Protein 2DXU (pdb70)

Radius of gyration: 26.56 Å; Cα contacts (8 Å, |Δi|>4): 1032; chains: 2; bounding box: 50×96×43 Å

Organism: Pyrococcus horikoshii (strain ATCC 700860 / DSM 12428 / JCM 9974 / NBRC 100139 / OT-3) (NCBI:txid70601)

B-factor: mean 17.67, std 8.53, range [6.17, 55.82]

Secondary structure (DSSP, 8-state):
------SSTTSEEEEESSBS-HHHHHHHS---TT-EEEES-BSS-B-GGG-B----TTSEEEEEEE---S-GGGGGGHHHHHHHHHHHHHHHTT---EEETTTEEEETTEEEEEEEEEE-SS-EEEEEEE-SSS---TTB--HHHHHTS---HHHHHHHHHHHHHHHHHHHHH-TTHHHHHHHHHB--SSEEE---EEEEEEE-TTSPEEEE-TTS-EEEEPPSS---EE-/------SSTTSEEEEEEEES-HHHHHHHS---TT-EEEEEEESS-B-STT-B----TTSEEEEEEE---S-GGGGGGHHHHHHHHHHHHHHHTT---EEETTTEEEETTEEEEEEEEEEETTEEEEEEEE-SSS---TT---HHHHHSS---HHHHHHHHHHHHHHHHHHHHH-TTHHHHHHHTTB--SSEE----EEEEEE-TTSPEEEE-TTS-EEEE-

InterPro domains:
  IPR003142 Biotin protein ligase, C-terminal [PF02237] (188-233)
  IPR004143 Biotinyl protein ligase (BPL) and lipoyl protein ligase (LPL), catalytic domain [PF03099] (14-129)
  IPR004143 Biotinyl protein ligase (BPL) and lipoyl protein ligase (LPL), catalytic domain [PS51733] (1-173)
  IPR004408 Biotin--acetyl-CoA-carboxylase ligase [TIGR00121] (13-233)
  IPR004408 Biotin--acetyl-CoA-carboxylase ligase [cd16442] (12-171)
  IPR008988 Transcriptional repressor, C-terminal [SSF50037] (190-233)
  IPR045864 Class II Aminoacyl-tRNA synthetase/Biotinyl protein ligase (BPL) and lipoyl protein ligase (LPL) [G3DSA:3.30.930.10] (1-187)
  IPR045864 Class II Aminoacyl-tRNA synthetase/Biotinyl protein ligase (BPL) and lipoyl protein ligase (LPL) [SSF55681] (3-177)

Solvent-accessible surface area: 20389 Å² total; per-residue (Å²): 7,8,34,12,149,16,66,33,1,0,115,65,2,16,3,1,40,82,15,77,3,5,10,62,50,0,47,110,25,227,42,94,58,0,3,0,0,0,0,11,73,23,63,124,2,35,16,46,123,126,128,136,49,83,8,41,107,20,0,0,2,2,0,0,2,0,23,16,158,25,72,160,149,12,48,63,7,0,4,2,4,0,0,0,0,0,0,40,0,0,127,106,46,99,5,98,6,90,0,17,4,9,40,8,0,5,5,108,100,87,64,0,0,10,4,32,42,31,35,126,66,109,44,17,0,1,6,5,8,0,5,0,35,8,166,38,47,156,62,19,2,0,0,84,114,52,68,68,64,125,7,85,27,29,48,0,0,83,16,0,1,72,3,2,8,122,12,1,59,52,2,54,154,67,25,93,64,6,2,81,64,0,72,116,36,12,7,47,56,48,83,0,78,24,124,50,53,0,46,1,77,50,2,25,81,116,4,63,1,30,0,103,25,102,101,29,83,86,73,117,11,110,68,55,113,49,76,6,119,24,125,8,8,40,16,195,17,64,36,1,0,124,76,2,16,3,1,31,89,17,80,3,4,8,65,48,0,49,115,25,208,26,51,48,0,3,0,0,0,0,8,63,21,55,111,2,52,17,36,143,156,149,111,43,83,6,49,85,19,0,0,2,2,0,0,2,0,48,17,121,24,77,140,108,1,50,82,3,0,23,4,4,0,0,2,0,0,10,44,0,0,157,105,47,102,9,105,2,85,0,110,46,46,34,21,0,12,6,112,144,100,67,0,0,9,4,34,47,37,62,89,76,136,22,15,0,1,5,6,8,0,6,0,26,8,178,35,74,163,58,16,4,1,0,81,117,61,68,67,67,113,6,88,28,25,48,0,0,83,15,0,1,74,6,2,10,120,14,1,50,54,3,40,159,70,25,85,66,7,5,83,65,0,75,105,47,17,31,48,60,58,120,50,175,143,75,70,0,48,2,77,50,0,30,69,109,5,64,17,29,4,115,22,103,99,34,80,89,71,114,50,166

Foldseek 3Di:
DLPADFDFAPPAEAEEQEEQAQQVCLVPDDDDANYKYWYQFHNQYAAPPSHGDGGHGQKTKMKGKHQQPDDPLLVVCLLLLLQLLLCQLCVVVPAQWFDQPDFFIDGVQATQKGWHWDDDPRIIMIIMIGAAGDDDDPRHDHSCRRVVHHDPPVSSVSSSSNSSSVSSVVCSVPVQVSQVSNQVRHDFQAWKCQVAIAGQHGADSSRWTWGQHPVRDIDTHDDDPTHMGGD/DLPADFDFAPPAEAEEQEEQAQQVCLQPDDDDANYKYWYQFHNAYAAPDGHGDHGHGQKTKMKGKHQFPDDPLLVVCLLLLLQLLLQQLCVVVVFHWFDEPDFFIAGVQATFKGWDWDDHPSMIMIIIIGAAGDDDDPRHDHVCRVVVHHDDRVVSVSSSSRSSSVSRVVCSVVVQVSQVSNFVRHDFQDWDPVAIAGQHGADSSRWTWGQHPVRDIDTHD

Nearest PDB structures (foldseek):
  2dxu-assembly1_A  TM=1.004E+00  e=6.292E-53  Pyrococcus horikoshii
  2deq-assembly1_A  TM=1.000E+00  e=1.115E-49  Pyrococcus horikoshii OT3
  2dkg-assembly1_A  TM=9.997E-01  e=9.248E-50  Pyrococcus horikoshii OT3
  2ejf-assembly2_B  TM=9.847E-01  e=6.410E-48  Pyrococcus horikoshii OT3
  2ejg-assembly2_B  TM=9.822E-01  e=6.067E-46  Pyrococcus horikoshii OT3

Structure (mmCIF, N/CA/C/O backbone):
data_2DXU
#
_entry.id   2DXU
#
_cell.length_a   38.236
_cell.length_b   82.851
_cell.length_c   72.354
_cell.angle_alpha   90.00
_cell.angle_beta   101.37
_cell.angle_gamma   90.00
#
_symmetry.space_group_name_H-M   'P 1 21 1'
#
loop_
_entity.id
_entity.type
_entity.pdbx_description
1 polymer 'biotin--[acetyl-CoA-carboxylase] ligase'
2 non-polymer BIOTINYL-5-AMP
3 water water
#
loop_
_atom_site.group_PDB
_atom_site.id
_atom_site.type_symbol
_atom_site.label_atom_id
_atom_site.label_alt_id
_atom_site.label_comp_id
_atom_site.label_asym_id
_atom_site.label_entity_id
_atom_site.label_seq_id
_atom_site.pdbx_PDB_ins_code
_atom_site.Cartn_x
_atom_site.Cartn_y
_atom_site.Cartn_z
_atom_site.occupancy
_atom_site.B_iso_or_equiv
_atom_site.auth_seq_id
_atom_site.auth_comp_id
_atom_site.auth_asym_id
_atom_site.auth_atom_id
_atom_site.pdbx_PDB_model_num
ATOM 1 N N . MET A 1 1 ? -22.262 14.886 -22.752 1.00 15.29 1 MET A N 1
ATOM 2 C CA . MET A 1 1 ? -21.119 15.734 -22.300 1.00 14.63 1 MET A CA 1
ATOM 3 C C . MET A 1 1 ? -19.888 14.880 -22.010 1.00 13.48 1 MET A C 1
ATOM 4 O O . MET A 1 1 ? -18.785 15.403 -21.882 1.00 13.17 1 MET A O 1
ATOM 9 N N . LEU A 1 2 ? -20.083 13.569 -21.901 1.00 11.93 2 LEU A N 1
ATOM 10 C CA . LEU A 1 2 ? -18.975 12.658 -21.610 1.00 11.62 2 LEU A CA 1
ATOM 11 C C . LEU A 1 2 ? -18.069 12.382 -22.804 1.00 11.35 2 LEU A C 1
ATOM 12 O O . LEU A 1 2 ? -16.910 11.999 -22.634 1.00 12.29 2 LEU A O 1
ATOM 17 N N . GLY A 1 3 ? -18.597 12.554 -24.011 1.00 10.74 3 GLY A N 1
ATOM 18 C CA . GLY A 1 3 ? -17.797 12.323 -25.201 1.00 10.26 3 GLY A CA 1
ATOM 19 C C . GLY A 1 3 ? -17.264 10.912 -25.394 1.00 10.05 3 GLY A C 1
ATOM 20 O O . GLY A 1 3 ? -16.150 10.735 -25.882 1.00 11.89 3 GLY A O 1
ATOM 21 N N . LEU A 1 4 ? -18.044 9.901 -25.026 1.00 9.91 4 LEU A N 1
ATOM 22 C CA . LEU A 1 4 ? -17.600 8.521 -25.204 1.00 10.23 4 LEU A CA 1
ATOM 23 C C . LEU A 1 4 ? -17.576 8.206 -26.695 1.00 11.35 4 LEU A C 1
ATOM 24 O O . LEU A 1 4 ? -18.464 8.628 -27.436 1.00 13.19 4 LEU A O 1
ATOM 29 N N . LYS A 1 5 ? -16.567 7.455 -27.129 1.00 11.24 5 LYS A N 1
ATOM 30 C CA . LYS A 1 5 ? -16.415 7.106 -28.541 1.00 13.86 5 LYS A CA 1
ATOM 31 C C . LYS A 1 5 ? -16.517 5.611 -28.814 1.00 13.84 5 LYS A C 1
ATOM 32 O O . LYS A 1 5 ? -16.086 5.127 -29.861 1.00 15.45 5 LYS A O 1
ATOM 38 N N . THR A 1 6 ? -17.092 4.886 -27.866 1.00 11.80 6 THR A N 1
ATOM 39 C CA . THR A 1 6 ? -17.271 3.450 -27.991 1.00 11.34 6 THR A CA 1
ATOM 40 C C . THR A 1 6 ? -18.391 3.165 -28.993 1.00 11.81 6 THR A C 1
ATOM 41 O O . THR A 1 6 ? -19.256 4.014 -29.222 1.00 13.18 6 THR A O 1
ATOM 45 N N . SER A 1 7 ? -18.377 1.972 -29.581 1.00 11.85 7 SER A N 1
ATOM 46 C CA . SER A 1 7 ? -19.373 1.582 -30.576 1.00 12.45 7 SER A CA 1
ATOM 47 C C . SER A 1 7 ? -20.710 1.108 -30.012 1.00 12.98 7 SER A C 1
ATOM 48 O O . SER A 1 7 ? -21.769 1.509 -30.496 1.00 14.18 7 SER A O 1
ATOM 51 N N . ILE A 1 8 ? -20.659 0.246 -29.002 1.00 10.63 8 ILE A N 1
ATOM 52 C CA . ILE A 1 8 ? -21.873 -0.291 -28.395 1.00 11.21 8 ILE A CA 1
ATOM 53 C C . ILE A 1 8 ? -21.966 -0.007 -26.900 1.00 9.86 8 ILE A C 1
ATOM 54 O O . ILE A 1 8 ? -22.910 0.631 -26.440 1.00 10.23 8 ILE A O 1
ATOM 59 N N . ILE A 1 9 ? -20.992 -0.487 -26.136 1.00 9.69 9 ILE A N 1
ATOM 60 C CA . ILE A 1 9 ? -21.016 -0.275 -24.699 1.00 9.87 9 ILE A CA 1
ATOM 61 C C . ILE A 1 9 ? -20.709 1.181 -24.388 1.00 9.32 9 ILE A C 1
ATOM 62 O O . ILE A 1 9 ? -19.623 1.677 -24.668 1.00 10.49 9 ILE A O 1
ATOM 67 N N . GLY A 1 10 ? -21.694 1.867 -23.822 1.00 9.60 10 GLY A N 1
ATOM 68 C CA . GLY A 1 10 ? -21.511 3.272 -23.493 1.00 10.29 10 GLY A CA 1
ATOM 69 C C . GLY A 1 10 ? -22.265 4.198 -24.458 1.00 9.91 10 GLY A C 1
ATOM 70 O O . GLY A 1 10 ? -22.124 5.412 -24.434 1.00 11.12 10 GLY A O 1
ATOM 71 N N . ARG A 1 11 ? -23.059 3.593 -25.370 1.00 10.10 11 ARG A N 1
ATOM 72 C CA . ARG A 1 11 ? -23.860 4.430 -26.264 1.00 10.59 11 ARG A CA 1
ATOM 73 C C . ARG A 1 11 ? -24.779 5.352 -25.457 1.00 9.92 11 ARG A C 1
ATOM 74 O O . ARG A 1 11 ? -25.095 6.475 -25.822 1.00 10.33 11 ARG A O 1
ATOM 82 N N . ARG A 1 12 ? -25.265 4.768 -24.349 1.00 8.85 12 ARG A N 1
ATOM 83 C CA . ARG A 1 12 ? -26.009 5.530 -23.366 1.00 9.24 12 ARG A CA 1
ATOM 84 C C . ARG A 1 12 ? -25.529 5.130 -21.974 1.00 8.91 12 ARG A C 1
ATOM 85 O O . ARG A 1 12 ? -25.080 4.015 -21.754 1.00 9.15 12 ARG A O 1
ATOM 93 N N . VAL A 1 13 ? -25.599 6.068 -21.039 1.00 8.93 13 VAL A N 1
ATOM 94 C CA . VAL A 1 13 ? -25.186 5.819 -19.671 1.00 8.39 13 VAL A CA 1
ATOM 95 C C . VAL A 1 13 ? -26.212 6.449 -18.741 1.00 8.02 13 VAL A C 1
ATOM 96 O O . VAL A 1 13 ? -26.564 7.620 -18.904 1.00 9.19 13 VAL A O 1
ATOM 100 N N . ILE A 1 14 ? -26.714 5.670 -17.790 1.00 8.20 14 ILE A N 1
ATOM 101 C CA . ILE A 1 14 ? -27.655 6.200 -16.816 1.00 8.27 14 ILE A CA 1
ATOM 102 C C . ILE A 1 14 ? -26.942 6.189 -15.473 1.00 8.28 14 ILE A C 1
ATOM 103 O O . ILE A 1 14 ? -26.600 5.125 -14.940 1.00 9.04 14 ILE A O 1
ATOM 108 N N . TYR A 1 15 ? -26.695 7.390 -14.962 1.00 8.47 15 TYR A N 1
ATOM 109 C CA . TYR A 1 15 ? -26.018 7.593 -13.691 1.00 8.11 15 TYR A CA 1
ATOM 110 C C . TYR A 1 15 ? -27.002 7.899 -12.566 1.00 8.15 15 TYR A C 1
ATOM 111 O O . TYR A 1 15 ? -27.963 8.659 -12.755 1.00 7.99 15 TYR A O 1
ATOM 120 N N . PHE A 1 16 ? -26.738 7.320 -11.395 1.00 8.43 16 PHE A N 1
ATOM 121 C CA . PHE A 1 16 ? -27.567 7.508 -10.203 1.00 9.07 16 PHE A CA 1
ATOM 122 C C . PHE A 1 16 ? -26.709 7.913 -9.014 1.00 9.38 16 PHE A C 1
ATOM 123 O O . PHE A 1 16 ? -25.640 7.341 -8.799 1.00 9.07 16 PHE A O 1
ATOM 131 N N . GLN A 1 17 ? -27.169 8.883 -8.230 1.00 8.86 17 GLN A N 1
ATOM 132 C CA . GLN A 1 17 ? -26.442 9.234 -7.021 1.00 9.08 17 GLN A CA 1
ATOM 133 C C . GLN A 1 17 ? -26.549 8.012 -6.101 1.00 9.59 17 GLN A C 1
ATOM 134 O O . GLN A 1 17 ? -25.608 7.672 -5.390 1.00 9.89 17 GLN A O 1
ATOM 140 N N . GLU A 1 18 ? -27.701 7.350 -6.125 1.00 9.20 18 GLU A N 1
ATOM 141 C CA . GLU A 1 18 ? -27.916 6.161 -5.306 1.00 10.75 18 GLU A CA 1
ATOM 142 C C . GLU A 1 18 ? -28.948 5.258 -5.971 1.00 10.68 18 GLU A C 1
ATOM 143 O O . GLU A 1 18 ? -29.874 5.735 -6.623 1.00 11.05 18 GLU A O 1
ATOM 149 N N . ILE A 1 19 ? -28.786 3.952 -5.804 1.00 9.16 19 ILE A N 1
ATOM 150 C CA . ILE A 1 19 ? -29.699 2.991 -6.408 1.00 9.86 19 ILE A CA 1
ATOM 151 C C . ILE A 1 19 ? -29.711 1.750 -5.529 1.00 8.96 19 ILE A C 1
ATOM 152 O O . ILE A 1 19 ? -28.827 1.574 -4.696 1.00 9.44 19 ILE A O 1
ATOM 157 N N . THR A 1 20 ? -30.725 0.905 -5.689 1.00 9.47 20 THR A N 1
ATOM 158 C CA . THR A 1 20 ? -30.776 -0.336 -4.926 1.00 9.74 20 THR A CA 1
ATOM 159 C C . THR A 1 20 ? -29.668 -1.240 -5.475 1.00 8.69 20 THR A C 1
ATOM 160 O O . THR A 1 20 ? -28.779 -1.658 -4.746 1.00 9.19 20 THR A O 1
ATOM 164 N N . SER A 1 21 ? -29.719 -1.506 -6.777 1.00 8.20 21 SER A N 1
ATOM 165 C CA . SER A 1 21 ? -28.726 -2.354 -7.432 1.00 7.93 21 SER A CA 1
ATOM 166 C C . SER A 1 21 ? -28.748 -2.083 -8.924 1.00 7.73 21 SER A C 1
ATOM 167 O O . SER A 1 21 ? -29.810 -2.141 -9.542 1.00 9.77 21 SER A O 1
ATOM 170 N N . THR A 1 22 ? -27.591 -1.781 -9.511 1.00 8.13 22 THR A N 1
ATOM 171 C CA . THR A 1 22 ? -27.549 -1.523 -10.945 1.00 7.85 22 THR A CA 1
ATOM 172 C C . THR A 1 22 ? -27.945 -2.784 -11.729 1.00 8.36 22 THR A C 1
ATOM 173 O O . THR A 1 22 ? -28.559 -2.691 -12.793 1.00 8.46 22 THR A O 1
ATOM 177 N N . ASN A 1 23 ? -27.600 -3.962 -11.215 1.00 7.72 23 ASN A N 1
ATOM 178 C CA . ASN A 1 23 ? -27.963 -5.196 -11.914 1.00 8.47 23 ASN A CA 1
ATOM 179 C C . ASN A 1 23 ? -29.479 -5.383 -11.913 1.00 8.35 23 ASN A C 1
ATOM 180 O O . ASN A 1 23 ? -30.061 -5.775 -12.929 1.00 9.37 23 ASN A O 1
ATOM 185 N N . GLU A 1 24 ? -30.114 -5.097 -10.780 1.00 8.89 24 GLU A N 1
ATOM 186 C CA . GLU A 1 24 ? -31.564 -5.229 -10.685 1.00 9.19 24 GLU A CA 1
ATOM 187 C C . GLU A 1 24 ? -32.254 -4.218 -11.599 1.00 9.60 24 GLU A C 1
ATOM 188 O O . GLU A 1 24 ? -33.208 -4.559 -12.299 1.00 11.04 24 GLU A O 1
ATOM 194 N N . PHE A 1 25 ? -31.768 -2.981 -11.609 1.00 9.17 25 PHE A N 1
ATOM 195 C CA . PHE A 1 25 ? -32.361 -1.959 -12.461 1.00 8.95 25 PHE A CA 1
ATOM 196 C C . PHE A 1 25 ? -32.206 -2.335 -13.932 1.00 9.53 25 PHE A C 1
ATOM 197 O O . PHE A 1 25 ? -33.135 -2.170 -14.729 1.00 9.98 25 PHE A O 1
ATOM 205 N N . ALA A 1 26 ? -31.026 -2.834 -14.297 1.00 9.15 26 ALA A N 1
ATOM 206 C CA . ALA A 1 26 ? -30.758 -3.220 -15.678 1.00 9.84 26 ALA A CA 1
ATOM 207 C C . ALA A 1 26 ? -31.606 -4.401 -16.138 1.00 10.20 26 ALA A C 1
ATOM 208 O O . ALA A 1 26 ? -32.073 -4.423 -17.274 1.00 10.81 26 ALA A O 1
ATOM 210 N N . LYS A 1 27 ? -31.791 -5.387 -15.266 1.00 10.13 27 LYS A N 1
ATOM 211 C CA . LYS A 1 27 ? -32.597 -6.560 -15.610 1.00 11.19 27 LYS A CA 1
ATOM 212 C C . LYS A 1 27 ? -34.072 -6.199 -15.771 1.00 12.11 27 LYS A C 1
ATOM 213 O O . LYS A 1 27 ? -34.746 -6.650 -16.701 1.00 13.58 27 LYS A O 1
ATOM 219 N N . THR A 1 28 ? -34.560 -5.378 -14.852 1.00 11.30 28 THR A N 1
ATOM 220 C CA . THR A 1 28 ? -35.957 -4.977 -14.817 1.00 12.06 28 THR A CA 1
ATOM 221 C C . THR A 1 28 ? -36.425 -3.960 -15.850 1.00 12.19 28 THR A C 1
ATOM 222 O O . THR A 1 28 ? -37.515 -4.094 -16.410 1.00 12.92 28 THR A O 1
ATOM 226 N N . SER A 1 29 ? -35.605 -2.953 -16.110 1.00 11.25 29 SER A N 1
ATOM 227 C CA . SER A 1 29 ? -35.978 -1.887 -17.031 1.00 10.94 29 SER A CA 1
ATOM 228 C C . SER A 1 29 ? -35.847 -2.197 -18.515 1.00 11.28 29 SER A C 1
ATOM 229 O O . SER A 1 29 ? -35.096 -3.084 -18.920 1.00 12.45 29 SER A O 1
ATOM 232 N N . TYR A 1 30 ? -36.599 -1.453 -19.320 1.00 10.43 30 TYR A N 1
ATOM 233 C CA . TYR A 1 30 ? -36.552 -1.594 -20.766 1.00 10.80 30 TYR A CA 1
ATOM 234 C C . TYR A 1 30 ? -35.410 -0.691 -21.214 1.00 12.01 30 TYR A C 1
ATOM 235 O O . TYR A 1 30 ? -35.533 0.534 -21.227 1.00 13.10 30 TYR A O 1
ATOM 244 N N . LEU A 1 31 ? -34.290 -1.318 -21.561 1.00 12.00 31 LEU A N 1
ATOM 245 C CA . LEU A 1 31 ? -33.082 -0.606 -21.969 1.00 12.48 31 LEU A CA 1
ATOM 246 C C . LEU A 1 31 ? -32.480 -1.179 -23.246 1.00 13.17 31 LEU A C 1
ATOM 247 O O . LEU A 1 31 ? -32.591 -2.376 -23.510 1.00 15.37 31 LEU A O 1
ATOM 252 N N . GLU A 1 32 ? -31.820 -0.322 -24.019 1.00 14.39 32 GLU A N 1
ATOM 253 C CA . GLU A 1 32 ? -31.194 -0.745 -25.267 1.00 14.94 32 GLU A CA 1
ATOM 254 C C . GLU A 1 32 ? -29.823 -1.370 -25.017 1.00 13.60 32 GLU A C 1
ATOM 255 O O . GLU A 1 32 ? -29.187 -1.111 -23.993 1.00 11.74 32 GLU A O 1
ATOM 261 N N . GLU A 1 33 ? -29.369 -2.197 -25.952 1.00 13.82 33 GLU A N 1
ATOM 262 C CA . GLU A 1 33 ? -28.066 -2.834 -25.816 1.00 12.86 33 GLU A CA 1
ATOM 263 C C . GLU A 1 33 ? -26.966 -1.788 -25.714 1.00 11.32 33 GLU A C 1
ATOM 264 O O . GLU A 1 33 ? -26.982 -0.787 -26.432 1.00 11.35 33 GLU A O 1
ATOM 270 N N . GLY A 1 34 ? -26.016 -2.024 -24.816 1.00 10.20 34 GLY A N 1
ATOM 271 C CA . GLY A 1 34 ? -24.911 -1.100 -24.659 1.00 10.78 34 GLY A CA 1
ATOM 272 C C . GLY A 1 34 ? -25.114 -0.072 -23.565 1.00 9.08 34 GLY A C 1
ATOM 273 O O . GLY A 1 34 ? -24.178 0.633 -23.191 1.00 10.67 34 GLY A O 1
ATOM 274 N N . THR A 1 35 ? -26.332 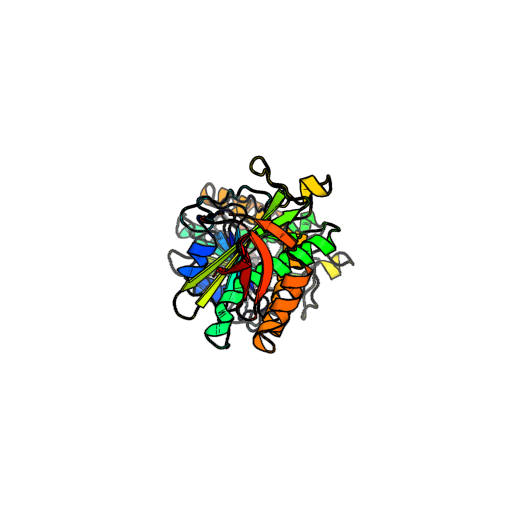0.032 -23.052 1.00 9.22 35 THR A N 1
ATOM 275 C CA . THR A 1 35 ? -26.596 0.994 -21.997 1.00 8.10 35 THR A CA 1
ATOM 276 C C . THR A 1 35 ? -25.901 0.564 -20.716 1.00 7.80 35 THR A C 1
ATOM 277 O O . THR A 1 35 ? -25.971 -0.599 -20.309 1.00 8.35 35 THR A O 1
ATOM 281 N N . VAL A 1 36 ? -25.212 1.519 -20.101 1.00 7.03 36 VAL A N 1
ATOM 282 C CA . VAL A 1 36 ? -24.487 1.299 -18.862 1.00 8.24 36 VAL A CA 1
ATOM 283 C C . VAL A 1 36 ? -25.260 1.970 -17.734 1.00 8.34 36 VAL A C 1
ATOM 284 O O . VAL A 1 36 ? -25.661 3.127 -17.859 1.00 9.55 36 VAL A O 1
ATOM 288 N N . ILE A 1 37 ? -25.481 1.231 -16.654 1.00 8.05 37 ILE A N 1
ATOM 289 C CA . ILE A 1 37 ? -26.171 1.734 -15.466 1.00 7.86 37 ILE A CA 1
ATOM 290 C C . ILE A 1 37 ? -25.065 1.844 -14.417 1.00 7.81 37 ILE A C 1
ATOM 291 O O . ILE A 1 37 ? -24.409 0.851 -14.108 1.00 8.25 37 ILE A O 1
ATOM 296 N N . VAL A 1 38 ? -24.849 3.040 -13.879 1.00 7.35 38 VAL A N 1
ATOM 297 C CA . VAL A 1 38 ? -23.784 3.247 -12.903 1.00 7.70 38 VAL A CA 1
ATOM 298 C C . VAL A 1 38 ? -24.280 4.112 -11.749 1.00 6.65 38 VAL A C 1
ATOM 299 O O . VAL A 1 38 ? -25.071 5.037 -11.949 1.00 7.73 38 VAL A O 1
ATOM 303 N N . ALA A 1 39 ? -23.823 3.812 -10.539 1.00 7.11 39 ALA A N 1
ATOM 304 C CA . ALA A 1 39 ? -24.271 4.555 -9.365 1.00 7.23 39 ALA A CA 1
ATOM 305 C C . ALA A 1 39 ? -23.149 4.854 -8.385 1.00 7.71 39 ALA A C 1
ATOM 306 O O . ALA A 1 39 ? -22.216 4.063 -8.249 1.00 7.83 39 ALA A O 1
ATOM 308 N N . ASP A 1 40 ? -23.234 5.993 -7.698 1.00 8.42 40 ASP A N 1
ATOM 309 C CA . ASP A 1 40 ? -22.211 6.329 -6.712 1.00 8.95 40 ASP A CA 1
ATOM 310 C C . ASP A 1 40 ? -22.210 5.298 -5.587 1.00 8.63 40 ASP A C 1
ATOM 311 O O . ASP A 1 40 ? -21.159 4.939 -5.060 1.00 9.41 40 ASP A O 1
ATOM 316 N N . LYS A 1 41 ? -23.396 4.833 -5.215 1.00 8.50 41 LYS A N 1
ATOM 317 C CA . LYS A 1 41 ? -23.522 3.831 -4.168 1.00 9.31 41 LYS A CA 1
ATOM 318 C C . LYS A 1 41 ? -24.785 3.005 -4.374 1.00 8.84 41 LYS A C 1
ATOM 319 O O . LYS A 1 41 ? -25.733 3.449 -5.026 1.00 9.13 41 LYS A O 1
ATOM 325 N N . GLN A 1 42 ? -24.766 1.787 -3.845 1.00 8.20 42 GLN A N 1
ATOM 326 C CA . GLN A 1 42 ? -25.901 0.878 -3.928 1.00 8.95 42 GLN A CA 1
ATOM 327 C C . GLN A 1 42 ? -26.325 0.536 -2.511 1.00 9.65 42 GLN A C 1
ATOM 328 O O . GLN A 1 42 ? -25.484 0.316 -1.639 1.00 10.83 42 GLN A O 1
ATOM 334 N N . THR A 1 43 ? -27.632 0.493 -2.283 1.00 10.12 43 THR A N 1
ATOM 335 C CA . THR A 1 43 ? -28.153 0.161 -0.962 1.00 10.75 43 THR A CA 1
ATOM 336 C C . THR A 1 43 ? -28.424 -1.334 -0.849 1.00 11.80 43 THR A C 1
ATOM 337 O O . THR A 1 43 ? -28.504 -1.876 0.255 1.00 12.60 43 THR A O 1
ATOM 341 N N . MET A 1 44 ? -28.560 -1.992 -1.997 1.00 10.95 44 MET A N 1
ATOM 342 C CA . MET A 1 44 ? -28.837 -3.423 -2.028 1.00 11.57 44 MET A CA 1
ATOM 343 C C . MET A 1 44 ? -27.984 -4.159 -3.051 1.00 10.95 44 MET A C 1
ATOM 344 O O . MET A 1 44 ? -28.480 -5.012 -3.786 1.00 11.59 44 MET A O 1
ATOM 349 N N . GLY A 1 45 ? -26.701 -3.820 -3.107 1.00 10.41 45 GLY A N 1
ATOM 350 C CA . GLY A 1 45 ? -25.821 -4.488 -4.047 1.00 10.55 45 GLY A CA 1
ATOM 351 C C . GLY A 1 45 ? -25.695 -5.953 -3.688 1.00 9.46 45 GLY A C 1
ATOM 352 O O . GLY A 1 45 ? -25.740 -6.316 -2.509 1.00 10.37 45 GLY A O 1
ATOM 353 N N . HIS A 1 46 ? -25.543 -6.806 -4.691 1.00 9.32 46 HIS A N 1
ATOM 354 C CA . HIS A 1 46 ? -25.422 -8.223 -4.410 1.00 9.81 46 HIS A CA 1
ATOM 355 C C . HIS A 1 46 ? -24.489 -8.961 -5.348 1.00 10.64 46 HIS A C 1
ATOM 356 O O . HIS A 1 46 ? -24.163 -8.490 -6.443 1.00 9.80 46 HIS A O 1
ATOM 363 N N . GLY A 1 47 ? -24.056 -10.125 -4.881 1.00 11.95 47 GLY A N 1
ATOM 364 C CA . GLY A 1 47 ? -23.205 -10.997 -5.660 1.00 12.17 47 GLY A CA 1
ATOM 365 C C . GLY A 1 47 ? -24.098 -12.171 -6.012 1.00 12.85 47 GLY A C 1
ATOM 366 O O . GLY A 1 47 ? -25.311 -12.003 -6.154 1.00 13.29 47 GLY A O 1
ATOM 367 N N . ALA A 1 48 ? -23.524 -13.360 -6.140 1.00 13.70 48 ALA A N 1
ATOM 368 C CA . ALA A 1 48 ? -24.322 -14.536 -6.464 1.00 15.32 48 ALA A CA 1
ATOM 369 C C . ALA A 1 48 ? -25.081 -14.991 -5.219 1.00 16.00 48 ALA A C 1
ATOM 370 O O . ALA A 1 48 ? -24.686 -14.674 -4.097 1.00 16.11 48 ALA A O 1
ATOM 372 N N . LEU A 1 49 ? -26.169 -15.731 -5.422 1.00 18.14 49 LEU A N 1
ATOM 373 C CA . LEU A 1 49 ? -26.985 -16.234 -4.317 1.00 20.47 49 LEU A CA 1
ATOM 374 C C . LEU A 1 49 ? -27.420 -15.133 -3.356 1.00 20.65 49 LEU A C 1
ATOM 375 O O . LEU A 1 49 ? -27.572 -15.364 -2.157 1.00 21.73 49 LEU A O 1
ATOM 380 N N . ASN A 1 50 ? -27.618 -13.938 -3.898 1.00 20.84 50 ASN A N 1
ATOM 381 C CA . ASN A 1 50 ? -28.042 -12.777 -3.123 1.00 21.34 50 ASN A CA 1
ATOM 382 C C . ASN A 1 50 ? -27.092 -12.386 -1.991 1.00 19.91 50 ASN A C 1
ATOM 383 O O . ASN A 1 50 ? -27.507 -11.769 -1.008 1.00 20.63 50 ASN A O 1
ATOM 388 N N . ARG A 1 51 ? -25.818 -12.747 -2.126 1.00 18.03 51 ARG A N 1
ATOM 389 C CA . ARG A 1 51 ? -24.793 -12.374 -1.189 1.00 17.15 51 ARG A CA 1
ATOM 390 C C . ARG A 1 51 ? -24.688 -10.867 -1.164 1.00 15.99 51 ARG A C 1
ATOM 391 O O . ARG A 1 51 ? -24.759 -10.196 -2.185 1.00 16.48 51 ARG A O 1
ATOM 399 N N . LYS A 1 52 ? -24.487 -10.251 -0.008 1.00 16.35 52 LYS A N 1
ATOM 400 C CA . LYS A 1 52 ? -24.356 -8.802 0.067 1.00 15.47 52 LYS A CA 1
ATOM 401 C C . LYS A 1 52 ? -23.073 -8.290 -0.583 1.00 14.67 52 LYS A C 1
ATOM 402 O O . LYS A 1 52 ? -21.994 -8.821 -0.331 1.00 14.67 52 LYS A O 1
ATOM 408 N N . TRP A 1 53 ? -23.200 -7.274 -1.436 1.00 11.76 53 TRP A N 1
ATOM 409 C CA . TRP A 1 53 ? -22.030 -6.661 -2.061 1.00 10.94 53 TRP A CA 1
ATOM 410 C C . TRP A 1 53 ? -21.942 -5.245 -1.505 1.00 10.51 53 TRP A C 1
ATOM 411 O O . TRP A 1 53 ? -22.813 -4.415 -1.769 1.00 12.14 53 TRP A O 1
ATOM 422 N N . GLU A 1 54 ? -20.904 -4.974 -0.719 1.00 10.20 54 GLU A N 1
ATOM 423 C CA . GLU A 1 54 ? -20.717 -3.653 -0.129 1.00 10.01 54 GLU A CA 1
ATOM 424 C C . GLU A 1 54 ? -20.411 -2.651 -1.237 1.00 9.79 54 GLU A C 1
ATOM 425 O O . GLU A 1 54 ? -19.432 -2.802 -1.970 1.00 9.29 54 GLU A O 1
ATOM 431 N N . SER A 1 55 ? -21.249 -1.623 -1.334 1.00 8.81 55 SER A N 1
ATOM 432 C CA . SER A 1 55 ? -21.126 -0.633 -2.399 1.00 9.19 55 SER A CA 1
ATOM 433 C C . SER A 1 55 ? -21.112 0.811 -1.924 1.00 9.66 55 SER A C 1
ATOM 434 O O . SER A 1 55 ? -21.984 1.600 -2.296 1.00 9.88 55 SER A O 1
ATOM 437 N N . PRO A 1 56 ? -20.116 1.185 -1.112 1.00 10.00 56 PRO A N 1
ATOM 438 C CA . PRO A 1 56 ? -20.030 2.559 -0.611 1.00 11.07 56 PRO A CA 1
ATOM 439 C C . PRO A 1 56 ? -19.521 3.536 -1.660 1.00 11.28 56 PRO A C 1
ATOM 440 O O . PRO A 1 56 ? -19.034 3.142 -2.720 1.00 10.63 56 PRO A O 1
ATOM 444 N N . GLU A 1 57 ? -19.643 4.822 -1.363 1.00 11.70 57 GLU A N 1
ATOM 445 C CA . GLU A 1 57 ? -19.159 5.837 -2.281 1.00 12.76 57 GLU A CA 1
ATOM 446 C C . GLU A 1 57 ? -17.650 5.695 -2.422 1.00 12.65 57 GLU A C 1
ATOM 447 O O . GLU A 1 57 ? -16.940 5.396 -1.452 1.00 12.28 57 GLU A O 1
ATOM 453 N N . GLY A 1 58 ? -17.172 5.896 -3.643 1.00 10.87 58 GLY A N 1
ATOM 454 C CA . GLY A 1 58 ? -15.753 5.785 -3.912 1.00 10.49 58 GLY A CA 1
ATOM 455 C C . GLY A 1 58 ? -15.430 4.623 -4.831 1.00 9.70 58 GLY A C 1
ATOM 456 O O . GLY A 1 58 ? -14.329 4.550 -5.377 1.00 11.29 58 GLY A O 1
ATOM 457 N N . GLY A 1 59 ? -16.383 3.707 -4.992 1.00 9.76 59 GLY A N 1
ATOM 458 C CA . GLY A 1 59 ? -16.174 2.563 -5.862 1.00 9.46 59 GLY A CA 1
ATOM 459 C C . GLY A 1 59 ? -16.895 2.689 -7.189 1.00 8.39 59 GLY A C 1
ATOM 460 O O . GLY A 1 59 ? -17.683 3.613 -7.404 1.00 8.40 59 GLY A O 1
ATOM 461 N N . LEU A 1 60 ? -16.624 1.748 -8.086 1.00 7.94 60 LEU A N 1
ATOM 462 C CA . LEU A 1 60 ? -17.249 1.745 -9.402 1.00 6.92 60 LEU A CA 1
ATOM 463 C C . LEU A 1 60 ? -18.233 0.578 -9.441 1.00 6.85 60 LEU A C 1
ATOM 464 O O . LEU A 1 60 ? -17.828 -0.587 -9.490 1.00 7.45 60 LEU A O 1
ATOM 469 N N . TRP A 1 61 ? -19.524 0.912 -9.406 1.00 7.20 61 TRP A N 1
ATOM 470 C CA . TRP A 1 61 ? -20.615 -0.061 -9.389 1.00 6.56 61 TRP A CA 1
ATOM 471 C C . TRP A 1 61 ? -21.427 0.147 -10.664 1.00 6.17 61 TRP A C 1
ATOM 472 O O . TRP A 1 61 ? -22.136 1.148 -10.792 1.00 7.65 61 TRP A O 1
ATOM 483 N N . LEU A 1 62 ? -21.332 -0.784 -11.606 1.00 7.13 62 LEU A N 1
ATOM 484 C CA . LEU A 1 62 ? -22.056 -0.617 -12.853 1.00 7.46 62 LEU A CA 1
ATOM 485 C C . LEU A 1 62 ? -22.539 -1.922 -13.464 1.00 6.59 62 LEU A C 1
ATOM 486 O O . LEU A 1 62 ? -22.077 -3.013 -13.109 1.00 7.41 62 LEU A O 1
ATOM 491 N N . SER A 1 63 ? -23.485 -1.791 -14.386 1.00 7.03 63 SER A N 1
ATOM 492 C CA . SER A 1 63 ? -24.048 -2.924 -15.099 1.00 7.04 63 SER A CA 1
ATOM 493 C C . SER A 1 63 ? -24.182 -2.521 -16.553 1.00 7.48 63 SER A C 1
ATOM 494 O O . SER A 1 63 ? -24.395 -1.348 -16.865 1.00 8.75 63 SER A O 1
ATOM 497 N N . ILE A 1 64 ? -24.064 -3.496 -17.441 1.00 7.62 64 ILE A N 1
ATOM 498 C CA . ILE A 1 64 ? -24.170 -3.241 -18.866 1.00 7.64 64 ILE A CA 1
ATOM 499 C C . ILE A 1 64 ? -25.183 -4.186 -19.490 1.00 8.67 64 ILE A C 1
ATOM 500 O O . ILE A 1 64 ? -25.143 -5.392 -19.254 1.00 8.61 64 ILE A O 1
ATOM 505 N N . VAL A 1 65 ? -26.094 -3.626 -20.281 1.00 8.64 65 VAL A N 1
ATOM 506 C CA . VAL A 1 65 ? -27.111 -4.420 -20.960 1.00 9.78 65 VAL A CA 1
ATOM 507 C C . VAL A 1 65 ? -26.529 -4.937 -22.274 1.00 9.90 65 VAL A C 1
ATOM 508 O O . VAL A 1 65 ? -26.036 -4.161 -23.093 1.00 10.43 65 VAL A O 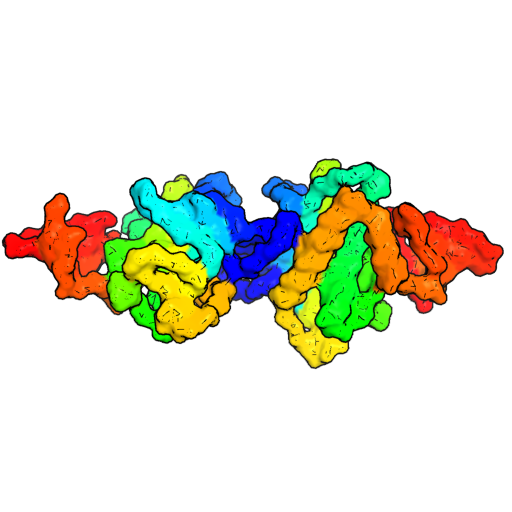1
ATOM 512 N N . LEU A 1 66 ? -26.580 -6.252 -22.462 1.00 10.45 66 LEU A N 1
ATOM 513 C CA . LEU A 1 66 ? -26.056 -6.872 -23.675 1.00 11.21 66 LEU A CA 1
ATOM 514 C C . LEU A 1 66 ? -27.092 -7.784 -24.330 1.00 11.81 66 LEU A C 1
ATOM 515 O O . LEU A 1 66 ? -27.923 -8.386 -23.653 1.00 13.39 66 LEU A O 1
ATOM 520 N N . SER A 1 67 ? -27.027 -7.873 -25.655 1.00 13.81 67 SER A N 1
ATOM 521 C CA . SER A 1 67 ? -27.922 -8.728 -26.436 1.00 17.34 67 SER A CA 1
ATOM 522 C C . SER A 1 67 ? -27.028 -9.467 -27.428 1.00 17.40 67 SER A C 1
ATOM 523 O O . SER A 1 67 ? -27.200 -9.350 -28.641 1.00 17.58 67 SER A O 1
ATOM 526 N N . PRO A 1 68 ? -26.063 -10.249 -26.915 1.00 17.87 68 PRO A N 1
ATOM 527 C CA . PRO A 1 68 ? -25.101 -11.022 -27.704 1.00 18.77 68 PRO A CA 1
ATOM 528 C C . PRO A 1 68 ? -25.700 -12.000 -28.699 1.00 18.29 68 PRO A C 1
ATOM 529 O O . PRO A 1 68 ? -26.369 -12.957 -28.313 1.00 20.05 68 PRO A O 1
ATOM 533 N N . LYS A 1 69 ? -25.443 -11.760 -29.979 1.00 18.84 69 LYS A N 1
ATOM 534 C CA . LYS A 1 69 ? -25.935 -12.645 -31.023 1.00 19.45 69 LYS A CA 1
ATOM 535 C C . LYS A 1 69 ? -24.862 -13.692 -31.314 1.00 19.63 69 LYS A C 1
ATOM 536 O O . LYS A 1 69 ? -24.161 -13.623 -32.324 1.00 19.63 69 LYS A O 1
ATOM 542 N N . VAL A 1 70 ? -24.738 -14.646 -30.396 1.00 19.28 70 VAL A N 1
ATOM 543 C CA . VAL A 1 70 ? -23.771 -15.737 -30.496 1.00 20.55 70 VAL A CA 1
ATOM 544 C C . VAL A 1 70 ? -24.480 -17.023 -30.060 1.00 21.85 70 VAL A C 1
ATOM 545 O O . VAL A 1 70 ? -25.567 -16.967 -29.487 1.00 22.99 70 VAL A O 1
ATOM 549 N N . PRO A 1 71 ? -23.876 -18.198 -30.320 1.00 23.68 71 PRO A N 1
ATOM 550 C CA . PRO A 1 71 ? -24.506 -19.458 -29.928 1.00 25.15 71 PRO A CA 1
ATOM 551 C C . PRO A 1 71 ? -24.780 -19.496 -28.437 1.00 26.45 71 PRO A C 1
ATOM 552 O O . PRO A 1 71 ? -24.086 -18.855 -27.648 1.00 25.84 71 PRO A O 1
ATOM 556 N N . GLN A 1 72 ? -25.797 -20.258 -28.063 1.00 27.40 72 GLN A N 1
ATOM 557 C CA . GLN A 1 72 ? -26.182 -20.402 -26.672 1.00 29.49 72 GLN A CA 1
ATOM 558 C C . GLN A 1 72 ? -24.991 -20.937 -25.879 1.00 29.49 72 GLN A C 1
ATOM 559 O O . GLN A 1 72 ? -24.821 -20.616 -24.703 1.00 30.47 72 GLN A O 1
ATOM 565 N N . LYS A 1 73 ? -24.163 -21.739 -26.542 1.00 29.30 73 LYS A N 1
ATOM 566 C CA . LYS A 1 73 ? -22.989 -22.344 -25.918 1.00 28.66 73 LYS A CA 1
ATOM 567 C C . LYS A 1 73 ? -21.871 -21.355 -25.584 1.00 27.44 73 LYS A C 1
ATOM 568 O O . LYS A 1 73 ? -20.990 -21.663 -24.781 1.00 26.67 73 LYS A O 1
ATOM 574 N N . ASP A 1 74 ? -21.901 -20.176 -26.198 1.00 25.54 74 ASP A N 1
ATOM 575 C CA . ASP A 1 74 ? -20.871 -19.168 -25.954 1.00 24.16 74 ASP A CA 1
ATOM 576 C C . ASP A 1 74 ? -21.261 -18.137 -24.900 1.00 23.07 74 ASP A C 1
ATOM 577 O O . ASP A 1 74 ? -20.404 -17.424 -24.380 1.00 22.12 74 ASP A O 1
ATOM 582 N N . LEU A 1 75 ? -22.549 -18.060 -24.585 1.00 22.85 75 LEU A N 1
ATOM 583 C CA . LEU A 1 75 ? -23.047 -17.099 -23.602 1.00 22.43 75 LEU A CA 1
ATOM 584 C C . LEU A 1 75 ? -22.389 -17.157 -22.220 1.00 21.69 75 LEU A C 1
ATOM 585 O O . LEU A 1 75 ? -22.233 -16.130 -21.564 1.00 21.77 75 LEU A O 1
ATOM 590 N N . PRO A 1 76 ? -22.007 -18.356 -21.751 1.00 20.62 76 PRO A N 1
ATOM 591 C CA . PRO A 1 76 ? -21.372 -18.460 -20.432 1.00 19.54 76 PRO A CA 1
ATOM 592 C C . PRO A 1 76 ? -20.025 -17.740 -20.301 1.00 18.10 76 PRO A C 1
ATOM 593 O O . PRO A 1 76 ? -19.503 -17.585 -19.196 1.00 19.12 76 PRO A O 1
ATOM 597 N N . LYS A 1 77 ? -19.465 -17.300 -21.423 1.00 15.74 77 LYS A N 1
ATOM 598 C CA . LYS A 1 77 ? -18.175 -16.615 -21.411 1.00 14.46 77 LYS A CA 1
ATOM 599 C C . LYS A 1 77 ? -18.250 -15.107 -21.185 1.00 13.44 77 LYS A C 1
ATOM 600 O O . LYS A 1 77 ? -17.222 -14.445 -21.081 1.00 12.21 77 LYS A O 1
ATOM 606 N N . ILE A 1 78 ? -19.457 -14.562 -21.107 1.00 11.85 78 ILE A N 1
ATOM 607 C CA . ILE A 1 78 ? -19.621 -13.128 -20.893 1.00 11.76 78 ILE A CA 1
ATOM 608 C C . ILE A 1 78 ? -18.967 -12.668 -19.587 1.00 10.44 78 ILE A C 1
ATOM 609 O O . ILE A 1 78 ? -18.413 -11.575 -19.519 1.00 10.60 78 ILE A O 1
ATOM 614 N N . VAL A 1 79 ? -19.017 -13.502 -18.554 1.00 9.19 79 VAL A N 1
ATOM 615 C CA . VAL A 1 79 ? -18.408 -13.143 -17.278 1.00 9.37 79 VAL A CA 1
ATOM 616 C C . VAL A 1 79 ? -16.915 -12.850 -17.468 1.00 10.05 79 VAL A C 1
ATOM 617 O O . VAL A 1 79 ? -16.363 -11.952 -16.829 1.00 9.35 79 VAL A O 1
ATOM 621 N N . PHE A 1 80 ? -16.268 -13.590 -18.365 1.00 9.82 80 PHE A N 1
ATOM 622 C CA . PHE A 1 80 ? -14.849 -13.394 -18.631 1.00 10.27 80 PHE A CA 1
ATOM 623 C C . PHE A 1 80 ? -14.562 -12.045 -19.279 1.00 10.25 80 PHE A C 1
ATOM 624 O O . PHE A 1 80 ? -13.480 -11.477 -19.097 1.00 11.26 80 PHE A O 1
ATOM 632 N N . LEU A 1 81 ? -15.514 -11.529 -20.053 1.00 9.38 81 LEU A N 1
ATOM 633 C CA . LEU A 1 81 ? -15.317 -10.225 -20.675 1.00 9.77 81 LEU A CA 1
ATOM 634 C C . LEU A 1 81 ? -15.180 -9.195 -19.559 1.00 8.55 81 LEU A C 1
ATOM 635 O O . LEU A 1 81 ? -14.338 -8.304 -19.626 1.00 9.48 81 LEU A O 1
ATOM 640 N N . GLY A 1 82 ? -16.017 -9.323 -18.531 1.00 8.70 82 GLY A N 1
ATOM 641 C CA . GLY A 1 82 ? -15.958 -8.399 -17.413 1.00 8.58 82 GLY A CA 1
ATOM 642 C C . GLY A 1 82 ? -14.655 -8.519 -16.643 1.00 7.75 82 GLY A C 1
ATOM 643 O O . GLY A 1 82 ? -14.020 -7.512 -16.342 1.00 9.09 82 GLY A O 1
ATOM 644 N N . ALA A 1 83 ? -14.247 -9.749 -16.340 1.00 8.02 83 ALA A N 1
ATOM 645 C CA . ALA A 1 83 ? -13.017 -9.982 -15.587 1.00 8.12 83 ALA A CA 1
ATOM 646 C C . ALA A 1 83 ? -11.789 -9.467 -16.334 1.00 8.19 83 ALA A C 1
ATOM 647 O O . ALA A 1 83 ? -10.941 -8.782 -15.758 1.00 8.54 83 ALA A O 1
ATOM 649 N N . VAL A 1 84 ? -11.694 -9.788 -17.620 1.00 7.88 84 VAL A N 1
ATOM 650 C CA . VAL A 1 84 ? -10.559 -9.337 -18.411 1.00 8.84 84 VAL A CA 1
ATOM 651 C C . VAL A 1 84 ? -10.567 -7.815 -18.561 1.00 7.90 84 VAL A C 1
ATOM 652 O O . VAL A 1 84 ? -9.521 -7.178 -18.490 1.00 8.76 84 VAL A O 1
ATOM 656 N N . GLY A 1 85 ? -11.746 -7.230 -18.759 1.00 8.24 85 GLY A N 1
ATOM 657 C CA . GLY A 1 85 ? -11.836 -5.786 -18.886 1.00 8.57 85 GLY A CA 1
ATOM 658 C C . GLY A 1 85 ? -11.299 -5.100 -17.643 1.00 7.67 85 GLY A C 1
ATOM 659 O O . GLY A 1 85 ? -10.576 -4.107 -17.731 1.00 7.94 85 GLY A O 1
ATOM 660 N N . VAL A 1 86 ? -11.658 -5.628 -16.478 1.00 7.88 86 VAL A N 1
ATOM 661 C CA . VAL A 1 86 ? -11.181 -5.066 -15.223 1.00 8.16 86 VAL A CA 1
ATOM 662 C C . VAL A 1 86 ? -9.661 -5.208 -15.125 1.00 7.75 86 VAL A C 1
ATOM 663 O O . VAL A 1 86 ? -8.977 -4.263 -14.752 1.00 8.68 86 VAL A O 1
ATOM 667 N N . VAL A 1 87 ? -9.132 -6.378 -15.468 1.00 7.80 87 VAL A N 1
ATOM 668 C CA . VAL A 1 87 ? -7.686 -6.580 -15.412 1.00 9.11 87 VAL A CA 1
ATOM 669 C C . VAL A 1 87 ? -6.945 -5.594 -16.317 1.00 8.58 87 VAL A C 1
ATOM 670 O O . VAL A 1 87 ? -5.929 -5.017 -15.924 1.00 9.82 87 VAL A O 1
ATOM 674 N N . GLU A 1 88 ? -7.445 -5.399 -17.533 1.00 9.27 88 GLU A N 1
ATOM 675 C CA . GLU A 1 88 ? -6.799 -4.476 -18.459 1.00 9.69 88 GLU A CA 1
ATOM 676 C C . GLU A 1 88 ? -6.812 -3.056 -17.910 1.00 9.64 88 GLU A C 1
ATOM 677 O O . GLU A 1 88 ? -5.822 -2.331 -18.016 1.00 10.95 88 GLU A O 1
ATOM 683 N N . THR A 1 89 ? -7.931 -2.652 -17.318 1.00 8.74 89 THR A N 1
ATOM 684 C CA . THR A 1 89 ? -8.011 -1.321 -16.740 1.00 8.57 89 THR A CA 1
ATOM 685 C C . THR A 1 89 ? -7.028 -1.193 -15.577 1.00 8.54 89 THR A C 1
ATOM 686 O O . THR A 1 89 ? -6.338 -0.183 -15.452 1.00 9.11 89 THR A O 1
ATOM 690 N N . LEU A 1 90 ? -6.944 -2.219 -14.735 1.00 8.37 90 LEU A N 1
ATOM 691 C CA . LEU A 1 90 ? -6.014 -2.172 -13.610 1.00 8.37 90 LEU A CA 1
ATOM 692 C C . LEU A 1 90 ? -4.575 -2.035 -14.109 1.00 9.69 90 LEU A C 1
ATOM 693 O O . LEU A 1 90 ? -3.796 -1.263 -13.550 1.00 10.04 90 LEU A O 1
ATOM 698 N N . LYS A 1 91 ? -4.227 -2.764 -15.166 1.00 8.95 91 LYS A N 1
ATOM 699 C CA . LYS A 1 91 ? -2.875 -2.684 -15.713 1.00 9.75 91 LYS A CA 1
ATOM 700 C C . LYS A 1 91 ? -2.587 -1.282 -16.251 1.00 9.62 91 LYS A C 1
ATOM 701 O O . LYS A 1 91 ? -1.455 -0.795 -16.170 1.00 9.76 91 LYS A O 1
ATOM 707 N N . GLU A 1 92 ? -3.605 -0.618 -16.792 1.00 10.00 92 GLU A N 1
ATOM 708 C CA . GLU A 1 92 ? -3.430 0.741 -17.290 1.00 10.21 92 GLU A CA 1
ATOM 709 C C . GLU A 1 92 ? -3.051 1.662 -16.135 1.00 10.60 92 GLU A C 1
ATOM 710 O O . GLU A 1 92 ? -2.383 2.676 -16.336 1.00 11.95 92 GLU A O 1
ATOM 716 N N . PHE A 1 93 ? -3.495 1.313 -14.930 1.00 10.23 93 PHE A N 1
ATOM 717 C CA . PHE A 1 93 ? -3.190 2.093 -13.733 1.00 10.13 93 PHE A CA 1
ATOM 718 C C . PHE A 1 93 ? -2.036 1.471 -12.943 1.00 10.68 93 PHE A C 1
ATOM 719 O O . PHE A 1 93 ? -1.808 1.814 -11.784 1.00 11.52 93 PHE A O 1
ATOM 727 N N . SER A 1 94 ? -1.326 0.547 -13.586 1.00 9.80 94 SER A N 1
ATOM 728 C CA . SER A 1 94 ? -0.170 -0.139 -13.007 1.00 10.94 94 SER A CA 1
ATOM 729 C C . SER A 1 94 ? -0.462 -0.967 -11.761 1.00 12.36 94 SER A C 1
ATOM 730 O O . SER A 1 94 ? 0.354 -1.045 -10.836 1.00 12.60 94 SER A O 1
ATOM 733 N N . ILE A 1 95 ? -1.638 -1.586 -11.742 1.00 10.59 95 ILE A N 1
ATOM 734 C CA . ILE A 1 95 ? -2.051 -2.518 -10.705 1.00 10.88 95 ILE A CA 1
ATOM 735 C C . ILE A 1 95 ? -2.123 -3.950 -11.235 1.00 11.10 95 ILE A C 1
ATOM 736 O O . ILE A 1 95 ? -2.721 -4.250 -12.258 1.00 11.58 95 ILE A O 1
ATOM 741 N N . ASP A 1 96 ? -1.451 -4.833 -10.498 1.00 12.80 96 ASP A N 1
ATOM 742 C CA . ASP A 1 96 ? -1.295 -6.195 -10.952 1.00 13.89 96 ASP A CA 1
ATOM 743 C C . ASP A 1 96 ? -2.512 -7.059 -10.605 1.00 13.43 96 ASP A C 1
ATOM 744 O O . ASP A 1 96 ? -2.526 -7.822 -9.645 1.00 13.42 96 ASP A O 1
ATOM 749 N N . GLY A 1 97 ? -3.578 -6.881 -11.405 1.00 12.86 97 GLY A N 1
ATOM 750 C CA . GLY A 1 97 ? -4.801 -7.634 -11.163 1.00 12.42 97 GLY A CA 1
ATOM 751 C C . GLY A 1 97 ? -4.768 -9.002 -11.849 1.00 12.03 97 GLY A C 1
ATOM 752 O O . GLY A 1 97 ? -4.261 -9.162 -12.952 1.00 11.84 97 GLY A O 1
ATOM 753 N N . ARG A 1 98 ? -5.225 -10.037 -11.153 1.00 11.11 98 ARG A N 1
ATOM 754 C CA . ARG A 1 98 ? -5.170 -11.406 -11.649 1.00 11.70 98 ARG A CA 1
ATOM 755 C C . ARG A 1 98 ? -6.545 -12.022 -11.436 1.00 10.72 98 ARG A C 1
ATOM 756 O O . ARG A 1 98 ? -7.211 -11.740 -10.443 1.00 11.49 98 ARG A O 1
ATOM 764 N N . ILE A 1 99 ? -6.968 -12.871 -12.362 1.00 10.74 99 ILE A N 1
ATOM 765 C CA . ILE A 1 99 ? -8.284 -13.476 -12.271 1.00 10.38 99 ILE A CA 1
ATOM 766 C C . ILE A 1 99 ? -8.376 -14.745 -11.441 1.00 10.96 99 ILE A C 1
ATOM 767 O O . ILE A 1 99 ? -7.593 -15.685 -11.620 1.00 12.02 99 ILE A O 1
ATOM 772 N N . LYS A 1 100 ? -9.330 -14.746 -10.517 1.00 9.72 100 LYS A N 1
ATOM 773 C CA . LYS A 1 100 ? -9.633 -15.902 -9.693 1.00 11.19 100 LYS A CA 1
ATOM 774 C C . LYS A 1 100 ? -10.886 -16.436 -10.382 1.00 11.88 100 LYS A C 1
ATOM 775 O O . LYS A 1 100 ? -11.958 -15.825 -10.326 1.00 10.81 100 LYS A O 1
ATOM 781 N N . TRP A 1 101 ? -10.732 -17.563 -11.065 1.00 11.75 101 TRP A N 1
ATOM 782 C CA . TRP A 1 101 ? -11.824 -18.174 -11.807 1.00 11.82 101 TRP A CA 1
ATOM 783 C C . TRP A 1 101 ? -13.070 -18.311 -10.935 1.00 12.04 101 TRP A C 1
ATOM 784 O O . TRP A 1 101 ? -12.988 -18.748 -9.789 1.00 13.91 101 TRP A O 1
ATOM 795 N N . PRO A 1 102 ? -14.248 -17.965 -11.479 1.00 13.33 102 PRO A N 1
ATOM 796 C CA . PRO A 1 102 ? -14.428 -17.468 -12.844 1.00 12.69 102 PRO A CA 1
ATOM 797 C C . PRO A 1 102 ? -14.769 -15.983 -12.935 1.00 11.72 102 PRO A C 1
ATOM 798 O O . PRO A 1 102 ? -14.723 -15.403 -14.017 1.00 14.17 102 PRO A O 1
ATOM 802 N N . ASN A 1 103 ? -15.066 -15.363 -11.797 1.00 10.55 103 ASN A N 1
ATOM 803 C CA . ASN A 1 103 ? -15.550 -13.984 -11.797 1.00 8.90 103 ASN A CA 1
ATOM 804 C C . ASN A 1 103 ? -14.864 -12.966 -10.903 1.00 9.57 103 ASN A C 1
ATOM 805 O O . ASN A 1 103 ? -15.321 -11.825 -10.816 1.00 10.73 103 ASN A O 1
ATOM 810 N N . ASP A 1 104 ? -13.794 -13.358 -10.230 1.00 9.48 104 ASP A N 1
ATOM 811 C CA . ASP A 1 104 ? -13.121 -12.439 -9.324 1.00 10.19 104 ASP A CA 1
ATOM 812 C C . ASP A 1 104 ? -11.789 -11.936 -9.833 1.00 9.86 104 ASP A C 1
ATOM 813 O O . ASP A 1 104 ? -11.114 -12.608 -10.614 1.00 10.11 104 ASP A O 1
ATOM 818 N N . VAL A 1 105 ? -11.423 -10.733 -9.405 1.00 8.75 105 VAL A N 1
ATOM 819 C CA . VAL A 1 105 ? -10.130 -10.173 -9.762 1.00 9.00 105 VAL A CA 1
ATOM 820 C C . VAL A 1 105 ? -9.441 -9.866 -8.437 1.00 9.06 105 VAL A C 1
ATOM 821 O O . VAL A 1 105 ? -10.013 -9.208 -7.563 1.00 9.16 105 VAL A O 1
ATOM 825 N N . LEU A 1 106 ? -8.216 -10.368 -8.293 1.00 8.63 106 LEU A N 1
ATOM 826 C CA . LEU A 1 106 ? -7.454 -10.179 -7.068 1.00 9.19 106 LEU A CA 1
ATOM 827 C C . LEU A 1 106 ? -6.155 -9.427 -7.308 1.00 10.34 106 LEU A C 1
ATOM 828 O O . LEU A 1 106 ? -5.650 -9.356 -8.426 1.00 11.57 106 LEU A O 1
ATOM 833 N N . VAL A 1 107 ? -5.634 -8.847 -6.237 1.00 11.38 107 VAL A N 1
ATOM 834 C CA . VAL A 1 107 ? -4.345 -8.173 -6.266 1.00 11.62 107 VAL A CA 1
ATOM 835 C C . VAL A 1 107 ? -3.705 -8.715 -4.999 1.00 12.52 107 VAL A C 1
ATOM 836 O O . VAL A 1 107 ? -4.187 -8.466 -3.894 1.00 12.76 107 VAL A O 1
ATOM 840 N N . ASN A 1 108 ? -2.644 -9.494 -5.177 1.00 12.74 108 ASN A N 1
ATOM 841 C CA . ASN A 1 108 ? -1.951 -10.137 -4.066 1.00 13.31 108 ASN A CA 1
ATOM 842 C C . ASN A 1 108 ? -2.942 -10.961 -3.251 1.00 13.03 108 ASN A C 1
ATOM 843 O O . ASN A 1 108 ? -2.930 -10.959 -2.015 1.00 12.99 108 ASN A O 1
ATOM 848 N N . TYR A 1 109 ? -3.796 -11.669 -3.984 1.00 12.43 109 TYR A N 1
ATOM 849 C CA . TYR A 1 109 ? -4.817 -12.548 -3.437 1.00 11.59 109 TYR A CA 1
ATOM 850 C C . TYR A 1 109 ? -5.944 -11.883 -2.650 1.00 10.96 109 TYR A C 1
ATOM 851 O O . TYR A 1 109 ? -6.741 -12.566 -2.009 1.00 12.23 109 TYR A O 1
ATOM 860 N N . LYS A 1 110 ? -6.021 -10.556 -2.727 1.00 10.07 110 LYS A N 1
ATOM 861 C CA . LYS A 1 110 ? -7.086 -9.799 -2.070 1.00 9.97 110 LYS A CA 1
ATOM 862 C C . LYS A 1 110 ? -8.073 -9.385 -3.160 1.00 8.92 110 LYS A C 1
ATOM 863 O O . LYS A 1 110 ? -7.670 -8.951 -4.242 1.00 9.93 110 LYS A O 1
ATOM 869 N N . LYS A 1 111 ? -9.365 -9.510 -2.873 1.00 9.28 111 LYS A N 1
ATOM 870 C CA . LYS A 1 111 ? -10.397 -9.211 -3.863 1.00 9.29 111 LYS A CA 1
ATOM 871 C C . LYS A 1 111 ? -10.627 -7.727 -4.125 1.00 9.23 111 LYS A C 1
ATOM 872 O O . LYS A 1 111 ? -11.099 -6.988 -3.256 1.00 10.39 111 LYS A O 1
ATOM 878 N N . ILE A 1 112 ? -10.307 -7.303 -5.344 1.00 8.71 112 ILE A N 1
ATOM 879 C CA . ILE A 1 112 ? -10.475 -5.908 -5.728 1.00 7.75 112 ILE A CA 1
ATOM 880 C C . ILE A 1 112 ? -11.736 -5.690 -6.575 1.00 7.85 112 ILE A C 1
ATOM 881 O O . ILE A 1 112 ? -12.237 -4.572 -6.659 1.00 8.55 112 ILE A O 1
ATOM 886 N N . ALA A 1 113 ? -12.254 -6.757 -7.180 1.00 7.45 113 ALA A N 1
ATOM 887 C CA . ALA A 1 113 ? -13.447 -6.651 -8.017 1.00 7.82 113 ALA A CA 1
ATOM 888 C C . ALA A 1 113 ? -14.167 -7.980 -8.163 1.00 8.40 113 ALA A C 1
ATOM 889 O O . ALA A 1 113 ? -13.579 -9.052 -7.993 1.00 8.91 113 ALA A O 1
ATOM 891 N N . GLY A 1 114 ? -15.455 -7.893 -8.482 1.00 8.57 114 GLY A N 1
ATOM 892 C CA . GLY A 1 114 ? -16.277 -9.070 -8.687 1.00 7.93 114 GLY A CA 1
ATOM 893 C C . GLY A 1 114 ? -17.190 -8.818 -9.872 1.00 7.78 114 GLY A C 1
ATOM 894 O O . GLY A 1 114 ? -17.633 -7.687 -10.084 1.00 8.44 114 GLY A O 1
ATOM 895 N N . VAL A 1 115 ? -17.473 -9.869 -10.631 1.00 7.94 115 VAL A N 1
ATOM 896 C CA . VAL A 1 115 ? -18.320 -9.784 -11.813 1.00 8.27 115 VAL A CA 1
ATOM 897 C C . VAL A 1 115 ? -19.527 -10.692 -11.613 1.00 7.64 115 VAL A C 1
ATOM 898 O O . VAL A 1 115 ? -19.400 -11.799 -11.080 1.00 8.67 115 VAL A O 1
ATOM 902 N N . LEU A 1 116 ? -20.696 -10.225 -12.042 1.00 8.10 116 LEU A N 1
ATOM 903 C CA . LEU A 1 116 ? -21.927 -10.997 -11.908 1.00 9.56 116 LEU A CA 1
ATOM 904 C C . LEU A 1 116 ? -22.763 -10.852 -13.166 1.00 8.77 116 LEU A C 1
ATOM 905 O O . LEU A 1 116 ? -23.202 -9.748 -13.504 1.00 9.99 116 LEU A O 1
ATOM 910 N N . VAL A 1 117 ? -22.987 -11.966 -13.855 1.00 9.64 117 VAL A N 1
ATOM 911 C CA . VAL A 1 117 ? -23.782 -11.956 -15.070 1.00 10.46 117 VAL A CA 1
ATOM 912 C C . VAL A 1 117 ? -25.129 -12.599 -14.785 1.00 12.35 117 VAL A C 1
ATOM 913 O O . VAL A 1 117 ? -25.211 -13.662 -14.165 1.00 13.14 117 VAL A O 1
ATOM 917 N N . GLU A 1 118 ? -26.187 -11.932 -15.221 1.00 11.83 118 GLU A N 1
ATOM 918 C CA . GLU A 1 118 ? -27.535 -12.435 -15.039 1.00 14.50 118 GLU A CA 1
ATOM 919 C C . GLU A 1 118 ? -28.214 -12.343 -16.395 1.00 16.17 118 GLU A C 1
ATOM 920 O O . GLU A 1 118 ? -28.119 -11.326 -17.074 1.00 16.13 118 GLU A O 1
ATOM 926 N N . GLY A 1 119 ? -28.871 -13.421 -16.809 1.00 20.87 119 GLY A N 1
ATOM 927 C CA . GLY A 1 119 ? -29.513 -13.403 -18.110 1.00 25.16 119 GLY A CA 1
ATOM 928 C C . GLY A 1 119 ? -30.888 -14.026 -18.161 1.00 28.51 119 GLY A C 1
ATOM 929 O O . GLY A 1 119 ? -31.163 -15.015 -17.483 1.00 29.59 119 GLY A O 1
ATOM 930 N N . LYS A 1 120 ? -31.755 -13.433 -18.975 1.00 31.06 120 LYS A N 1
ATOM 931 C CA . LYS A 1 120 ? -33.117 -13.917 -19.141 1.00 33.08 120 LYS A CA 1
ATOM 932 C C . LYS A 1 120 ? -33.520 -13.854 -20.611 1.00 34.30 120 LYS A C 1
ATOM 933 O O . LYS A 1 120 ? -34.325 -13.010 -21.010 1.00 35.53 120 LYS A O 1
ATOM 939 N N . GLY A 1 121 ? -32.945 -14.746 -21.413 1.00 34.39 121 GLY A N 1
ATOM 940 C CA . GLY A 1 121 ? -33.283 -14.816 -22.834 1.00 34.01 121 GLY A CA 1
ATOM 941 C C . GLY A 1 121 ? -32.443 -13.841 -23.687 1.00 33.44 121 GLY A C 1
ATOM 942 O O . GLY A 1 121 ? -31.210 -13.866 -23.697 1.00 35.03 121 GLY A O 1
ATOM 943 N N . ASP A 1 122 ? -33.169 -13.009 -24.463 1.00 32.94 122 ASP A N 1
ATOM 944 C CA . ASP A 1 122 ? -32.517 -12.089 -25.394 1.00 31.56 122 ASP A CA 1
ATOM 945 C C . ASP A 1 122 ? -31.772 -10.954 -24.659 1.00 29.29 122 ASP A C 1
ATOM 946 O O . ASP A 1 122 ? -31.228 -10.035 -25.255 1.00 29.91 122 ASP A O 1
ATOM 951 N N . LYS A 1 123 ? -31.748 -11.039 -23.306 1.00 25.17 123 LYS A N 1
ATOM 952 C CA . LYS A 1 123 ? -31.129 -9.959 -22.539 1.00 21.12 123 LYS A CA 1
ATOM 953 C C . LYS A 1 123 ? -30.166 -10.472 -21.445 1.00 17.76 123 LYS A C 1
ATOM 954 O O . LYS A 1 123 ? -30.536 -11.232 -20.563 1.00 17.71 123 LYS A O 1
ATOM 960 N N . ILE A 1 124 ? -28.922 -10.013 -21.524 1.00 13.71 124 ILE A N 1
ATOM 961 C CA . ILE A 1 124 ? -27.892 -10.383 -20.557 1.00 13.68 124 ILE A CA 1
ATOM 962 C C . ILE A 1 124 ? -27.378 -9.127 -19.866 1.00 11.35 124 ILE A C 1
ATOM 963 O O . ILE A 1 124 ? -27.102 -8.121 -20.518 1.00 14.29 124 ILE A O 1
ATOM 968 N N . VAL A 1 125 ? -27.258 -9.186 -18.546 1.00 9.19 125 VAL A N 1
ATOM 969 C CA . VAL A 1 125 ? -26.762 -8.049 -17.785 1.00 9.43 125 VAL A CA 1
ATOM 970 C C . VAL A 1 125 ? -25.404 -8.401 -17.192 1.00 9.03 125 VAL A C 1
ATOM 971 O O . VAL A 1 125 ? -25.268 -9.370 -16.448 1.00 9.56 125 VAL A O 1
ATOM 975 N N . LEU A 1 126 ? -24.400 -7.610 -17.550 1.00 8.12 126 LEU A N 1
ATOM 976 C CA . LEU A 1 126 ? -23.040 -7.804 -17.061 1.00 7.87 126 LEU A CA 1
ATOM 977 C C . LEU A 1 126 ? -22.780 -6.793 -15.945 1.00 7.37 126 LEU A C 1
ATOM 978 O O . LEU A 1 126 ? -22.691 -5.588 -16.193 1.00 8.25 126 LEU A O 1
ATOM 983 N N . GLY A 1 127 ? -22.673 -7.292 -14.717 1.00 7.22 127 GLY A N 1
ATOM 984 C CA . GLY A 1 127 ? -22.431 -6.435 -13.568 1.00 7.43 127 GLY A CA 1
ATOM 985 C C . GLY A 1 127 ? -20.999 -6.499 -13.083 1.00 6.76 127 GLY A C 1
ATOM 986 O O . GLY A 1 127 ? -20.410 -7.578 -13.007 1.00 7.58 127 GLY A O 1
ATOM 987 N N . ILE A 1 128 ? -20.444 -5.340 -12.749 1.00 7.00 128 ILE A N 1
ATOM 988 C CA . ILE A 1 128 ? -19.072 -5.252 -12.274 1.00 7.30 128 ILE A CA 1
ATOM 989 C C . ILE A 1 128 ? -18.972 -4.310 -11.082 1.00 7.18 128 ILE A C 1
ATOM 990 O O . ILE A 1 128 ? -19.465 -3.185 -11.132 1.00 7.01 128 ILE A O 1
ATOM 995 N N . GLY A 1 129 ? -18.347 -4.791 -10.012 1.00 6.94 129 GLY A N 1
ATOM 996 C CA . GLY A 1 129 ? -18.118 -3.985 -8.826 1.00 7.71 129 GLY A CA 1
ATOM 997 C C . GLY A 1 129 ? -16.607 -3.931 -8.655 1.00 6.61 129 GLY A C 1
ATOM 998 O O . GLY A 1 129 ? -15.965 -4.976 -8.518 1.00 7.42 129 GLY A O 1
ATOM 999 N N . LEU A 1 130 ? -16.033 -2.730 -8.682 1.00 6.62 130 LEU A N 1
ATOM 1000 C CA . LEU A 1 130 ? -14.591 -2.547 -8.546 1.00 6.99 130 LEU A CA 1
ATOM 1001 C C . LEU A 1 130 ? -14.302 -1.523 -7.457 1.00 7.24 130 LEU A C 1
ATOM 1002 O O . LEU A 1 130 ? -14.803 -0.400 -7.515 1.00 7.71 130 LEU A O 1
ATOM 1007 N N . ASN A 1 131 ? -13.512 -1.914 -6.458 1.00 7.83 131 ASN A N 1
ATOM 1008 C CA . ASN A 1 131 ? -13.159 -1.010 -5.369 1.00 7.98 131 ASN A CA 1
ATOM 1009 C C . ASN A 1 131 ? -12.082 -0.051 -5.850 1.00 8.02 131 ASN A C 1
ATOM 1010 O O . ASN A 1 131 ? -11.001 -0.477 -6.265 1.00 9.09 131 ASN A O 1
ATOM 1015 N N . VAL A 1 132 ? -12.388 1.241 -5.808 1.00 8.65 132 VAL A N 1
ATOM 1016 C CA . VAL A 1 132 ? -11.440 2.249 -6.250 1.00 9.02 132 VAL A CA 1
ATOM 1017 C C . VAL A 1 132 ? -10.911 3.060 -5.063 1.00 9.82 132 VAL A C 1
ATOM 1018 O O . VAL A 1 132 ? -9.805 2.801 -4.594 1.00 10.72 132 VAL A O 1
ATOM 1022 N N . ASN A 1 133 ? -11.701 4.012 -4.566 1.00 9.97 133 ASN A N 1
ATOM 1023 C CA . ASN A 1 133 ? -11.279 4.848 -3.436 1.00 11.10 133 ASN A CA 1
ATOM 1024 C C . ASN A 1 133 ? -12.057 4.570 -2.152 1.00 12.31 133 ASN A C 1
ATOM 1025 O O . ASN A 1 133 ? -11.807 5.198 -1.121 1.00 14.67 133 ASN A O 1
ATOM 1030 N N . ASN A 1 134 ? -13.004 3.640 -2.216 1.00 11.21 134 ASN A N 1
ATOM 1031 C CA . ASN A 1 134 ? -13.851 3.295 -1.075 1.00 12.49 134 ASN A CA 1
ATOM 1032 C C . ASN A 1 134 ? -13.207 2.382 -0.043 1.00 13.04 134 ASN A C 1
ATOM 1033 O O . ASN A 1 134 ? -12.220 1.701 -0.320 1.00 12.44 134 ASN A O 1
ATOM 1038 N N . LYS A 1 135 ? -13.777 2.380 1.159 1.00 14.44 135 LYS A N 1
ATOM 1039 C CA . LYS A 1 135 ? -13.299 1.491 2.204 1.00 15.41 135 LYS A CA 1
ATOM 1040 C C . LYS A 1 135 ? -13.812 0.127 1.753 1.00 14.01 135 LYS A C 1
ATOM 1041 O O . LYS A 1 135 ? -14.865 0.036 1.122 1.00 12.99 135 LYS A O 1
ATOM 1047 N N . VAL A 1 136 ? -13.074 -0.928 2.070 1.00 12.99 136 VAL A N 1
ATOM 1048 C CA . VAL A 1 136 ? -13.464 -2.263 1.639 1.00 13.07 136 VAL A CA 1
ATOM 1049 C C . VAL A 1 136 ? -13.669 -3.228 2.797 1.00 12.27 136 VAL A C 1
ATOM 1050 O O . VAL A 1 136 ? -13.130 -3.030 3.888 1.00 13.93 136 VAL A O 1
ATOM 1054 N N . PRO A 1 137 ? -14.451 -4.294 2.572 1.00 12.62 137 PRO A N 1
ATOM 1055 C CA . PRO A 1 137 ? -14.737 -5.301 3.594 1.00 14.72 137 PRO A CA 1
ATOM 1056 C C . PRO A 1 137 ? -13.644 -6.342 3.755 1.00 16.29 137 PRO A C 1
ATOM 1057 O O . PRO A 1 137 ? -12.570 -6.243 3.155 1.00 15.38 137 PRO A O 1
ATOM 1061 N N . ASN A 1 138 ? -13.947 -7.351 4.566 1.00 17.52 138 ASN A N 1
ATOM 1062 C CA . ASN A 1 138 ? -13.023 -8.443 4.849 1.00 18.51 138 ASN A CA 1
ATOM 1063 C C . ASN A 1 138 ? -12.532 -9.138 3.582 1.00 17.06 138 ASN A C 1
ATOM 1064 O O . ASN A 1 138 ? -13.324 -9.461 2.694 1.00 20.45 138 ASN A O 1
ATOM 1069 N N . GLY A 1 139 ? -11.219 -9.346 3.500 1.00 17.04 139 GLY A N 1
ATOM 1070 C CA . GLY A 1 139 ? -10.627 -10.034 2.363 1.00 14.75 139 GLY A CA 1
ATOM 1071 C C . GLY A 1 139 ? -10.500 -9.264 1.063 1.00 13.42 139 GLY A C 1
ATOM 1072 O O . GLY A 1 139 ? -10.109 -9.833 0.043 1.00 14.20 139 GLY A O 1
ATOM 1073 N N . ALA A 1 140 ? -10.785 -7.967 1.099 1.00 12.12 140 ALA A N 1
ATOM 1074 C CA . ALA A 1 140 ? -10.733 -7.139 -0.100 1.00 12.17 140 ALA A CA 1
ATOM 1075 C C . ALA A 1 140 ? -9.622 -6.100 -0.112 1.00 10.81 140 ALA A C 1
ATOM 1076 O O . ALA A 1 140 ? -8.887 -5.927 0.860 1.00 12.56 140 ALA A O 1
ATOM 1078 N N . THR A 1 141 ? -9.501 -5.421 -1.247 1.00 10.10 141 THR A N 1
ATOM 1079 C CA . THR A 1 141 ? -8.548 -4.340 -1.415 1.00 10.12 141 THR A CA 1
ATOM 1080 C C . THR A 1 141 ? -9.140 -3.382 -2.450 1.00 9.80 141 THR A C 1
ATOM 1081 O O . THR A 1 141 ? -10.224 -3.641 -2.993 1.00 9.41 141 THR A O 1
ATOM 1085 N N . SER A 1 142 ? -8.451 -2.275 -2.706 1.00 9.57 142 SER A N 1
ATOM 1086 C CA . SER A 1 142 ? -8.937 -1.275 -3.652 1.00 9.86 142 SER A CA 1
ATOM 1087 C C . SER A 1 142 ? -7.781 -0.702 -4.448 1.00 9.59 142 SER A C 1
ATOM 1088 O O . SER A 1 142 ? -6.614 -0.912 -4.108 1.00 11.31 142 SER A O 1
ATOM 1091 N N . MET A 1 143 ? -8.103 0.030 -5.509 1.00 9.21 143 MET A N 1
ATOM 1092 C CA . MET A 1 143 ? -7.061 0.647 -6.320 1.00 10.44 143 MET A CA 1
ATOM 1093 C C . MET A 1 143 ? -6.251 1.634 -5.481 1.00 11.48 143 MET A C 1
ATOM 1094 O O . MET A 1 143 ? -5.022 1.683 -5.577 1.00 13.36 143 MET A O 1
ATOM 1099 N N . LYS A 1 144 ? -6.945 2.412 -4.658 1.00 11.75 144 LYS A N 1
ATOM 1100 C CA . LYS A 1 144 ? -6.298 3.398 -3.797 1.00 12.63 144 LYS A CA 1
ATOM 1101 C C . LYS A 1 144 ? -5.338 2.739 -2.810 1.00 13.95 144 LYS A C 1
ATOM 1102 O O . LYS A 1 144 ? -4.224 3.221 -2.599 1.00 15.27 144 LYS A O 1
ATOM 1108 N N . LEU A 1 145 ? -5.767 1.636 -2.208 1.00 13.79 145 LEU A N 1
ATOM 1109 C CA . LEU A 1 145 ? -4.930 0.923 -1.251 1.00 14.42 145 LEU A CA 1
ATOM 1110 C C . LEU A 1 145 ? -3.692 0.308 -1.890 1.00 15.57 145 LEU A C 1
ATOM 1111 O O . LEU A 1 145 ? -2.623 0.290 -1.281 1.00 17.48 145 LEU A O 1
ATOM 1116 N N . GLU A 1 146 ? -3.821 -0.192 -3.115 1.00 14.72 146 GLU A N 1
ATOM 1117 C CA . GLU A 1 146 ? -2.682 -0.809 -3.788 1.00 16.06 146 GLU A CA 1
ATOM 1118 C C . GLU A 1 146 ? -1.697 0.218 -4.346 1.00 17.17 146 GLU A C 1
ATOM 1119 O O . GLU A 1 146 ? -0.484 -0.015 -4.348 1.00 17.86 146 GLU A O 1
ATOM 1125 N N . LEU A 1 147 ? -2.210 1.355 -4.805 1.00 17.25 147 LEU A N 1
ATOM 1126 C CA . LEU A 1 147 ? -1.361 2.403 -5.365 1.00 18.57 147 LEU A CA 1
ATOM 1127 C C . LEU A 1 147 ? -0.841 3.367 -4.305 1.00 20.17 147 LEU A C 1
ATOM 1128 O O . LEU A 1 147 ? 0.176 4.035 -4.508 1.00 21.84 147 LEU A O 1
ATOM 1133 N N . GLY A 1 148 ? -1.540 3.442 -3.179 1.00 20.58 148 GLY A N 1
ATOM 1134 C CA . GLY A 1 148 ? -1.122 4.336 -2.116 1.00 21.81 148 GLY A CA 1
ATOM 1135 C C . GLY A 1 148 ? -1.641 5.745 -2.326 1.00 21.96 148 GLY A C 1
ATOM 1136 O O . GLY A 1 148 ? -1.249 6.672 -1.615 1.00 23.48 148 GLY A O 1
ATOM 1137 N N . SER A 1 149 ? -2.524 5.909 -3.307 1.00 21.91 149 SER A N 1
ATOM 1138 C CA . SER A 1 149 ? -3.100 7.215 -3.602 1.00 20.80 149 SER A CA 1
ATOM 1139 C C . SER A 1 149 ? -4.439 7.091 -4.321 1.00 20.26 149 SER A C 1
ATOM 1140 O O . SER A 1 149 ? -4.711 6.094 -4.989 1.00 19.69 149 SER A O 1
ATOM 1143 N N . GLU A 1 150 ? -5.264 8.120 -4.166 1.00 20.21 150 GLU A N 1
ATOM 1144 C CA . GLU A 1 150 ? -6.589 8.180 -4.772 1.00 20.50 150 GLU A CA 1
ATOM 1145 C C . GLU A 1 150 ? -6.505 8.253 -6.295 1.00 19.37 150 GLU A C 1
ATOM 1146 O O . GLU A 1 150 ? -5.593 8.866 -6.848 1.00 19.32 150 GLU A O 1
ATOM 1152 N N . VAL A 1 151 ? -7.461 7.617 -6.966 1.00 17.35 151 VAL A N 1
ATOM 1153 C CA . VAL A 1 151 ? -7.559 7.553 -8.410 1.00 17.29 151 VAL A CA 1
ATOM 1154 C C . VAL A 1 151 ? -8.878 8.151 -8.875 1.00 15.68 151 VAL A C 1
ATOM 1155 O O . VAL A 1 151 ? -9.949 7.810 -8.391 1.00 15.71 151 VAL A O 1
ATOM 1159 N N . PRO A 1 152 ? -8.888 9.058 -9.867 1.00 14.14 152 PRO A N 1
ATOM 1160 C CA . PRO A 1 152 ? -10.120 9.655 -10.397 1.00 13.76 152 PRO A CA 1
ATOM 1161 C C . PRO A 1 152 ? -11.090 8.582 -10.864 1.00 11.49 152 PRO A C 1
ATOM 1162 O O . PRO A 1 152 ? -10.813 7.855 -11.818 1.00 11.44 152 PRO A O 1
ATOM 1166 N N . LEU A 1 153 ? -12.235 8.503 -10.199 1.00 10.89 153 LEU A N 1
ATOM 1167 C CA . LEU A 1 153 ? -13.233 7.499 -10.519 1.00 11.34 153 LEU A CA 1
ATOM 1168 C C . LEU A 1 153 ? -13.676 7.563 -11.980 1.00 9.52 153 LEU A C 1
ATOM 1169 O O . LEU A 1 153 ? -13.844 6.529 -12.628 1.00 10.14 153 LEU A O 1
ATOM 1174 N N . LEU A 1 154 ? -13.863 8.771 -12.505 1.00 9.62 154 LEU A N 1
ATOM 1175 C CA . LEU A 1 154 ? -14.273 8.915 -13.895 1.00 9.36 154 LEU A CA 1
ATOM 1176 C C . LEU A 1 154 ? -13.226 8.351 -14.855 1.00 8.49 154 LEU A C 1
ATOM 1177 O O . LEU A 1 154 ? -13.570 7.794 -15.897 1.00 9.21 154 LEU A O 1
ATOM 1182 N N . SER A 1 155 ? -11.948 8.499 -14.515 1.00 9.17 155 SER A N 1
ATOM 1183 C CA . SER A 1 155 ? -10.888 7.971 -15.369 1.00 9.03 155 SER A CA 1
ATOM 1184 C C . SER A 1 155 ? -10.963 6.449 -15.429 1.00 8.99 155 SER A C 1
ATOM 1185 O O . SER A 1 155 ? -10.742 5.843 -16.479 1.00 9.74 155 SER A O 1
ATOM 1188 N N . VAL A 1 156 ? -11.273 5.832 -14.296 1.00 8.17 156 VAL A N 1
ATOM 1189 C CA . VAL A 1 156 ? -11.394 4.385 -14.249 1.00 8.27 156 VAL A CA 1
ATOM 1190 C C . VAL A 1 156 ? -12.614 3.966 -15.080 1.00 7.96 156 VAL A C 1
ATOM 1191 O O . VAL A 1 156 ? -12.557 2.991 -15.822 1.00 8.20 156 VAL A O 1
ATOM 1195 N N . PHE A 1 157 ? -13.706 4.717 -14.972 1.00 8.28 157 PHE A N 1
ATOM 1196 C CA . PHE A 1 157 ? -14.919 4.416 -15.729 1.00 7.40 157 PHE A CA 1
ATOM 1197 C C . PHE A 1 157 ? -14.626 4.472 -17.229 1.00 7.89 157 PHE A C 1
ATOM 1198 O O . PHE A 1 157 ? -14.957 3.549 -17.972 1.00 8.83 157 PHE A O 1
ATOM 1206 N N . ARG A 1 158 ? -14.001 5.558 -17.673 1.00 7.95 158 ARG A N 1
ATOM 1207 C CA . ARG A 1 158 ? -13.688 5.714 -19.089 1.00 8.07 158 ARG A CA 1
ATOM 1208 C C . ARG A 1 158 ? -12.814 4.572 -19.598 1.00 7.94 158 ARG A C 1
ATOM 1209 O O . ARG A 1 158 ? -13.065 4.019 -20.670 1.00 9.29 158 ARG A O 1
ATOM 1217 N N . SER A 1 159 ? -11.783 4.235 -18.830 1.00 9.28 159 SER A N 1
ATOM 1218 C CA . SER A 1 159 ? -10.868 3.156 -19.189 1.00 8.69 159 SER A CA 1
ATOM 1219 C C . SER A 1 159 ? -11.608 1.823 -19.324 1.00 8.08 159 SER A C 1
ATOM 1220 O O . SER A 1 159 ? -11.456 1.103 -20.315 1.00 8.34 159 SER A O 1
ATOM 1223 N N . LEU A 1 160 ? -12.411 1.499 -18.317 1.00 7.71 160 LEU A N 1
ATOM 1224 C CA . LEU A 1 160 ? -13.136 0.240 -18.318 1.00 7.98 160 LEU A CA 1
ATOM 1225 C C . LEU A 1 160 ? -14.132 0.121 -19.462 1.00 7.78 160 LEU A C 1
ATOM 1226 O O . LEU A 1 160 ? -14.207 -0.921 -20.110 1.00 8.14 160 LEU A O 1
ATOM 1231 N N . ILE A 1 161 ? -14.895 1.180 -19.712 1.00 7.67 161 ILE A N 1
ATOM 1232 C CA . ILE A 1 161 ? -15.876 1.149 -20.789 1.00 8.88 161 ILE A CA 1
ATOM 1233 C C . ILE A 1 161 ? -15.191 0.964 -22.142 1.00 8.69 161 ILE A C 1
ATOM 1234 O O . ILE A 1 161 ? -15.670 0.212 -22.992 1.00 8.69 161 ILE A O 1
ATOM 1239 N N . THR A 1 162 ? -14.064 1.637 -22.340 1.00 8.98 162 THR A N 1
ATOM 1240 C CA . THR A 1 162 ? -13.327 1.499 -23.589 1.00 9.45 162 THR A CA 1
ATOM 1241 C C . THR A 1 162 ? -12.853 0.054 -23.768 1.00 8.43 162 THR A C 1
ATOM 1242 O O . THR A 1 162 ? -12.995 -0.524 -24.847 1.00 9.53 162 THR A O 1
ATOM 1246 N N . ASN A 1 163 ? -12.311 -0.538 -22.708 1.00 8.29 163 ASN A N 1
ATOM 1247 C CA . ASN A 1 163 ? -11.837 -1.913 -22.798 1.00 9.03 163 ASN A CA 1
ATOM 1248 C C . ASN A 1 163 ? -12.978 -2.900 -23.042 1.00 8.51 163 ASN A C 1
ATOM 1249 O O . ASN A 1 163 ? -12.861 -3.803 -23.873 1.00 9.40 163 ASN A O 1
ATOM 1254 N N . LEU A 1 164 ? -14.086 -2.726 -22.327 1.00 8.39 164 LEU A N 1
ATOM 1255 C CA . LEU A 1 164 ? -15.224 -3.626 -22.481 1.00 7.99 164 LEU A CA 1
ATOM 1256 C C . LEU A 1 164 ? -15.823 -3.543 -23.879 1.00 7.80 164 LEU A C 1
ATOM 1257 O O . LEU A 1 164 ? -16.201 -4.564 -24.455 1.00 8.84 164 LEU A O 1
ATOM 1262 N N . ASP A 1 165 ? -15.914 -2.337 -24.429 1.00 8.24 165 ASP A N 1
ATOM 1263 C CA . ASP A 1 165 ? -16.464 -2.191 -25.772 1.00 8.51 165 ASP A CA 1
ATOM 1264 C C . ASP A 1 165 ? -15.617 -2.978 -26.777 1.00 8.57 165 ASP A C 1
ATOM 1265 O O . ASP A 1 165 ? -16.151 -3.697 -27.620 1.00 9.13 165 ASP A O 1
ATOM 1270 N N . ARG A 1 166 ? -14.297 -2.849 -26.679 1.00 9.41 166 ARG A N 1
ATOM 1271 C CA . ARG A 1 166 ? -13.401 -3.556 -27.588 1.00 9.91 166 ARG A CA 1
ATOM 1272 C C . ARG A 1 166 ? -13.540 -5.072 -27.427 1.00 8.78 166 ARG A C 1
ATOM 1273 O O . ARG A 1 166 ? -13.678 -5.805 -28.407 1.00 10.13 166 ARG A O 1
ATOM 1281 N N . LEU A 1 167 ? -13.505 -5.535 -26.182 1.00 8.30 167 LEU A N 1
ATOM 1282 C CA . LEU A 1 167 ? -13.627 -6.959 -25.897 1.00 8.34 167 LEU A CA 1
ATOM 1283 C C . LEU A 1 167 ? -14.942 -7.538 -26.405 1.00 8.90 167 LEU A C 1
ATOM 1284 O O . LEU A 1 167 ? -14.968 -8.629 -26.988 1.00 8.86 167 LEU A O 1
ATOM 1289 N N . TYR A 1 168 ? -16.031 -6.806 -26.189 1.00 8.65 168 TYR A N 1
ATOM 1290 C CA . TYR A 1 168 ? -17.350 -7.266 -26.613 1.00 7.90 168 TYR A CA 1
ATOM 1291 C C . TYR A 1 168 ? -17.480 -7.336 -28.130 1.00 8.95 168 TYR A C 1
ATOM 1292 O O . TYR A 1 168 ? -18.022 -8.305 -28.670 1.00 10.34 168 TYR A O 1
ATOM 1301 N N . LEU A 1 169 ? -16.984 -6.311 -28.816 1.00 9.01 169 LEU A N 1
ATOM 1302 C CA . LEU A 1 169 ? -17.049 -6.298 -30.273 1.00 10.54 169 LEU A CA 1
ATOM 1303 C C . LEU A 1 169 ? -16.310 -7.504 -30.836 1.00 11.41 169 LEU A C 1
ATOM 1304 O O . LEU A 1 169 ? -16.790 -8.159 -31.765 1.00 11.85 169 LEU A O 1
ATOM 1309 N N . ASN A 1 170 ? -15.139 -7.805 -30.288 1.00 10.98 170 ASN A N 1
ATOM 1310 C CA . ASN A 1 170 ? -14.395 -8.950 -30.788 1.00 10.84 170 ASN A CA 1
ATOM 1311 C C . ASN A 1 170 ? -15.065 -10.260 -30.392 1.00 11.24 170 ASN A C 1
ATOM 1312 O O . ASN A 1 170 ? -14.976 -11.249 -31.121 1.00 12.40 170 ASN A O 1
ATOM 1317 N N . PHE A 1 171 ? -15.738 -10.270 -29.248 1.00 10.53 171 PHE A N 1
ATOM 1318 C CA . PHE A 1 171 ? -16.438 -11.466 -28.795 1.00 11.13 171 PHE A CA 1
ATOM 1319 C C . PHE A 1 171 ? -17.548 -11.838 -29.776 1.00 11.08 171 PHE A C 1
ATOM 1320 O O . PHE A 1 171 ? -17.784 -13.015 -30.038 1.00 11.27 171 PHE A O 1
ATOM 1328 N N . LEU A 1 172 ? -18.228 -10.834 -30.320 1.00 11.03 172 LEU A N 1
ATOM 1329 C CA . LEU A 1 172 ? -19.308 -11.092 -31.264 1.00 12.60 172 LEU A CA 1
ATOM 1330 C C . LEU A 1 172 ? -18.796 -11.768 -32.533 1.00 13.79 172 LEU A C 1
ATOM 1331 O O . LEU A 1 172 ? -19.498 -12.582 -33.134 1.00 14.40 172 LEU A O 1
ATOM 1336 N N . LYS A 1 173 ? -17.570 -11.440 -32.926 1.00 12.78 173 LYS A N 1
ATOM 1337 C CA . LYS A 1 173 ? -16.971 -12.010 -34.131 1.00 13.57 173 LYS A CA 1
ATOM 1338 C C . LYS A 1 173 ? -16.180 -13.286 -33.868 1.00 14.60 173 LYS A C 1
ATOM 1339 O O . LYS A 1 173 ? -16.233 -14.236 -34.654 1.00 15.54 173 LYS A O 1
ATOM 1345 N N . ASN A 1 174 ? -15.453 -13.301 -32.756 1.00 14.39 174 ASN A N 1
ATOM 1346 C CA . ASN A 1 174 ? -14.620 -14.439 -32.386 1.00 14.03 174 ASN A CA 1
ATOM 1347 C C . ASN A 1 174 ? -14.811 -14.754 -30.909 1.00 13.55 174 ASN A C 1
ATOM 1348 O O . ASN A 1 174 ? -13.960 -14.433 -30.087 1.00 13.57 174 ASN A O 1
ATOM 1353 N N . PRO A 1 175 ? -15.929 -15.404 -30.557 1.00 14.07 175 PRO A N 1
ATOM 1354 C CA . PRO A 1 175 ? -16.225 -15.752 -29.164 1.00 14.56 175 PRO A CA 1
ATOM 1355 C C . PRO A 1 175 ? -15.218 -16.631 -28.421 1.00 15.18 175 PRO A C 1
ATOM 1356 O O . PRO A 1 175 ? -15.313 -16.774 -27.204 1.00 15.13 175 PRO A O 1
ATOM 1360 N N . MET A 1 176 ? -14.258 -17.213 -29.135 1.00 14.83 176 MET A N 1
ATOM 1361 C CA . MET A 1 176 ? -13.258 -18.062 -28.489 1.00 15.28 176 MET A CA 1
ATOM 1362 C C . MET A 1 176 ? -12.036 -17.271 -28.015 1.00 15.50 176 MET A C 1
ATOM 1363 O O . MET A 1 176 ? -11.321 -17.704 -27.112 1.00 14.78 176 MET A O 1
ATOM 1368 N N . ASP A 1 177 ? -11.803 -16.105 -28.611 1.00 14.13 177 ASP A N 1
ATOM 1369 C CA . ASP A 1 177 ? -10.648 -15.281 -28.262 1.00 14.07 177 ASP A CA 1
ATOM 1370 C C . ASP A 1 177 ? -10.526 -14.910 -26.786 1.00 13.30 177 ASP A C 1
ATOM 1371 O O . ASP A 1 177 ? -9.424 -14.892 -26.235 1.00 13.73 177 ASP A O 1
ATOM 1376 N N . ILE A 1 178 ? -11.654 -14.611 -26.152 1.00 12.31 178 ILE A N 1
ATOM 1377 C CA . ILE A 1 178 ? -11.642 -14.217 -24.749 1.00 11.51 178 ILE A CA 1
ATOM 1378 C C . ILE A 1 178 ? -10.998 -15.276 -23.850 1.00 12.96 178 ILE A C 1
ATOM 1379 O O . ILE A 1 178 ? -10.393 -14.942 -22.830 1.00 12.91 178 ILE A O 1
ATOM 1384 N N . LEU A 1 179 ? -11.102 -16.546 -24.233 1.00 13.26 179 LEU A N 1
ATOM 1385 C CA . LEU A 1 179 ? -10.519 -17.617 -23.426 1.00 14.15 179 LEU A CA 1
ATOM 1386 C C . LEU A 1 179 ? -8.999 -17.498 -23.306 1.00 14.20 179 LEU A C 1
ATOM 1387 O O . LEU A 1 179 ? -8.435 -17.780 -22.248 1.00 14.04 179 LEU A O 1
ATOM 1392 N N . ASN A 1 180 ? -8.328 -17.080 -24.373 1.00 15.29 180 ASN A N 1
ATOM 1393 C CA . ASN A 1 180 ? -6.882 -16.925 -24.314 1.00 16.82 180 ASN A CA 1
ATOM 1394 C C . ASN A 1 180 ? -6.486 -15.758 -23.418 1.00 16.07 180 ASN A C 1
ATOM 1395 O O . ASN A 1 180 ? -5.454 -15.804 -22.740 1.00 16.42 180 ASN A O 1
ATOM 1400 N N . LEU A 1 181 ? -7.304 -14.710 -23.409 1.00 14.74 181 LEU A N 1
ATOM 1401 C CA . LEU A 1 181 ? -7.016 -13.555 -22.568 1.00 13.35 181 LEU A CA 1
ATOM 1402 C C . LEU A 1 181 ? -7.200 -13.930 -21.102 1.00 12.01 181 LEU A C 1
ATOM 1403 O O . LEU A 1 181 ? -6.449 -13.478 -20.235 1.00 13.52 181 LEU A O 1
ATOM 1408 N N . VAL A 1 182 ? -8.201 -14.760 -20.828 1.00 11.73 182 VAL A N 1
ATOM 1409 C CA . VAL A 1 182 ? -8.438 -15.204 -19.464 1.00 13.54 182 VAL A CA 1
ATOM 1410 C C . VAL A 1 182 ? -7.242 -16.038 -19.010 1.00 14.76 182 VAL A C 1
ATOM 1411 O O . VAL A 1 182 ? -6.694 -15.814 -17.929 1.00 15.29 182 VAL A O 1
ATOM 1415 N N . ARG A 1 183 ? -6.832 -16.994 -19.840 1.00 16.08 183 ARG A N 1
ATOM 1416 C CA . ARG A 1 183 ? -5.704 -17.856 -19.500 1.00 17.82 183 ARG A CA 1
ATOM 1417 C C . ARG A 1 183 ? -4.455 -17.068 -19.149 1.00 19.29 183 ARG A C 1
ATOM 1418 O O . ARG A 1 183 ? -3.777 -17.374 -18.170 1.00 19.93 183 ARG A O 1
ATOM 1426 N N . ASP A 1 184 ? -4.152 -16.053 -19.949 1.00 18.38 184 ASP A N 1
ATOM 1427 C CA . ASP A 1 184 ? -2.963 -15.243 -19.728 1.00 20.33 184 ASP A CA 1
ATOM 1428 C C . ASP A 1 184 ? -3.062 -14.309 -18.529 1.00 19.55 184 ASP A C 1
ATOM 1429 O O . ASP A 1 184 ? -2.061 -13.731 -18.110 1.00 21.64 184 ASP A O 1
ATOM 1434 N N . ASN A 1 185 ? -4.259 -14.161 -17.973 1.00 17.81 185 ASN A N 1
ATOM 1435 C CA . ASN A 1 185 ? -4.446 -13.267 -16.832 1.00 17.08 185 ASN A CA 1
ATOM 1436 C C . ASN A 1 185 ? -5.043 -13.934 -15.606 1.00 16.72 185 ASN A C 1
ATOM 1437 O O . ASN A 1 185 ? -5.472 -13.249 -14.676 1.00 17.85 185 ASN A O 1
ATOM 1442 N N . MET A 1 186 ? -5.065 -15.259 -15.584 1.00 14.87 186 MET A N 1
ATOM 1443 C CA . MET A 1 186 ? -5.650 -15.944 -14.446 1.00 14.87 186 MET A CA 1
ATOM 1444 C C . MET A 1 186 ? -4.628 -16.645 -13.566 1.00 14.19 186 MET A C 1
ATOM 1445 O O . MET A 1 186 ? -3.529 -16.989 -14.009 1.00 14.51 186 MET A O 1
ATOM 1450 N N . ILE A 1 187 ? -5.006 -16.843 -12.309 1.00 12.64 187 ILE A N 1
ATOM 1451 C CA . ILE A 1 187 ? -4.156 -17.509 -11.335 1.00 13.22 187 ILE A CA 1
ATOM 1452 C C . ILE A 1 187 ? -4.221 -19.012 -11.570 1.00 13.20 187 ILE A C 1
ATOM 1453 O O . ILE A 1 187 ? -5.268 -19.633 -11.392 1.00 14.03 187 ILE A O 1
ATOM 1458 N N . LEU A 1 188 ? -3.095 -19.585 -11.979 1.00 13.57 188 LEU A N 1
ATOM 1459 C CA . LEU A 1 188 ? -3.003 -21.012 -12.250 1.00 14.50 188 LEU A CA 1
ATOM 1460 C C . LEU A 1 188 ? -1.741 -21.600 -11.623 1.00 15.36 188 LEU A C 1
ATOM 1461 O O . LEU A 1 188 ? -0.881 -20.870 -11.129 1.00 15.75 188 LEU A O 1
ATOM 1466 N N . GLY A 1 189 ? -1.642 -22.924 -11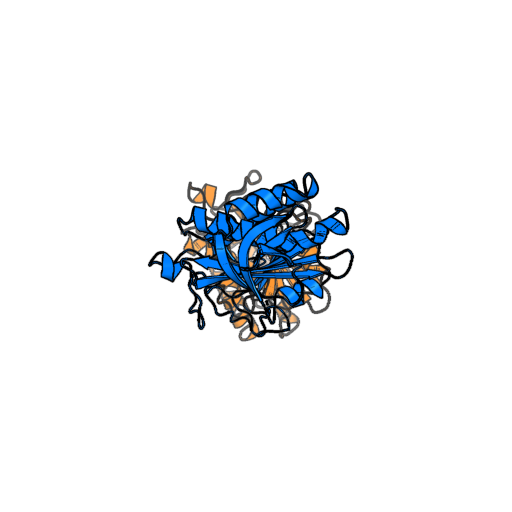.646 1.00 15.82 189 GLY A N 1
ATOM 1467 C CA . GLY A 1 189 ? -0.472 -23.590 -11.100 1.00 16.40 189 GLY A CA 1
ATOM 1468 C C . GLY A 1 189 ? -0.391 -23.638 -9.588 1.00 16.91 189 GLY A C 1
ATOM 1469 O O . GLY A 1 189 ? 0.665 -23.945 -9.029 1.00 19.01 189 GLY A O 1
ATOM 1470 N N . VAL A 1 190 ? -1.496 -23.336 -8.918 1.00 16.28 190 VAL A N 1
ATOM 1471 C CA . VAL A 1 190 ? -1.525 -23.365 -7.462 1.00 16.20 190 VAL A CA 1
ATOM 1472 C C . VAL A 1 190 ? -2.657 -24.260 -6.989 1.00 15.96 190 VAL A C 1
ATOM 1473 O O . VAL A 1 190 ? -3.585 -24.561 -7.743 1.00 17.03 190 VAL A O 1
ATOM 1477 N N . ARG A 1 191 ? -2.584 -24.689 -5.735 1.00 17.08 191 ARG A N 1
ATOM 1478 C CA . ARG A 1 191 ? -3.607 -25.566 -5.193 1.00 17.80 191 ARG A CA 1
ATOM 1479 C C . ARG A 1 191 ? -4.860 -24.770 -4.861 1.00 18.22 191 ARG A C 1
ATOM 1480 O O . ARG A 1 191 ? -4.787 -23.652 -4.349 1.00 19.28 191 ARG A O 1
ATOM 1488 N N . VAL A 1 192 ? -6.013 -25.344 -5.176 1.00 18.40 192 VAL A N 1
ATOM 1489 C CA . VAL A 1 192 ? -7.279 -24.684 -4.909 1.00 18.89 192 VAL A CA 1
ATOM 1490 C C . VAL A 1 192 ? -8.282 -25.684 -4.379 1.00 19.53 192 VAL A C 1
ATOM 1491 O O . VAL A 1 192 ? -8.122 -26.897 -4.537 1.00 20.92 192 VAL A O 1
ATOM 1495 N N . LYS A 1 193 ? -9.317 -25.164 -3.736 1.00 20.21 193 LYS A N 1
ATOM 1496 C CA . LYS A 1 193 ? -10.367 -26.013 -3.222 1.00 20.92 193 LYS A CA 1
ATOM 1497 C C . LYS A 1 193 ? -11.653 -25.604 -3.911 1.00 21.30 193 LYS A C 1
ATOM 1498 O O . LYS A 1 193 ? -12.048 -24.437 -3.868 1.00 21.05 193 LYS A O 1
ATOM 1504 N N . ILE A 1 194 ? -12.292 -26.564 -4.565 1.00 22.37 194 ILE A N 1
ATOM 1505 C CA . ILE A 1 194 ? -13.538 -26.304 -5.261 1.00 23.23 194 ILE A CA 1
ATOM 1506 C C . ILE A 1 194 ? -14.676 -26.473 -4.267 1.00 24.11 194 ILE A C 1
ATOM 1507 O O . ILE A 1 194 ? -14.922 -27.572 -3.769 1.00 24.05 194 ILE A O 1
ATOM 1512 N N . SER A 1 199 ? -16.894 -30.844 -1.883 1.00 32.13 199 SER A N 1
ATOM 1513 C CA . SER A 1 199 ? -15.599 -30.205 -2.088 1.00 31.25 199 SER A CA 1
ATOM 1514 C C . SER A 1 199 ? -14.536 -31.214 -2.527 1.00 29.73 199 SER A C 1
ATOM 1515 O O . SER A 1 199 ? -14.569 -32.385 -2.172 1.00 29.47 199 SER A O 1
ATOM 1518 N N . PHE A 1 200 ? -13.506 -30.665 -3.160 1.00 27.03 200 PHE A N 1
ATOM 1519 C CA . PHE A 1 200 ? -12.296 -31.412 -3.466 1.00 25.23 200 PHE A CA 1
ATOM 1520 C C . PHE A 1 200 ? -11.170 -30.426 -3.748 1.00 23.66 200 PHE A C 1
ATOM 1521 O O . PHE A 1 200 ? -11.420 -29.256 -4.040 1.00 23.44 200 PHE A O 1
ATOM 1529 N N . GLU A 1 201 ? -9.932 -30.893 -3.642 1.00 23.03 201 GLU A N 1
ATOM 1530 C CA . GLU A 1 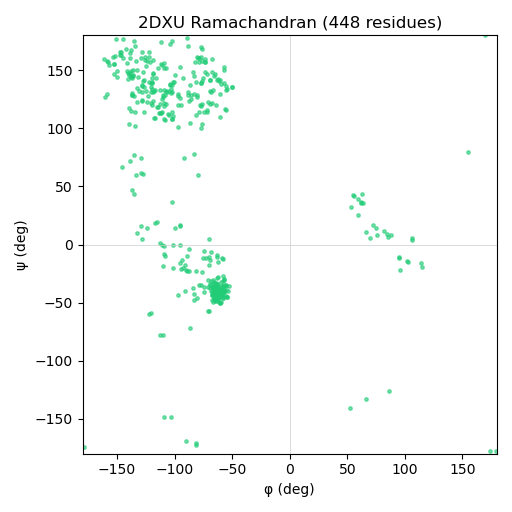201 ? -8.784 -30.030 -3.871 1.00 22.68 201 GLU A CA 1
ATOM 1531 C C . GLU A 1 201 ? -7.862 -30.582 -4.943 1.00 21.04 201 GLU A C 1
ATOM 1532 O O . GLU A 1 201 ? -7.864 -31.779 -5.229 1.00 20.41 201 GLU A O 1
ATOM 1538 N N . GLY A 1 202 ? -7.070 -29.691 -5.526 1.00 19.51 202 GLY A N 1
ATOM 1539 C CA . GLY A 1 202 ? -6.136 -30.080 -6.563 1.00 18.36 202 GLY A CA 1
ATOM 1540 C C . GLY A 1 202 ? -5.476 -28.850 -7.149 1.00 18.10 202 GLY A C 1
ATOM 1541 O O . GLY A 1 202 ? -5.726 -27.731 -6.700 1.00 17.61 202 GLY A O 1
ATOM 1542 N N . ILE A 1 203 ? -4.630 -29.046 -8.152 1.00 16.12 203 ILE A N 1
ATOM 1543 C CA . ILE A 1 203 ? -3.951 -27.928 -8.786 1.00 16.11 203 ILE A CA 1
ATOM 1544 C C . ILE A 1 203 ? -4.793 -27.377 -9.929 1.00 15.85 203 ILE A C 1
ATOM 1545 O O . ILE A 1 203 ? -5.255 -28.129 -10.787 1.00 15.64 203 ILE A O 1
ATOM 1550 N N . ALA A 1 204 ? -5.004 -26.064 -9.925 1.00 15.56 204 ALA A N 1
ATOM 1551 C CA . ALA A 1 204 ? -5.758 -25.416 -10.991 1.00 15.34 204 ALA A CA 1
ATOM 1552 C C . ALA A 1 204 ? -4.773 -25.363 -12.152 1.00 14.99 204 ALA A C 1
ATOM 1553 O O . ALA A 1 204 ? -3.854 -24.547 -12.159 1.00 16.90 204 ALA A O 1
ATOM 1555 N N . GLU A 1 205 ? -4.964 -26.247 -13.125 1.00 16.25 205 GLU A N 1
ATOM 1556 C CA . GLU A 1 205 ? -4.061 -26.346 -14.265 1.00 16.23 205 GLU A CA 1
ATOM 1557 C C . GLU A 1 205 ? -4.298 -25.371 -15.409 1.00 14.85 205 GLU A C 1
ATOM 1558 O O . GLU A 1 205 ? -3.350 -24.803 -15.947 1.00 16.32 205 GLU A O 1
ATOM 1564 N N . ASP A 1 206 ? -5.558 -25.168 -15.777 1.00 15.17 206 ASP A N 1
ATOM 1565 C CA . ASP A 1 206 ? -5.868 -24.296 -16.906 1.00 15.64 206 ASP A CA 1
ATOM 1566 C C . ASP A 1 206 ? -7.383 -24.248 -17.066 1.00 14.66 206 ASP A C 1
ATOM 1567 O O . ASP A 1 206 ? -8.122 -24.771 -16.236 1.00 13.68 206 ASP A O 1
ATOM 1572 N N . ILE A 1 207 ? -7.840 -23.589 -18.124 1.00 15.40 207 ILE A N 1
ATOM 1573 C CA . ILE A 1 207 ? -9.260 -23.544 -18.445 1.00 14.46 207 ILE A CA 1
ATOM 1574 C C . ILE A 1 207 ? -9.322 -24.173 -19.832 1.00 13.51 207 ILE A C 1
ATOM 1575 O O . ILE A 1 207 ? -8.410 -23.974 -20.637 1.00 15.84 207 ILE A O 1
ATOM 1580 N N . ASP A 1 208 ? -10.364 -24.948 -20.112 1.00 13.84 208 ASP A N 1
ATOM 1581 C CA . ASP A 1 208 ? -10.448 -25.572 -21.425 1.00 14.13 208 ASP A CA 1
ATOM 1582 C C . ASP A 1 208 ? -11.182 -24.718 -22.452 1.00 15.72 208 ASP A C 1
ATOM 1583 O O . ASP A 1 208 ? -11.448 -23.538 -22.215 1.00 16.58 208 ASP A O 1
ATOM 1588 N N . ASP A 1 209 ? -11.497 -25.320 -23.595 1.00 16.06 209 ASP A N 1
ATOM 1589 C CA . ASP A 1 209 ? -12.147 -24.617 -24.704 1.00 17.79 209 ASP A CA 1
ATOM 1590 C C . ASP A 1 209 ? -13.598 -24.194 -24.409 1.00 18.75 209 ASP A C 1
ATOM 1591 O O . ASP A 1 209 ? -14.252 -23.522 -25.202 1.00 19.80 209 ASP A O 1
ATOM 1596 N N . PHE A 1 210 ? -14.117 -24.630 -23.239 1.00 18.71 210 PHE A N 1
ATOM 1597 C CA . PHE A 1 210 ? -15.458 -24.221 -22.824 1.00 19.65 210 PHE A CA 1
ATOM 1598 C C . PHE A 1 210 ? -15.424 -23.251 -21.635 1.00 19.10 210 PHE A C 1
ATOM 1599 O O . PHE A 1 210 ? -16.448 -22.820 -21.122 1.00 20.12 210 PHE A O 1
ATOM 1607 N N . GLY A 1 211 ? -14.190 -22.967 -21.172 1.00 17.01 211 GLY A N 1
ATOM 1608 C CA . GLY A 1 211 ? -14.030 -22.065 -20.034 1.00 15.33 211 GLY A CA 1
ATOM 1609 C C . GLY A 1 211 ? -14.104 -22.819 -18.698 1.00 15.62 211 GLY A C 1
ATOM 1610 O O . GLY A 1 211 ? -14.150 -22.238 -17.619 1.00 15.33 211 GLY A O 1
ATOM 1611 N N . ARG A 1 212 ? -14.133 -24.148 -18.749 1.00 14.62 212 ARG A N 1
ATOM 1612 C CA . ARG A 1 212 ? -14.191 -24.947 -17.530 1.00 14.16 212 ARG A CA 1
ATOM 1613 C C . ARG A 1 212 ? -12.818 -24.956 -16.879 1.00 13.40 212 ARG A C 1
ATOM 1614 O O . ARG A 1 212 ? -11.801 -25.015 -17.564 1.00 13.81 212 ARG A O 1
ATOM 1622 N N . LEU A 1 213 ? -12.787 -24.882 -15.554 1.00 13.72 213 LEU A N 1
ATOM 1623 C CA . LEU A 1 213 ? -11.511 -24.908 -14.855 1.00 12.91 213 LEU A CA 1
ATOM 1624 C C . LEU A 1 213 ? -11.067 -26.361 -14.759 1.00 13.09 213 LEU A C 1
ATOM 1625 O O . LEU A 1 213 ? -11.834 -27.225 -14.338 1.00 13.70 213 LEU A O 1
ATOM 1630 N N . ILE A 1 214 ? -9.831 -26.621 -15.166 1.00 12.74 214 ILE A N 1
ATOM 1631 C CA . ILE A 1 214 ? -9.280 -27.972 -15.138 1.00 13.42 214 ILE A CA 1
ATOM 1632 C C . ILE A 1 214 ? -8.457 -28.154 -13.873 1.00 12.77 214 ILE A C 1
ATOM 1633 O O . ILE A 1 214 ? -7.484 -27.435 -13.647 1.00 13.17 214 ILE A O 1
ATOM 1638 N N . ILE A 1 215 ? -8.853 -29.118 -13.049 1.00 13.54 215 ILE A N 1
ATOM 1639 C CA . ILE A 1 215 ? -8.147 -29.378 -11.804 1.00 14.51 215 ILE A CA 1
ATOM 1640 C C . ILE A 1 215 ? -7.570 -30.785 -11.755 1.00 14.11 215 ILE A C 1
ATOM 1641 O O . ILE A 1 215 ? -8.253 -31.764 -12.057 1.00 13.98 215 ILE A O 1
ATOM 1646 N N . ARG A 1 216 ? -6.300 -30.870 -11.380 1.00 14.36 216 ARG A N 1
ATOM 1647 C CA . ARG A 1 216 ? -5.633 -32.157 -11.256 1.00 14.87 216 ARG A CA 1
ATOM 1648 C C . ARG A 1 216 ? -5.570 -32.510 -9.777 1.00 15.48 216 ARG A C 1
ATOM 1649 O O . ARG A 1 216 ? -4.909 -31.826 -8.997 1.00 16.17 216 ARG A O 1
ATOM 1657 N N . LEU A 1 217 ? -6.274 -33.565 -9.391 1.00 15.75 217 LEU A N 1
ATOM 1658 C CA . LEU A 1 217 ? -6.260 -33.999 -8.001 1.00 18.19 217 LEU A CA 1
ATOM 1659 C C . LEU A 1 217 ? -4.974 -34.783 -7.765 1.00 18.95 217 LEU A C 1
ATOM 1660 O O . LEU A 1 217 ? -4.342 -35.246 -8.714 1.00 18.88 217 LEU A O 1
ATOM 1665 N N . ASP A 1 218 ? -4.587 -34.924 -6.502 1.00 21.35 218 ASP A N 1
ATOM 1666 C CA . ASP A 1 218 ? -3.348 -35.619 -6.138 1.00 22.39 218 ASP A CA 1
ATOM 1667 C C . ASP A 1 218 ? -3.262 -37.030 -6.754 1.00 23.44 218 ASP A C 1
ATOM 1668 O O . ASP A 1 218 ? -2.192 -37.522 -7.087 1.00 23.33 218 ASP A O 1
ATOM 1673 N N . SER A 1 219 ? -4.429 -37.703 -6.840 1.00 22.50 219 SER A N 1
ATOM 1674 C CA . SER A 1 219 ? -4.445 -39.063 -7.383 1.00 22.74 219 SER A CA 1
ATOM 1675 C C . SER A 1 219 ? -4.140 -39.077 -8.882 1.00 22.51 219 SER A C 1
ATOM 1676 O O . SER A 1 219 ? -3.904 -40.110 -9.498 1.00 22.11 219 SER A O 1
ATOM 1679 N N . GLY A 1 220 ? -4.189 -37.872 -9.477 1.00 21.93 220 GLY A N 1
ATOM 1680 C CA . GLY A 1 220 ? -3.986 -37.765 -10.914 1.00 20.62 220 GLY A CA 1
ATOM 1681 C C . GLY A 1 220 ? -5.313 -37.561 -11.648 1.00 19.02 220 GLY A C 1
ATOM 1682 O O . GLY A 1 220 ? -5.361 -37.222 -12.823 1.00 18.92 220 GLY A O 1
ATOM 1683 N N . GLU A 1 221 ? -6.418 -37.827 -10.921 1.00 18.62 221 GLU A N 1
ATOM 1684 C CA . GLU A 1 221 ? -7.728 -37.610 -11.522 1.00 18.59 221 GLU A CA 1
ATOM 1685 C C . GLU A 1 221 ? -7.889 -36.163 -11.988 1.00 17.33 221 GLU A C 1
ATOM 1686 O O . GLU A 1 221 ? -7.491 -35.217 -11.322 1.00 16.53 221 GLU A O 1
ATOM 1692 N N . VAL A 1 222 ? -8.485 -36.007 -13.162 1.00 16.59 222 VAL A N 1
ATOM 1693 C CA . VAL A 1 222 ? -8.724 -34.686 -13.719 1.00 17.26 222 VAL A CA 1
ATOM 1694 C C . VAL A 1 222 ? -10.214 -34.391 -13.699 1.00 17.34 222 VAL A C 1
ATOM 1695 O O . VAL A 1 222 ? -11.018 -35.189 -14.180 1.00 17.46 222 VAL A O 1
ATOM 1699 N N . LYS A 1 223 ? -10.579 -33.254 -13.117 1.00 16.94 223 LYS A N 1
ATOM 1700 C CA . LYS A 1 223 ? -11.975 -32.844 -13.060 1.00 17.07 223 LYS A CA 1
ATOM 1701 C C . LYS A 1 223 ? -12.132 -31.523 -13.797 1.00 16.09 223 LYS A C 1
ATOM 1702 O O . LYS A 1 223 ? -11.229 -30.690 -13.803 1.00 16.29 223 LYS A O 1
ATOM 1708 N N . LYS A 1 224 ? -13.285 -31.350 -14.431 1.00 16.74 224 LYS A N 1
ATOM 1709 C CA . LYS A 1 224 ? -13.580 -30.135 -15.177 1.00 17.11 224 LYS A CA 1
ATOM 1710 C C . LYS A 1 224 ? -14.730 -29.454 -14.459 1.00 18.00 224 LYS A C 1
ATOM 1711 O O . LYS A 1 224 ? -15.820 -30.013 -14.349 1.00 20.22 224 LYS A O 1
ATOM 1717 N N . VAL A 1 225 ? -14.482 -28.247 -13.968 1.00 17.54 225 VAL A N 1
ATOM 1718 C CA . VAL A 1 225 ? -15.495 -27.518 -13.224 1.00 18.98 225 VAL A CA 1
ATOM 1719 C C . VAL A 1 225 ? -16.277 -26.503 -14.044 1.00 17.86 225 VAL A C 1
ATOM 1720 O O . VAL A 1 225 ? -15.699 -25.653 -14.722 1.00 15.96 225 VAL A O 1
ATOM 1724 N N . ILE A 1 226 ? -17.599 -26.621 -13.969 1.00 20.22 226 ILE A N 1
ATOM 1725 C CA . ILE A 1 226 ? -18.528 -25.700 -14.598 1.00 22.29 226 ILE A CA 1
ATOM 1726 C C . ILE A 1 226 ? -18.961 -24.717 -13.550 1.00 23.98 226 ILE A C 1
ATOM 1727 O O . ILE A 1 226 ? -19.328 -25.075 -12.435 1.00 25.58 226 ILE A O 1
ATOM 1732 N N . TYR A 1 227 ? -18.867 -23.435 -13.903 1.00 26.28 227 TYR A N 1
ATOM 1733 C CA . TYR A 1 227 ? -19.293 -22.474 -12.905 1.00 29.92 227 TYR A CA 1
ATOM 1734 C C . TYR A 1 227 ? -20.812 -22.316 -12.910 1.00 31.48 227 TYR A C 1
ATOM 1735 O O . TYR A 1 227 ? -21.461 -22.341 -13.947 1.00 32.48 227 TYR A O 1
ATOM 1744 N N . GLY A 1 228 ? -21.343 -22.211 -11.681 1.00 33.82 228 GLY A N 1
ATOM 1745 C CA . GLY A 1 228 ? -22.785 -22.334 -11.474 1.00 35.56 228 GLY A CA 1
ATOM 1746 C C . GLY A 1 228 ? -23.033 -22.801 -10.042 1.00 37.21 228 GLY A C 1
ATOM 1747 O O . GLY A 1 228 ? -23.239 -23.974 -9.755 1.00 37.66 228 GLY A O 1
ATOM 1748 N N . ASP A 1 229 ? -22.941 -21.824 -9.127 1.00 38.64 229 ASP A N 1
ATOM 1749 C CA . ASP A 1 229 ? -22.938 -22.154 -7.712 1.00 39.82 229 ASP A CA 1
ATOM 1750 C C . ASP A 1 229 ? -21.721 -23.004 -7.345 1.00 39.48 229 ASP A C 1
ATOM 1751 O O . ASP A 1 229 ? -21.811 -24.011 -6.656 1.00 39.96 229 ASP A O 1
ATOM 1756 N N . VAL A 1 230 ? -20.559 -22.591 -7.884 1.00 38.40 230 VAL A N 1
ATOM 1757 C CA . VAL A 1 230 ? -19.305 -23.208 -7.472 1.00 37.03 230 VAL A CA 1
ATOM 1758 C C . VAL A 1 230 ? -18.206 -22.159 -7.327 1.00 36.22 230 VAL A C 1
ATOM 1759 O O . VAL A 1 230 ? -17.683 -21.634 -8.301 1.00 36.66 230 VAL A O 1
ATOM 1763 N N . SER A 1 231 ? -17.906 -21.820 -6.064 1.00 34.73 231 SER A N 1
ATOM 1764 C CA . SER A 1 231 ? -16.742 -20.980 -5.817 1.00 32.94 231 SER A CA 1
ATOM 1765 C 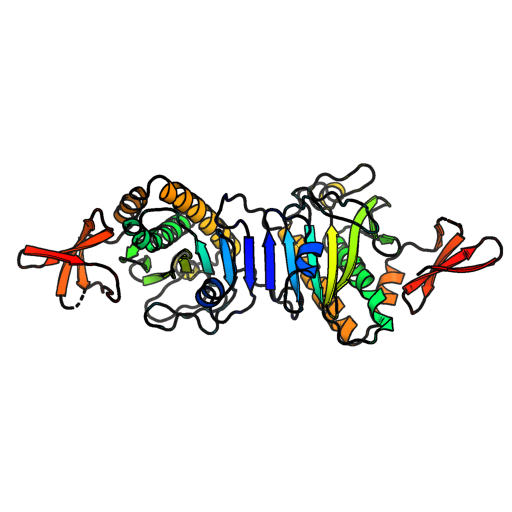C . SER A 1 231 ? -15.519 -21.805 -5.479 1.00 30.68 231 SER A C 1
ATOM 1766 O O . SER A 1 231 ? -15.600 -22.935 -4.998 1.00 30.85 231 SER A O 1
ATOM 1769 N N . LEU A 1 232 ? -14.346 -21.229 -5.803 1.00 27.82 232 LEU A N 1
ATOM 1770 C CA . LEU A 1 232 ? -13.118 -21.840 -5.336 1.00 26.05 232 LEU A CA 1
ATOM 1771 C C . LEU A 1 232 ? -12.400 -20.996 -4.291 1.00 24.34 232 LEU A C 1
ATOM 1772 O O . LEU A 1 232 ? -12.589 -19.793 -4.160 1.00 22.06 232 LEU A O 1
ATOM 1777 N N . ARG A 1 233 ? -11.602 -21.704 -3.477 1.00 22.89 233 ARG A N 1
ATOM 1778 C CA . ARG A 1 233 ? -10.814 -21.053 -2.447 1.00 22.80 233 ARG A CA 1
ATOM 1779 C C . ARG A 1 233 ? -9.350 -21.464 -2.591 1.00 21.13 233 ARG A C 1
ATOM 1780 O O . ARG A 1 233 ? -9.035 -22.624 -2.817 1.00 21.76 233 ARG A O 1
ATOM 1788 N N . PHE A 1 234 ? -8.446 -20.497 -2.486 1.00 20.25 234 PHE A N 1
ATOM 1789 C CA . PHE A 1 234 ? -7.021 -20.782 -2.598 1.00 19.57 234 PHE A CA 1
ATOM 1790 C C . PHE A 1 234 ? -6.489 -21.268 -1.257 1.00 21.00 234 PHE A C 1
ATOM 1791 O O . PHE A 1 234 ? -6.942 -20.824 -0.202 1.00 20.60 234 PHE A O 1
ATOM 1799 N N . LEU A 1 235 ? -5.535 -22.190 -1.303 1.00 22.17 235 LEU A N 1
ATOM 1800 C CA . LEU A 1 235 ? -4.948 -22.732 -0.085 1.00 23.77 235 LEU A CA 1
ATOM 1801 C C . LEU A 1 235 ? -3.674 -21.987 0.292 1.00 24.17 235 LEU A C 1
ATOM 1802 O O . LEU A 1 235 ? -3.217 -21.153 -0.516 1.00 24.48 235 LEU A O 1
ATOM 1808 N N . MET B 1 1 ? -20.750 7.231 -10.548 1.00 11.26 1 MET B N 1
ATOM 1809 C CA . MET B 1 1 ? -19.302 7.564 -10.579 1.00 11.59 1 MET B CA 1
ATOM 1810 C C . MET B 1 1 ? -19.049 9.061 -10.763 1.00 10.74 1 MET B C 1
ATOM 1811 O O . MET B 1 1 ? -17.911 9.521 -10.667 1.00 12.27 1 MET B O 1
ATOM 1816 N N . LEU B 1 2 ? -20.112 9.824 -11.013 1.00 10.22 2 LEU B N 1
ATOM 1817 C CA . LEU B 1 2 ? -19.978 11.270 -11.183 1.00 10.08 2 LEU B CA 1
ATOM 1818 C C . LEU B 1 2 ? -19.911 11.999 -9.843 1.00 9.14 2 LEU B C 1
ATOM 1819 O O . LEU B 1 2 ? -19.409 13.120 -9.767 1.00 10.11 2 LEU B O 1
ATOM 1824 N N . GLY B 1 3 ? -20.433 11.375 -8.793 1.00 8.15 3 GLY B N 1
ATOM 1825 C CA . GLY B 1 3 ? -20.395 11.983 -7.475 1.00 9.91 3 GLY B CA 1
ATOM 1826 C C . GLY B 1 3 ? -21.081 13.332 -7.348 1.00 10.02 3 GLY B C 1
ATOM 1827 O O . GLY B 1 3 ? -20.587 14.218 -6.645 1.00 11.98 3 GLY B O 1
ATOM 1828 N N . LEU B 1 4 ? -22.222 13.504 -8.008 1.00 10.01 4 LEU B N 1
ATOM 1829 C CA . LEU B 1 4 ? -22.944 14.770 -7.920 1.00 10.21 4 LEU B CA 1
ATOM 1830 C C . LEU B 1 4 ? -23.511 14.907 -6.508 1.00 11.01 4 LEU B C 1
ATOM 1831 O O . LEU B 1 4 ? -23.969 13.930 -5.919 1.00 12.48 4 LEU B O 1
ATOM 1836 N N . LYS B 1 5 ? -23.477 16.119 -5.964 1.00 12.61 5 LYS B N 1
ATOM 1837 C CA . LYS B 1 5 ? -23.976 16.333 -4.613 1.00 14.65 5 LYS B CA 1
ATOM 1838 C C . LYS B 1 5 ? -25.193 17.242 -4.540 1.00 13.72 5 LYS B C 1
ATOM 1839 O O . LYS B 1 5 ? -25.504 17.795 -3.485 1.00 15.05 5 LYS B O 1
ATOM 1845 N N . THR B 1 6 ? -25.877 17.388 -5.670 1.00 10.99 6 THR B N 1
ATOM 1846 C CA . THR B 1 6 ? -27.081 18.204 -5.757 1.00 10.47 6 THR B CA 1
ATOM 1847 C C . THR B 1 6 ? -28.236 17.488 -5.070 1.00 10.03 6 THR B C 1
ATOM 1848 O O . THR B 1 6 ? -28.202 16.269 -4.890 1.00 11.72 6 THR B O 1
ATOM 1852 N N . SER B 1 7 ? -29.262 18.246 -4.698 1.00 11.88 7 SER B N 1
ATOM 1853 C CA . SER B 1 7 ? -30.420 17.690 -4.012 1.00 13.14 7 SER B CA 1
ATOM 1854 C C . SER B 1 7 ? -31.477 17.075 -4.926 1.00 13.57 7 SER B C 1
ATOM 1855 O O . SER B 1 7 ? -31.946 15.962 -4.673 1.00 15.53 7 SER B O 1
ATOM 1858 N N . ILE B 1 8 ? -31.855 17.796 -5.981 1.00 12.08 8 ILE B N 1
ATOM 1859 C CA . ILE B 1 8 ? -32.874 17.316 -6.908 1.00 12.27 8 ILE B CA 1
ATOM 1860 C C . ILE B 1 8 ? -32.368 17.183 -8.334 1.00 10.89 8 ILE B C 1
ATOM 1861 O O . ILE B 1 8 ? -32.405 16.101 -8.915 1.00 10.52 8 ILE B O 1
ATOM 1866 N N . ILE B 1 9 ? -31.898 18.290 -8.899 1.00 9.61 9 ILE B N 1
ATOM 1867 C CA . ILE B 1 9 ? -31.408 18.285 -10.268 1.00 9.42 9 ILE B CA 1
ATOM 1868 C C . ILE B 1 9 ? -30.080 17.550 -10.344 1.00 9.77 9 ILE B C 1
ATOM 1869 O O . ILE B 1 9 ? -29.074 17.988 -9.781 1.00 10.99 9 ILE B O 1
ATOM 1874 N N . GLY B 1 10 ? -30.094 16.415 -11.034 1.00 9.20 10 GLY B N 1
ATOM 1875 C CA . GLY B 1 10 ? -28.881 15.618 -11.164 1.00 10.27 10 GLY B CA 1
ATOM 1876 C C . GLY B 1 10 ? -28.906 14.349 -10.296 1.00 9.71 10 GLY B C 1
ATOM 1877 O O . GLY B 1 10 ? -27.936 13.616 -10.195 1.00 10.94 10 GLY B O 1
ATOM 1878 N N . ARG B 1 11 ? -30.042 14.107 -9.618 1.00 9.47 11 ARG B N 1
ATOM 1879 C CA . ARG B 1 11 ? -30.147 12.850 -8.846 1.00 10.43 11 ARG B CA 1
ATOM 1880 C C . ARG B 1 11 ? -29.908 11.657 -9.767 1.00 9.92 11 ARG B C 1
ATOM 1881 O O . ARG B 1 11 ? -29.426 10.589 -9.388 1.00 9.78 11 ARG B O 1
ATOM 1889 N N . ARG B 1 12 ? -30.376 11.847 -11.005 1.00 8.70 12 ARG B N 1
ATOM 1890 C CA . ARG B 1 12 ? -30.140 10.879 -12.064 1.00 9.67 12 ARG B CA 1
ATOM 1891 C C . ARG B 1 12 ? -29.787 11.614 -13.355 1.00 8.95 12 ARG B C 1
ATOM 1892 O O . ARG B 1 12 ? -30.272 12.704 -13.628 1.00 9.99 12 ARG B O 1
ATOM 1900 N N . VAL B 1 13 ? -28.898 11.036 -14.154 1.00 8.09 13 VAL B N 1
ATOM 1901 C CA . VAL B 1 13 ? -28.482 11.643 -15.409 1.00 8.33 13 VAL B CA 1
ATOM 1902 C C . VAL B 1 13 ? -28.454 10.580 -16.498 1.00 8.67 13 VAL B C 1
ATOM 1903 O O . VAL B 1 13 ? -27.858 9.518 -16.309 1.00 9.80 13 VAL B O 1
ATOM 1907 N N . ILE B 1 14 ? -29.116 10.845 -17.620 1.00 8.68 14 ILE B N 1
ATOM 1908 C CA . ILE B 1 14 ? -29.098 9.916 -18.743 1.00 9.49 14 ILE B CA 1
ATOM 1909 C C . ILE B 1 14 ? -28.302 10.592 -19.849 1.00 8.93 14 ILE B C 1
ATOM 1910 O O . ILE B 1 14 ? -28.712 11.633 -20.380 1.00 9.50 14 ILE B O 1
ATOM 1915 N N . TYR B 1 15 ? -27.152 10.005 -20.161 1.00 9.41 15 TYR B N 1
ATOM 1916 C CA . TYR B 1 15 ? -26.256 10.506 -21.188 1.00 8.25 15 TYR B CA 1
ATOM 1917 C C . TYR B 1 15 ? -26.390 9.702 -22.476 1.00 8.62 15 TYR B C 1
ATOM 1918 O O . TYR B 1 15 ? -26.529 8.475 -22.444 1.00 8.88 15 TYR B O 1
ATOM 1927 N N . PHE B 1 16 ? -26.348 10.410 -23.601 1.00 8.62 16 PHE B N 1
ATOM 1928 C CA . PHE B 1 16 ? -26.443 9.812 -24.931 1.00 9.41 16 PHE B CA 1
ATOM 1929 C C . PHE B 1 16 ? -25.288 10.302 -25.791 1.00 9.54 16 PHE B C 1
ATOM 1930 O O . PHE B 1 16 ? -24.967 11.492 -25.785 1.00 9.72 16 PHE B O 1
ATOM 1938 N N . GLN B 1 17 ? -24.669 9.400 -26.545 1.00 10.45 17 GLN B N 1
ATOM 1939 C CA . GLN B 1 17 ? -23.627 9.830 -27.463 1.00 10.99 17 GLN B CA 1
ATOM 1940 C C . GLN B 1 17 ? -24.330 10.664 -28.543 1.00 11.23 17 GLN B C 1
ATOM 1941 O O . GLN B 1 17 ? -23.797 11.668 -29.018 1.00 12.35 17 GLN B O 1
ATOM 1947 N N . GLU B 1 18 ? -25.539 10.242 -28.909 1.00 11.27 18 GLU B N 1
ATOM 1948 C CA . GLU B 1 18 ? -26.316 10.922 -29.944 1.00 11.78 18 GLU B CA 1
ATOM 1949 C C . GLU B 1 18 ? -27.807 10.751 -29.670 1.00 11.00 18 GLU B C 1
ATOM 1950 O O . GLU B 1 18 ? -28.246 9.699 -29.208 1.00 12.35 18 GLU B O 1
ATOM 1956 N N . ILE B 1 19 ? -28.584 11.788 -29.965 1.00 10.77 19 ILE B N 1
ATOM 1957 C CA . ILE B 1 19 ? -30.018 11.756 -29.731 1.00 11.40 19 ILE B CA 1
ATOM 1958 C C . ILE B 1 19 ? -30.684 12.719 -30.709 1.00 10.93 19 ILE B C 1
ATOM 1959 O O . ILE B 1 19 ? -30.022 13.589 -31.275 1.00 12.48 19 ILE B O 1
ATOM 1964 N N . THR B 1 20 ? -31.986 12.559 -30.916 1.00 11.91 20 THR B N 1
ATOM 1965 C CA . THR B 1 20 ? -32.706 13.469 -31.796 1.00 12.01 20 THR B CA 1
ATOM 1966 C C . THR B 1 20 ? -32.790 14.819 -31.071 1.00 11.72 20 THR B C 1
ATOM 1967 O O . THR B 1 20 ? -32.323 15.840 -31.573 1.00 11.71 20 THR B O 1
ATOM 1971 N N . SER B 1 21 ? -33.371 14.799 -29.876 1.00 11.95 21 SER B N 1
ATOM 1972 C CA . SER B 1 21 ? -33.520 15.995 -29.049 1.00 11.51 21 SER B CA 1
ATOM 1973 C C . SER B 1 21 ? -33.714 15.591 -27.592 1.00 10.89 21 SER B C 1
ATOM 1974 O O . SER B 1 21 ? -34.558 14.750 -27.285 1.00 12.19 21 SER B O 1
ATOM 1977 N N . THR B 1 22 ? -32.938 16.189 -26.690 1.00 9.96 22 THR B N 1
ATOM 1978 C CA . THR B 1 22 ? -33.074 15.863 -25.275 1.00 10.02 22 THR B CA 1
ATOM 1979 C C . THR B 1 22 ? -34.441 16.320 -24.748 1.00 9.55 22 THR B C 1
ATOM 1980 O O . THR B 1 22 ? -35.017 15.684 -23.867 1.00 10.56 22 THR B O 1
ATOM 1984 N N . ASN B 1 23 ? -34.969 17.412 -25.295 1.00 10.18 23 ASN B N 1
ATOM 1985 C CA . ASN B 1 23 ? -36.272 17.902 -24.862 1.00 11.39 23 ASN B CA 1
ATOM 1986 C C . ASN B 1 23 ? -37.358 16.915 -25.277 1.00 11.45 23 ASN B C 1
ATOM 1987 O O . ASN B 1 23 ? -38.246 16.596 -24.492 1.00 12.80 23 ASN B O 1
ATOM 1992 N N . GLU B 1 24 ? -37.275 16.422 -26.510 1.00 12.55 24 GLU B N 1
ATOM 1993 C CA . GLU B 1 24 ? -38.261 15.462 -26.989 1.00 13.16 24 GLU B CA 1
ATOM 1994 C C . GLU B 1 24 ? -38.216 14.168 -26.180 1.00 12.74 24 GLU B C 1
ATOM 1995 O O . GLU B 1 24 ? -39.254 13.618 -25.823 1.00 13.99 24 GLU B O 1
ATOM 2001 N N . PHE B 1 25 ? -37.013 13.688 -25.877 1.00 12.71 25 PHE B N 1
ATOM 2002 C CA . PHE B 1 25 ? -36.883 12.467 -25.092 1.00 13.12 25 PHE B CA 1
ATOM 2003 C C . PHE B 1 25 ? -37.457 12.662 -23.685 1.00 13.11 25 PHE B C 1
ATOM 2004 O O . PHE B 1 25 ? -38.150 11.792 -23.156 1.00 15.09 25 PHE B O 1
ATOM 2012 N N . ALA B 1 26 ? -37.162 13.811 -23.083 1.00 13.39 26 ALA B N 1
ATOM 2013 C CA . ALA B 1 26 ? -37.631 14.119 -21.737 1.00 14.66 26 ALA B CA 1
ATOM 2014 C C . ALA B 1 26 ? -39.149 14.222 -21.668 1.00 17.20 26 ALA B C 1
ATOM 2015 O O . ALA B 1 26 ? -39.756 13.848 -20.667 1.00 19.01 26 ALA B O 1
ATOM 2017 N N . LYS B 1 27 ? -39.757 14.728 -22.736 1.00 18.75 27 LYS B N 1
ATOM 2018 C CA . LYS B 1 27 ? -41.206 14.889 -22.791 1.00 21.77 27 LYS B CA 1
ATOM 2019 C C . LYS B 1 27 ? -41.969 13.581 -22.980 1.00 22.34 27 LYS B C 1
ATOM 2020 O O . LYS B 1 27 ? -43.045 13.398 -22.409 1.00 24.49 27 LYS B O 1
ATOM 2026 N N . THR B 1 28 ? -41.407 12.673 -23.771 1.00 22.54 28 THR B N 1
ATOM 2027 C CA . THR B 1 28 ? -42.066 11.403 -24.067 1.00 23.68 28 THR B CA 1
ATOM 2028 C C . THR B 1 28 ? -41.664 10.210 -23.206 1.00 23.62 28 THR B C 1
ATOM 2029 O O . THR B 1 28 ? -42.182 9.108 -23.392 1.00 24.60 28 THR B O 1
ATOM 2033 N N . SER B 1 29 ? -40.750 10.416 -22.267 1.00 22.33 29 SER B N 1
ATOM 2034 C CA . SER B 1 29 ? -40.305 9.324 -21.409 1.00 21.21 29 SER B CA 1
ATOM 2035 C C . SER B 1 29 ? -40.671 9.581 -19.953 1.00 21.38 29 SER B C 1
ATOM 2036 O O . SER B 1 29 ? -40.636 10.723 -19.497 1.00 21.29 29 SER B O 1
ATOM 2039 N N . TYR B 1 30 ? -41.038 8.530 -19.224 1.00 21.38 30 TYR B N 1
ATOM 2040 C CA . TYR B 1 30 ? -41.357 8.705 -17.815 1.00 21.06 30 TYR B CA 1
ATOM 2041 C C . TYR B 1 30 ? -40.036 8.836 -17.071 1.00 21.16 30 TYR B C 1
ATOM 2042 O O . TYR B 1 30 ? -39.212 7.922 -17.086 1.00 20.15 30 TYR B O 1
ATOM 2051 N N . LEU B 1 31 ? -39.843 9.974 -16.416 1.00 18.82 31 LEU B N 1
ATOM 2052 C CA . LEU B 1 31 ? -38.610 10.238 -15.687 1.00 18.52 31 LEU B CA 1
ATOM 2053 C C . LEU B 1 31 ? -38.925 10.952 -14.380 1.00 18.10 31 LEU B C 1
ATOM 2054 O O . LEU B 1 31 ? -39.817 11.800 -14.333 1.00 18.86 31 LEU B O 1
ATOM 2059 N N . GLU B 1 32 ? -38.197 10.619 -13.321 1.00 17.83 32 GLU B N 1
ATOM 2060 C CA . GLU B 1 32 ? -38.441 11.266 -12.039 1.00 17.90 32 GLU B CA 1
ATOM 2061 C C . GLU B 1 32 ? -37.920 12.695 -12.044 1.00 16.37 32 GLU B C 1
ATOM 2062 O O . GLU B 1 32 ? -37.035 13.048 -12.828 1.00 14.73 32 GLU B O 1
ATOM 2068 N N . GLU B 1 33 ? -38.484 13.515 -11.163 1.00 14.76 33 GLU B N 1
ATOM 2069 C CA . GLU B 1 33 ? -38.090 14.910 -11.043 1.00 13.77 33 GLU B CA 1
ATOM 2070 C C . GLU B 1 33 ? -36.591 15.001 -10.803 1.00 12.90 33 GLU B C 1
ATOM 2071 O O . GLU B 1 33 ? -36.035 14.235 -10.016 1.00 13.13 33 GLU B O 1
ATOM 2077 N N . GLY B 1 34 ? -35.941 15.935 -11.490 1.00 10.51 34 GLY B N 1
ATOM 2078 C CA . GLY B 1 34 ? -34.515 16.119 -11.320 1.00 10.60 34 GLY B CA 1
ATOM 2079 C C . GLY B 1 34 ? -33.653 15.378 -12.321 1.00 10.37 34 GLY B C 1
ATOM 2080 O O . GLY B 1 34 ? -32.446 15.607 -12.388 1.00 11.22 34 GLY B O 1
ATOM 2081 N N . THR B 1 35 ? -34.253 14.482 -13.095 1.00 9.57 35 THR B N 1
ATOM 2082 C CA . THR B 1 35 ? -33.484 13.738 -14.079 1.00 9.15 35 THR B CA 1
ATOM 2083 C C . THR B 1 35 ? -32.977 14.674 -15.158 1.00 9.19 35 THR B C 1
ATOM 2084 O O . THR B 1 35 ? -33.724 15.509 -15.672 1.00 9.32 35 THR B O 1
ATOM 2088 N N . VAL B 1 36 ? -31.696 14.543 -15.480 1.00 8.39 36 VAL B N 1
ATOM 2089 C CA . VAL B 1 36 ? -31.065 15.348 -16.515 1.00 9.39 36 VAL B CA 1
ATOM 2090 C C . VAL B 1 36 ? -30.797 14.463 -17.729 1.00 8.58 36 VAL B C 1
ATOM 2091 O O . VAL B 1 36 ? -30.233 13.376 -17.597 1.00 10.31 36 VAL B O 1
ATOM 2095 N N . ILE B 1 37 ? -31.230 14.917 -18.901 1.00 8.29 37 ILE B N 1
ATOM 2096 C CA . ILE B 1 37 ? -31.012 14.200 -20.157 1.00 8.65 37 ILE B CA 1
ATOM 2097 C C . ILE B 1 37 ? -29.948 15.024 -20.882 1.00 8.34 37 ILE B C 1
ATOM 2098 O O . ILE B 1 37 ? -30.159 16.207 -21.139 1.00 8.64 37 ILE B O 1
ATOM 2103 N N . VAL B 1 38 ? -28.811 14.416 -21.206 1.00 9.16 38 VAL B N 1
ATOM 2104 C CA . VAL B 1 38 ? -27.736 15.151 -21.869 1.00 9.16 38 VAL B CA 1
ATOM 2105 C C . VAL B 1 38 ? -27.134 14.332 -23.013 1.00 8.37 38 VAL B C 1
ATOM 2106 O O . VAL B 1 38 ? -27.036 13.111 -22.921 1.00 9.41 38 VAL B O 1
ATOM 2110 N N . ALA B 1 39 ? -26.730 15.000 -24.092 1.00 7.65 39 ALA B N 1
ATOM 2111 C CA . ALA B 1 39 ? -26.187 14.297 -25.253 1.00 8.89 39 ALA B CA 1
ATOM 2112 C C . ALA B 1 39 ? -25.002 15.025 -25.871 1.00 8.82 39 ALA B C 1
ATOM 2113 O O . ALA B 1 39 ? -24.944 16.254 -25.858 1.00 9.16 39 ALA B O 1
ATOM 2115 N N . ASP B 1 40 ? -24.058 14.266 -26.423 1.00 9.44 40 ASP B N 1
ATOM 2116 C CA . ASP B 1 40 ? -22.896 14.874 -27.061 1.00 9.24 40 ASP B CA 1
ATOM 2117 C C . ASP B 1 40 ? -23.338 15.662 -28.289 1.00 9.24 40 ASP B C 1
ATOM 2118 O O . ASP B 1 40 ? -22.784 16.713 -28.601 1.00 10.01 40 ASP B O 1
ATOM 2123 N N . LYS B 1 41 ? -24.343 15.138 -28.980 1.00 11.05 41 LYS B N 1
ATOM 2124 C CA . LYS B 1 41 ? -24.847 15.770 -30.188 1.00 11.66 41 LYS B CA 1
ATOM 2125 C C . LYS B 1 41 ? -26.334 15.481 -30.358 1.00 10.95 41 LYS B C 1
ATOM 2126 O O . LYS B 1 41 ? -26.827 14.439 -29.921 1.00 11.67 41 LYS B O 1
ATOM 2132 N N . GLN B 1 42 ? -27.046 16.426 -30.970 1.00 11.38 42 GLN B N 1
ATOM 2133 C CA . GLN B 1 42 ? -28.466 16.257 -31.255 1.00 11.59 42 GLN B CA 1
ATOM 2134 C C . GLN B 1 42 ? -28.617 16.377 -32.764 1.00 12.49 42 GLN B C 1
ATOM 2135 O O . GLN B 1 42 ? -28.033 17.269 -33.382 1.00 13.70 42 GLN B O 1
ATOM 2141 N N . THR B 1 43 ? -29.396 15.479 -33.350 1.00 13.28 43 THR B N 1
ATOM 2142 C CA . THR B 1 43 ? -29.613 15.494 -34.790 1.00 14.14 43 THR B CA 1
ATOM 2143 C C . THR B 1 43 ? -30.823 16.346 -35.149 1.00 15.46 43 THR B C 1
ATOM 2144 O O . THR B 1 43 ? -30.948 16.808 -36.281 1.00 16.58 43 THR B O 1
ATOM 2148 N N . MET B 1 44 ? -31.710 16.547 -34.181 1.00 15.05 44 MET B N 1
ATOM 2149 C CA . MET B 1 44 ? -32.921 17.326 -34.397 1.00 16.38 44 MET B CA 1
ATOM 2150 C C . MET B 1 44 ? -33.180 18.270 -33.231 1.00 14.32 44 MET B C 1
ATOM 2151 O O . MET B 1 44 ? -34.297 18.354 -32.717 1.00 15.19 44 MET B O 1
ATOM 2156 N N . GLY B 1 45 ? -32.133 18.975 -32.813 1.00 15.06 45 GLY B N 1
ATOM 2157 C CA . GLY B 1 45 ? -32.274 19.909 -31.714 1.00 14.36 45 GLY B CA 1
ATOM 2158 C C . GLY B 1 45 ? -33.155 21.048 -32.169 1.00 14.42 45 GLY B C 1
ATOM 2159 O O . GLY B 1 45 ? -33.152 21.405 -33.349 1.00 15.60 45 GLY B O 1
ATOM 2160 N N . HIS B 1 46 ? -33.918 21.632 -31.259 1.00 13.38 46 HIS B N 1
ATOM 2161 C CA . HIS B 1 46 ? -34.772 22.718 -31.687 1.00 15.59 46 HIS B CA 1
ATOM 2162 C C . HIS B 1 46 ? -34.894 23.865 -30.712 1.00 14.50 46 HIS B C 1
ATOM 2163 O O . HIS B 1 46 ? -34.645 23.732 -29.509 1.00 14.32 46 HIS B O 1
ATOM 2170 N N . GLY B 1 47 ? -35.242 25.016 -31.271 1.00 14.44 47 GLY B N 1
ATOM 2171 C CA . GLY B 1 47 ? -35.434 26.210 -30.480 1.00 15.27 47 GLY B CA 1
ATOM 2172 C C . GLY B 1 47 ? -36.962 26.278 -30.420 1.00 15.01 47 GLY B C 1
ATOM 2173 O O . GLY B 1 47 ? -37.657 25.271 -30.470 1.00 16.41 47 GLY B O 1
ATOM 2174 N N . ALA B 1 48 ? -37.431 27.536 -30.366 1.00 17.25 48 ALA B N 1
ATOM 2175 C CA . ALA B 1 48 ? -38.857 27.738 -30.249 1.00 18.14 48 ALA B CA 1
ATOM 2176 C C . ALA B 1 48 ? -39.456 27.778 -31.635 1.00 19.82 48 ALA B C 1
ATOM 2177 O O . ALA B 1 48 ? -38.749 27.798 -32.638 1.00 18.37 48 ALA B O 1
ATOM 2179 N N . LEU B 1 49 ? -40.801 27.771 -31.662 1.00 21.14 49 LEU B N 1
ATOM 2180 C CA . LEU B 1 49 ? -41.496 27.713 -32.933 1.00 23.14 49 LEU B CA 1
ATOM 2181 C C . LEU B 1 49 ? -40.931 26.542 -33.714 1.00 22.94 49 LEU B C 1
ATOM 2182 O O . LEU B 1 49 ? -40.638 25.490 -33.166 1.00 24.45 49 LEU B O 1
ATOM 2187 N N . ASN B 1 50 ? -40.753 26.728 -35.030 1.00 23.26 50 ASN B N 1
ATOM 2188 C CA . ASN B 1 50 ? -40.097 25.587 -35.690 1.00 23.98 50 ASN B CA 1
ATOM 2189 C C . ASN B 1 50 ? -38.597 25.817 -35.976 1.00 23.69 50 ASN B C 1
ATOM 2190 O O . ASN B 1 50 ? -38.046 25.346 -36.962 1.00 24.32 50 ASN B O 1
ATOM 2195 N N . ARG B 1 51 ? -37.815 26.488 -35.140 1.00 22.89 51 ARG B N 1
ATOM 2196 C CA . ARG B 1 51 ? -36.399 26.691 -35.420 1.00 20.92 51 ARG B CA 1
ATOM 2197 C C . ARG B 1 51 ? -35.493 25.543 -35.000 1.00 19.32 51 ARG B C 1
ATOM 2198 O O . ARG B 1 51 ? -35.755 24.841 -34.020 1.00 20.36 51 ARG B O 1
ATOM 2206 N N . LYS B 1 52 ? -34.419 25.360 -35.756 1.00 18.73 52 LYS B N 1
ATOM 2207 C CA . LYS B 1 52 ? -33.458 24.310 -35.468 1.00 18.00 52 LYS B CA 1
ATOM 2208 C C . LYS B 1 52 ? -32.352 24.864 -34.587 1.00 17.30 52 LYS B C 1
ATOM 2209 O O . LYS B 1 52 ? -31.951 26.020 -34.725 1.00 17.76 52 LYS B O 1
ATOM 2215 N N . TRP B 1 53 ? -31.878 24.036 -33.663 1.00 15.89 53 TRP B N 1
ATOM 2216 C CA . TRP B 1 53 ? -30.790 24.425 -32.782 1.00 14.65 53 TRP B CA 1
ATOM 2217 C C . TRP B 1 53 ? -29.596 23.565 -33.164 1.00 12.81 53 TRP B C 1
ATOM 2218 O O . TRP B 1 53 ? -29.624 22.341 -32.998 1.00 13.65 53 TRP B O 1
ATOM 2229 N N . GLU B 1 54 ? -28.559 24.202 -33.698 1.00 12.96 54 GLU B N 1
ATOM 2230 C CA . GLU B 1 54 ? -27.355 23.485 -34.105 1.00 13.28 54 GLU B CA 1
ATOM 2231 C C . GLU B 1 54 ? -26.723 22.872 -32.863 1.00 12.23 54 GLU B C 1
ATOM 2232 O O . GLU B 1 54 ? -26.342 23.588 -31.935 1.00 12.58 54 GLU B O 1
ATOM 2238 N N . SER B 1 55 ? -26.606 21.545 -32.858 1.00 12.60 55 SER B N 1
ATOM 2239 C CA . SER B 1 55 ? -26.073 20.832 -31.700 1.00 12.38 55 SER B CA 1
ATOM 2240 C C . SER B 1 55 ? -24.924 19.872 -31.994 1.00 12.82 55 SER B C 1
ATOM 2241 O O . SER B 1 55 ? -25.029 18.674 -31.736 1.00 12.66 55 SER B O 1
ATOM 2244 N N . PRO B 1 56 ? -23.807 20.383 -32.525 1.00 12.49 56 PRO B N 1
ATOM 2245 C CA . PRO B 1 56 ? -22.667 19.515 -32.828 1.00 12.92 56 PRO B CA 1
ATOM 2246 C C . PRO B 1 56 ? -21.872 19.136 -31.578 1.00 13.37 56 PRO B C 1
ATOM 2247 O O . PRO B 1 56 ? -22.080 19.686 -30.493 1.00 12.45 56 PRO B O 1
ATOM 2251 N N . GLU B 1 57 ? -20.958 18.186 -31.736 1.00 12.83 57 GLU B N 1
ATOM 2252 C CA . GLU B 1 57 ? -20.135 17.757 -30.617 1.00 13.05 57 GLU B CA 1
ATOM 2253 C C . GLU B 1 57 ? -19.316 18.936 -30.100 1.00 12.00 57 GLU B C 1
ATOM 2254 O O . GLU B 1 57 ? -18.838 19.765 -30.877 1.00 14.15 57 GLU B O 1
ATOM 2260 N N . GLY B 1 58 ? -19.165 19.003 -28.782 1.00 11.55 58 GLY B N 1
ATOM 2261 C CA . GLY B 1 58 ? -18.402 20.077 -28.177 1.00 11.84 58 GLY B CA 1
ATOM 2262 C C . GLY B 1 58 ? -19.233 21.003 -27.310 1.00 10.83 58 GLY B C 1
ATOM 2263 O O . GLY B 1 58 ? -18.685 21.714 -26.468 1.00 11.86 58 GLY B O 1
ATOM 2264 N N . GLY B 1 59 ? -20.549 21.000 -27.511 1.00 10.57 59 GLY B N 1
ATOM 2265 C CA . GLY B 1 59 ? -21.419 21.855 -26.720 1.00 11.06 59 GLY B CA 1
ATOM 2266 C C . GLY B 1 59 ? -22.153 21.110 -25.621 1.00 10.10 59 GLY B C 1
ATOM 2267 O O . GLY B 1 59 ? -22.057 19.884 -25.510 1.00 10.27 59 GLY B O 1
ATOM 2268 N N . LEU B 1 60 ? -22.884 21.859 -24.802 1.00 9.55 60 LEU B N 1
ATOM 2269 C CA . LEU B 1 60 ? -23.648 21.281 -23.703 1.00 9.74 60 LEU B CA 1
ATOM 2270 C C . LEU B 1 60 ? -25.126 21.352 -24.065 1.00 8.17 60 LEU B C 1
ATOM 2271 O O . LEU B 1 60 ? -25.726 22.431 -24.060 1.00 9.31 60 LEU B O 1
ATOM 2276 N N . TRP B 1 61 ? -25.700 20.195 -24.383 1.00 8.45 61 TRP B N 1
ATOM 2277 C CA . TRP B 1 61 ? -27.098 20.086 -24.788 1.00 8.18 61 TRP B CA 1
ATOM 2278 C C . TRP B 1 61 ? -27.822 19.218 -23.763 1.00 8.21 61 TRP B C 1
ATOM 2279 O O . TRP B 1 61 ? -27.605 18.000 -23.702 1.00 8.54 61 TRP B O 1
ATOM 2290 N N . LEU B 1 62 ? -28.685 19.827 -22.957 1.00 8.35 62 LEU B N 1
ATOM 2291 C CA . LEU B 1 62 ? -29.379 19.059 -21.942 1.00 8.54 62 LEU B CA 1
ATOM 2292 C C . LEU B 1 62 ? -30.788 19.533 -21.625 1.00 8.05 62 LEU B C 1
ATOM 2293 O O . LEU B 1 62 ? -31.191 20.654 -21.973 1.00 8.90 62 LEU B O 1
ATOM 2298 N N . SER B 1 63 ? -31.537 18.652 -20.972 1.00 7.89 63 SER B N 1
ATOM 2299 C CA . SER B 1 63 ? -32.901 18.929 -20.548 1.00 8.92 63 SER B CA 1
ATOM 2300 C C . SER B 1 63 ? -33.060 18.418 -19.123 1.00 9.84 63 SER B C 1
ATOM 2301 O O . SER B 1 63 ? -32.464 17.408 -18.745 1.00 9.70 63 SER B O 1
ATOM 2304 N N . ILE B 1 64 ? -33.870 19.116 -18.337 1.00 9.83 64 ILE B N 1
ATOM 2305 C CA . ILE B 1 64 ? -34.097 18.739 -16.952 1.00 9.61 64 ILE B CA 1
ATOM 2306 C C . ILE B 1 64 ? -35.585 18.572 -16.703 1.00 9.76 64 ILE B C 1
ATOM 2307 O O . ILE B 1 64 ? -36.390 19.423 -17.094 1.00 9.74 64 ILE B O 1
ATOM 2312 N N . VAL B 1 65 ? -35.947 17.467 -16.064 1.00 10.20 65 VAL B N 1
ATOM 2313 C CA . VAL B 1 65 ? -37.338 17.180 -15.743 1.00 10.80 65 VAL B CA 1
ATOM 2314 C C . VAL B 1 65 ? -37.688 17.807 -14.396 1.00 10.48 65 VAL B C 1
ATOM 2315 O O . VAL B 1 65 ? -37.041 17.534 -13.382 1.00 10.91 65 VAL B O 1
ATOM 2319 N N . LEU B 1 66 ? -38.713 18.654 -14.394 1.00 11.82 66 LEU B N 1
ATOM 2320 C CA . LEU B 1 66 ? -39.197 19.326 -13.190 1.00 12.52 66 LEU B CA 1
ATOM 2321 C C . LEU B 1 66 ? -40.693 19.066 -12.959 1.00 14.22 66 LEU B C 1
ATOM 2322 O O . LEU B 1 66 ? -41.460 18.775 -13.871 1.00 15.67 66 LEU B O 1
ATOM 2327 N N . SER B 1 67 ? -41.090 19.142 -11.673 1.00 17.68 67 SER B N 1
ATOM 2328 C CA . SER B 1 67 ? -42.508 19.025 -11.340 1.00 19.48 67 SER B CA 1
ATOM 2329 C C . SER B 1 67 ? -42.846 19.919 -10.133 1.00 20.68 67 SER B C 1
ATOM 2330 O O . SER B 1 67 ? -43.168 19.464 -9.045 1.00 20.32 67 SER B O 1
ATOM 2333 N N . PRO B 1 68 ? -42.724 21.239 -10.396 1.00 21.26 68 PRO B N 1
ATOM 2334 C CA . PRO B 1 68 ? -42.652 22.275 -9.352 1.00 22.35 68 PRO B CA 1
ATOM 2335 C C . PRO B 1 68 ? -43.998 22.460 -8.641 1.00 23.00 68 PRO B C 1
ATOM 2336 O O . PRO B 1 68 ? -45.031 22.742 -9.242 1.00 22.86 68 PRO B O 1
ATOM 2340 N N . LYS B 1 69 ? -43.952 22.288 -7.304 1.00 24.95 69 LYS B N 1
ATOM 2341 C CA . LYS B 1 69 ? -45.144 22.464 -6.472 1.00 26.87 69 LYS B CA 1
ATOM 2342 C C . LYS B 1 69 ? -45.416 23.952 -6.204 1.00 26.70 69 LYS B C 1
ATOM 2343 O O . LYS B 1 69 ? -45.424 24.422 -5.072 1.00 27.54 69 LYS B O 1
ATOM 2349 N N . VAL B 1 70 ? -45.619 24.708 -7.302 1.00 26.41 70 VAL B N 1
ATOM 2350 C CA . VAL B 1 70 ? -45.908 26.132 -7.156 1.00 25.95 70 VAL B CA 1
ATOM 2351 C C . VAL B 1 70 ? -47.166 26.534 -7.931 1.00 26.56 70 VAL B C 1
ATOM 2352 O O . VAL B 1 70 ? -47.659 25.810 -8.785 1.00 25.68 70 VAL B O 1
ATOM 2356 N N . PRO B 1 71 ? -47.696 27.727 -7.629 1.00 27.20 71 PRO B N 1
ATOM 2357 C CA . PRO B 1 71 ? -48.892 28.226 -8.311 1.00 27.35 71 PRO B CA 1
ATOM 2358 C C . PRO B 1 71 ? -48.700 28.289 -9.825 1.00 26.96 71 PRO B C 1
ATOM 2359 O O . PRO B 1 71 ? -47.589 28.487 -10.318 1.00 26.74 71 PRO B O 1
ATOM 2363 N N . GLN B 1 72 ? -49.799 28.122 -10.551 1.00 27.30 72 GLN B N 1
ATOM 2364 C CA . GLN B 1 72 ? -49.802 28.149 -12.006 1.00 26.63 72 GLN B CA 1
ATOM 2365 C C . GLN B 1 72 ? -49.157 29.411 -12.574 1.00 26.48 72 GLN B C 1
ATOM 2366 O O . GLN B 1 72 ? -48.437 29.354 -13.569 1.00 25.88 72 GLN B O 1
ATOM 2372 N N . LYS B 1 73 ? -49.421 30.546 -11.933 1.00 26.09 73 LYS B N 1
ATOM 2373 C CA . LYS B 1 73 ? -48.894 31.836 -12.374 1.00 26.33 73 LYS B CA 1
ATOM 2374 C C . LYS B 1 73 ? -47.369 31.957 -12.358 1.00 25.28 73 LYS B C 1
ATOM 2375 O O . LYS B 1 73 ? -46.814 32.879 -12.955 1.00 25.63 73 LYS B O 1
ATOM 2381 N N . ASP B 1 74 ? -46.694 31.034 -11.680 1.00 24.30 74 ASP B N 1
ATOM 2382 C CA . ASP B 1 74 ? -45.238 31.081 -11.582 1.00 23.41 74 ASP B CA 1
ATOM 2383 C C . ASP B 1 74 ? -44.485 30.267 -12.635 1.00 22.31 74 ASP B C 1
ATOM 2384 O O . ASP B 1 74 ? -43.277 30.439 -12.809 1.00 21.06 74 ASP B O 1
ATOM 2389 N N . LEU B 1 75 ? -45.192 29.392 -13.341 1.00 22.15 75 LEU B N 1
ATOM 2390 C CA . LEU B 1 75 ? -44.561 28.550 -14.355 1.00 22.42 75 LEU B CA 1
ATOM 2391 C C . LEU B 1 75 ? -43.773 29.280 -15.447 1.00 22.44 75 LEU B C 1
ATOM 2392 O O . LEU B 1 75 ? -42.744 28.785 -15.906 1.00 23.80 75 LEU B O 1
ATOM 2397 N N . PRO B 1 76 ? -44.238 30.462 -15.881 1.00 21.53 76 PRO B N 1
ATOM 2398 C CA . PRO B 1 76 ? -43.510 31.192 -16.925 1.00 20.64 76 PRO B CA 1
ATOM 2399 C C . PRO B 1 76 ? -42.098 31.625 -16.524 1.00 20.04 76 PRO B C 1
ATOM 2400 O O . PRO B 1 76 ? -41.325 32.096 -17.358 1.00 19.80 76 PRO B O 1
ATOM 2404 N N . LYS B 1 77 ? -41.760 31.463 -15.248 1.00 17.41 77 LYS B N 1
ATOM 2405 C CA . LYS B 1 77 ? -40.444 31.860 -14.754 1.00 14.88 77 LYS B CA 1
ATOM 2406 C C . LYS B 1 77 ? -39.369 30.779 -14.844 1.00 13.23 77 LYS B C 1
ATOM 2407 O O . LYS B 1 77 ? -38.187 31.059 -14.632 1.00 14.83 77 LYS B O 1
ATOM 2413 N N . ILE B 1 78 ? -39.775 29.554 -15.155 1.00 12.47 78 ILE B N 1
ATOM 2414 C CA . ILE B 1 78 ? -38.825 28.451 -15.264 1.00 11.94 78 ILE B CA 1
ATOM 2415 C C . ILE B 1 78 ? -37.735 28.752 -16.291 1.00 10.76 78 ILE B C 1
ATOM 2416 O O . ILE B 1 78 ? -36.569 28.423 -16.076 1.00 10.92 78 ILE B O 1
ATOM 2421 N N . VAL B 1 79 ? -38.105 29.373 -17.406 1.00 10.33 79 VAL B N 1
ATOM 2422 C CA . VAL B 1 79 ? -37.122 29.705 -18.427 1.00 10.48 79 VAL B CA 1
ATOM 2423 C C . VAL B 1 79 ? -36.020 30.588 -17.832 1.00 9.66 79 VAL B C 1
ATOM 2424 O O . VAL B 1 79 ? -34.846 30.462 -18.191 1.00 10.54 79 VAL B O 1
ATOM 2428 N N . PHE B 1 80 ? -36.400 31.462 -16.902 1.00 10.27 80 PHE B N 1
ATOM 2429 C CA . PHE B 1 80 ? -35.438 32.355 -16.264 1.00 10.16 80 PHE B CA 1
ATOM 2430 C C . PHE B 1 80 ? -34.432 31.595 -15.408 1.00 10.21 80 PHE B C 1
ATOM 2431 O O . PHE B 1 80 ? -33.276 31.998 -15.309 1.00 10.66 80 PHE B O 1
ATOM 2439 N N . LEU B 1 81 ? -34.871 30.509 -14.781 1.00 10.60 81 LEU B N 1
ATOM 2440 C CA . LEU B 1 81 ? -33.964 29.705 -13.966 1.00 10.27 81 LEU B CA 1
ATOM 2441 C C . LEU B 1 81 ? -32.842 29.198 -14.865 1.00 9.78 81 LEU B C 1
ATOM 2442 O O . LEU B 1 81 ? -31.670 29.218 -14.485 1.00 10.74 81 LEU B O 1
ATOM 2447 N N . GLY B 1 82 ? -33.200 28.751 -16.065 1.00 9.15 82 GLY B N 1
ATOM 2448 C CA . GLY B 1 82 ? -32.195 28.262 -16.985 1.00 9.10 82 GLY B CA 1
ATOM 2449 C C . GLY B 1 82 ? -31.250 29.360 -17.429 1.00 8.36 82 GLY B C 1
ATOM 2450 O O . GLY B 1 82 ? -30.033 29.180 -17.435 1.00 10.00 82 GLY B O 1
ATOM 2451 N N . ALA B 1 83 ? -31.806 30.512 -17.794 1.00 9.17 83 ALA B N 1
ATOM 2452 C CA . ALA B 1 83 ? -30.985 31.628 -18.255 1.00 9.55 83 ALA B CA 1
ATOM 2453 C C . ALA B 1 83 ? -30.030 32.122 -17.171 1.00 9.79 83 ALA B C 1
ATOM 2454 O O . ALA B 1 83 ? -28.845 32.346 -17.426 1.00 10.00 83 ALA B O 1
ATOM 2456 N N . VAL B 1 84 ? -30.543 32.290 -15.959 1.00 9.09 84 VAL B N 1
ATOM 2457 C CA . VAL B 1 84 ? -29.704 32.752 -14.863 1.00 10.26 84 VAL B CA 1
ATOM 2458 C C . VAL B 1 84 ? -28.649 31.704 -14.510 1.00 9.77 84 VAL B C 1
ATOM 2459 O O . VAL B 1 84 ? -27.507 32.050 -14.207 1.00 9.97 84 VAL B O 1
ATOM 2463 N N . GLY B 1 85 ? -29.020 30.427 -14.566 1.00 9.77 85 GLY B N 1
ATOM 2464 C CA . GLY B 1 85 ? -28.056 29.377 -14.274 1.00 10.29 85 GLY B CA 1
ATOM 2465 C C . GLY B 1 85 ? -26.879 29.464 -15.232 1.00 8.74 85 GLY B C 1
ATOM 2466 O O . GLY B 1 85 ? -25.721 29.312 -14.839 1.00 10.19 85 GLY B O 1
ATOM 2467 N N . VAL B 1 86 ? -27.170 29.706 -16.506 1.00 8.86 86 VAL B N 1
ATOM 2468 C CA . VAL B 1 86 ? -26.110 29.828 -17.495 1.00 8.94 86 VAL B CA 1
ATOM 2469 C C . VAL B 1 86 ? -25.248 31.056 -17.198 1.00 8.98 86 VAL B C 1
ATOM 2470 O O . VAL B 1 86 ? -24.022 30.989 -17.257 1.00 10.01 86 VAL B O 1
ATOM 2474 N N . VAL B 1 87 ? -25.882 32.178 -16.873 1.00 9.44 87 VAL B N 1
ATOM 2475 C CA . VAL B 1 87 ? -25.126 33.387 -16.564 1.00 10.80 87 VAL B CA 1
ATOM 2476 C C . VAL B 1 87 ? -24.167 33.145 -15.394 1.00 10.27 87 VAL B C 1
ATOM 2477 O O . VAL B 1 87 ? -23.001 33.541 -15.447 1.00 11.50 87 VAL B O 1
ATOM 2481 N N . GLU B 1 88 ? -24.655 32.485 -14.348 1.00 11.02 88 GLU B N 1
ATOM 2482 C CA . GLU B 1 88 ? -23.830 32.198 -13.178 1.00 10.33 88 GLU B CA 1
ATOM 2483 C C . GLU B 1 88 ? -22.649 31.297 -13.531 1.00 11.67 88 GLU B C 1
ATOM 2484 O O . GLU B 1 88 ? -21.527 31.523 -13.076 1.00 12.29 88 GLU B O 1
ATOM 2490 N N . THR B 1 89 ? -22.896 30.278 -14.347 1.00 10.47 89 THR B N 1
ATOM 2491 C CA . THR B 1 89 ? -21.825 29.375 -14.743 1.00 11.83 89 THR B CA 1
ATOM 2492 C C . THR B 1 89 ? -20.789 30.127 -15.572 1.00 11.42 89 THR B C 1
ATOM 2493 O O . THR B 1 89 ? -19.585 29.988 -15.347 1.00 10.96 89 THR B O 1
ATOM 2497 N N . LEU B 1 90 ? -21.249 30.933 -16.522 1.00 9.64 90 LEU B N 1
ATOM 2498 C CA . LEU B 1 90 ? -20.325 31.706 -17.349 1.00 11.25 90 LEU B CA 1
ATOM 2499 C C . LEU B 1 90 ? -19.427 32.595 -16.489 1.00 11.73 90 LEU B C 1
ATOM 2500 O O . LEU B 1 90 ? -18.225 32.707 -16.743 1.00 11.76 90 LEU B O 1
ATOM 2505 N N . LYS B 1 91 ? -20.007 33.214 -15.463 1.00 12.34 91 LYS B N 1
ATOM 2506 C CA . LYS B 1 91 ? -19.242 34.094 -14.584 1.00 13.62 91 LYS B CA 1
ATOM 2507 C C . LYS B 1 91 ? -18.121 33.334 -13.882 1.00 14.13 91 LYS B C 1
ATOM 2508 O O . LYS B 1 91 ? -17.029 33.870 -13.687 1.00 14.84 91 LYS B O 1
ATOM 2514 N N . GLU B 1 92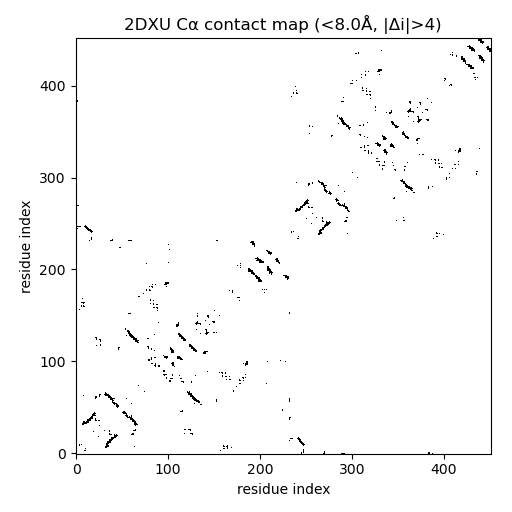 ? -18.387 32.088 -13.504 1.00 14.23 92 GLU B N 1
ATOM 2515 C CA . GLU B 1 92 ? -17.378 31.267 -12.841 1.00 14.84 92 GLU B CA 1
ATOM 2516 C C . GLU B 1 92 ? -16.164 31.094 -13.747 1.00 15.57 92 GLU B C 1
ATOM 2517 O O . GLU B 1 92 ? -15.031 30.984 -13.275 1.00 16.54 92 GLU B O 1
ATOM 2523 N N . PHE B 1 93 ? -16.411 31.072 -15.053 1.00 15.08 93 PHE B N 1
ATOM 2524 C CA . PHE B 1 93 ? -15.343 30.922 -16.033 1.00 15.86 93 PHE B CA 1
ATOM 2525 C C . PHE B 1 93 ? -14.877 32.279 -16.561 1.00 15.98 93 PHE B C 1
ATOM 2526 O O . PHE B 1 93 ? -14.222 32.364 -17.599 1.00 18.14 93 PHE B O 1
ATOM 2534 N N . SER B 1 94 ? -15.225 33.335 -15.831 1.00 15.95 94 SER B N 1
ATOM 2535 C CA . SER B 1 94 ? -14.848 34.706 -16.173 1.00 16.17 94 SER B CA 1
ATOM 2536 C C . SER B 1 94 ? -15.408 35.234 -17.492 1.00 16.13 94 SER B C 1
ATOM 2537 O O . SER B 1 94 ? -14.744 35.989 -18.205 1.00 17.33 94 SER B O 1
ATOM 2540 N N . ILE B 1 95 ? -16.634 34.829 -17.811 1.00 15.08 95 ILE B N 1
ATOM 2541 C CA . ILE B 1 95 ? -17.314 35.287 -19.016 1.00 14.24 95 ILE B CA 1
ATOM 2542 C C . ILE B 1 95 ? -18.557 36.032 -18.546 1.00 14.57 95 ILE B C 1
ATOM 2543 O O . ILE B 1 95 ? -19.295 35.543 -17.688 1.00 13.76 95 ILE B O 1
ATOM 2548 N N . ASP B 1 96 ? -18.772 37.222 -19.095 1.00 14.27 96 ASP B N 1
ATOM 2549 C CA . ASP B 1 96 ? -19.922 38.034 -18.722 1.00 15.44 96 ASP B CA 1
ATOM 2550 C C . ASP B 1 96 ? -21.078 37.866 -19.698 1.00 14.22 96 ASP B C 1
ATOM 2551 O O . ASP B 1 96 ? -21.079 38.440 -20.786 1.00 15.44 96 ASP B O 1
ATOM 2556 N N . GLY B 1 97 ? -22.059 37.062 -19.306 1.00 14.08 97 GLY B N 1
ATOM 2557 C CA . GLY B 1 97 ? -23.210 36.850 -20.160 1.00 14.19 97 GLY B CA 1
ATOM 2558 C C . GLY B 1 97 ? -24.371 37.710 -19.713 1.00 13.62 97 GLY B C 1
ATOM 2559 O O . GLY B 1 97 ? -24.541 37.969 -18.523 1.00 15.05 97 GLY B O 1
ATOM 2560 N N . ARG B 1 98 ? -25.165 38.163 -20.675 1.00 12.76 98 ARG B N 1
ATOM 2561 C CA . ARG B 1 98 ? -26.326 38.988 -20.380 1.00 14.47 98 ARG B CA 1
ATOM 2562 C C . ARG B 1 98 ? -27.547 38.366 -21.036 1.00 13.03 98 ARG B C 1
ATOM 2563 O O . ARG B 1 98 ? -27.477 37.850 -22.151 1.00 13.51 98 ARG B O 1
ATOM 2571 N N . ILE B 1 99 ? -28.670 38.422 -20.336 1.00 12.82 99 ILE B N 1
ATOM 2572 C CA . ILE B 1 99 ? -29.902 37.839 -20.834 1.00 12.59 99 ILE B CA 1
ATOM 2573 C C . ILE B 1 99 ? -30.680 38.721 -21.796 1.00 12.39 99 ILE B C 1
ATOM 2574 O O . ILE B 1 99 ? -30.926 39.899 -21.523 1.00 12.98 99 ILE B O 1
ATOM 2579 N N . LYS B 1 100 ? -31.041 38.141 -22.934 1.00 12.98 100 LYS B N 1
ATOM 2580 C CA . LYS B 1 100 ? -31.859 38.819 -23.927 1.00 13.70 100 LYS B CA 1
ATOM 2581 C C . LYS B 1 100 ? -33.209 38.141 -23.737 1.00 13.09 100 LYS B C 1
ATOM 2582 O O . LYS B 1 100 ? -33.357 36.946 -24.008 1.00 13.03 100 LYS B O 1
ATOM 2588 N N . TRP B 1 101 ? -34.181 38.896 -23.240 1.00 12.37 101 TRP B N 1
ATOM 2589 C CA . TRP B 1 101 ? -35.512 38.369 -22.973 1.00 12.46 101 TRP B CA 1
ATOM 2590 C C . TRP B 1 101 ? -36.070 37.615 -24.172 1.00 12.53 101 TRP B C 1
ATOM 2591 O O . TRP B 1 101 ? -35.999 38.087 -25.305 1.00 13.97 101 TRP B O 1
ATOM 2602 N N . PRO B 1 102 ? -36.674 36.446 -23.926 1.00 13.61 102 PRO B N 1
ATOM 2603 C CA . PRO B 1 102 ? -36.826 35.870 -22.587 1.00 15.17 102 PRO B CA 1
ATOM 2604 C C . PRO B 1 102 ? -35.966 34.643 -22.310 1.00 14.72 102 PRO B C 1
ATOM 2605 O O . PRO B 1 102 ? -35.880 34.189 -21.167 1.00 15.65 102 PRO B O 1
ATOM 2609 N N . ASN B 1 103 ? -35.303 34.137 -23.342 1.00 13.24 103 ASN B N 1
ATOM 2610 C CA . ASN B 1 103 ? -34.563 32.885 -23.213 1.00 12.10 103 ASN B CA 1
ATOM 2611 C C . ASN B 1 103 ? -33.142 32.820 -23.748 1.00 11.81 103 ASN B C 1
ATOM 2612 O O . ASN B 1 103 ? -32.575 31.726 -23.834 1.00 12.12 103 ASN B O 1
ATOM 2617 N N . ASP B 1 104 ? -32.564 33.949 -24.129 1.00 11.23 104 ASP B N 1
ATOM 2618 C CA . ASP B 1 104 ? -31.219 33.926 -24.685 1.00 12.54 104 ASP B CA 1
ATOM 2619 C C . ASP B 1 104 ? -30.166 34.526 -23.779 1.00 13.04 104 ASP B C 1
ATOM 2620 O O . ASP B 1 104 ? -30.461 35.388 -22.955 1.00 12.89 104 ASP B O 1
ATOM 2625 N N . VAL B 1 105 ? -28.934 34.047 -23.925 1.00 11.94 105 VAL B N 1
ATOM 2626 C CA . VAL B 1 105 ? -27.816 34.591 -23.168 1.00 12.06 105 VAL B CA 1
ATOM 2627 C C . VAL B 1 105 ? -26.785 35.025 -24.201 1.00 11.98 105 VAL B C 1
ATOM 2628 O O . VAL B 1 105 ? -26.342 34.226 -25.033 1.00 12.38 105 VAL B O 1
ATOM 2632 N N . LEU B 1 106 ? -26.423 36.301 -24.147 1.00 12.04 106 LEU B N 1
ATOM 2633 C CA . LEU B 1 106 ? -25.465 36.876 -25.078 1.00 12.58 106 LEU B CA 1
ATOM 2634 C C . LEU B 1 106 ? -24.190 37.316 -24.379 1.00 13.01 106 LEU B C 1
ATOM 2635 O O . LEU B 1 106 ? -24.199 37.659 -23.197 1.00 13.33 106 LEU B O 1
ATOM 2640 N N . VAL B 1 107 ? -23.091 37.290 -25.124 1.00 14.03 107 VAL B N 1
ATOM 2641 C CA . VAL B 1 107 ? -21.799 37.750 -24.632 1.00 14.48 107 VAL B CA 1
ATOM 2642 C C . VAL B 1 107 ? -21.366 38.750 -25.696 1.00 15.80 107 VAL B C 1
ATOM 2643 O O . VAL B 1 107 ? -21.139 38.378 -26.848 1.00 16.33 107 VAL B O 1
ATOM 2647 N N . ASN B 1 108 ? -21.286 40.023 -25.316 1.00 17.82 108 ASN B N 1
ATOM 2648 C CA . ASN B 1 108 ? -20.919 41.069 -26.263 1.00 19.63 108 ASN B CA 1
ATOM 2649 C C . ASN B 1 108 ? -21.886 41.007 -27.446 1.00 18.96 108 ASN B C 1
ATOM 2650 O O . ASN B 1 108 ? -21.487 41.127 -28.603 1.00 20.37 108 ASN B O 1
ATOM 2655 N N . TYR B 1 109 ? -23.161 40.797 -27.126 1.00 19.42 109 TYR B N 1
ATOM 2656 C CA . TYR B 1 109 ? -24.246 40.707 -28.099 1.00 20.43 109 TYR B CA 1
ATOM 2657 C C . TYR B 1 109 ? -24.270 39.473 -29.000 1.00 19.52 109 TYR B C 1
ATOM 2658 O O . TYR B 1 109 ? -25.102 39.381 -29.903 1.00 20.32 109 TYR B O 1
ATOM 2667 N N . LYS B 1 110 ? -23.369 38.525 -28.758 1.00 16.76 110 LYS B N 1
ATOM 2668 C CA . LYS B 1 110 ? -23.339 37.293 -29.546 1.00 16.00 110 LYS B CA 1
ATOM 2669 C C . LYS B 1 110 ? -23.986 36.183 -28.719 1.00 12.98 110 LYS B C 1
ATOM 2670 O O . LYS B 1 110 ? -23.653 36.003 -27.550 1.00 13.54 110 LYS B O 1
ATOM 2676 N N . LYS B 1 111 ? -24.908 35.443 -29.325 1.00 13.61 111 LYS B N 1
ATOM 2677 C CA . LYS B 1 111 ? -25.611 34.377 -28.616 1.00 12.71 111 LYS B CA 1
ATOM 2678 C C . LYS B 1 111 ? -24.728 33.182 -28.269 1.00 13.05 111 LYS B C 1
ATOM 2679 O O . LYS B 1 111 ? -24.149 32.539 -29.149 1.00 13.58 111 LYS B O 1
ATOM 2685 N N . ILE B 1 112 ? -24.641 32.891 -26.974 1.00 11.31 112 ILE B N 1
ATOM 2686 C CA . ILE B 1 112 ? -23.828 31.781 -26.484 1.00 11.49 112 ILE B CA 1
ATOM 2687 C C . ILE B 1 112 ? -24.691 30.632 -25.954 1.00 10.44 112 ILE B C 1
ATOM 2688 O O . ILE B 1 112 ? -24.217 29.503 -25.827 1.00 10.85 112 ILE B O 1
ATOM 2693 N N . ALA B 1 113 ? -25.958 30.912 -25.659 1.00 10.31 113 ALA B N 1
ATOM 2694 C CA . ALA B 1 113 ? -26.856 29.887 -25.135 1.00 9.77 113 ALA B CA 1
ATOM 2695 C C . ALA B 1 113 ? -28.317 30.255 -25.345 1.00 8.99 113 ALA B C 1
ATOM 2696 O O . ALA B 1 113 ? -28.656 31.434 -25.510 1.00 10.28 113 ALA B O 1
ATOM 2698 N N . GLY B 1 114 ? -29.167 29.232 -25.328 1.00 9.23 114 GLY B N 1
ATOM 2699 C CA . GLY B 1 114 ? -30.598 29.408 -25.487 1.00 9.99 114 GLY B CA 1
ATOM 2700 C C . GLY B 1 114 ? -31.328 28.444 -24.565 1.00 9.44 114 GLY B C 1
ATOM 2701 O O . GLY B 1 114 ? -30.839 27.343 -24.283 1.00 10.12 114 GLY B O 1
ATOM 2702 N N . VAL B 1 115 ? -32.505 28.850 -24.104 1.00 9.57 115 VAL B N 1
ATOM 2703 C CA . VAL B 1 115 ? -33.312 28.044 -23.200 1.00 9.66 115 VAL B CA 1
ATOM 2704 C C . VAL B 1 115 ? -34.691 27.787 -23.805 1.00 10.21 115 VAL B C 1
ATOM 2705 O O . VAL B 1 115 ? -35.285 28.683 -24.405 1.00 10.71 115 VAL B O 1
ATOM 2709 N N . LEU B 1 116 ? -35.194 26.567 -23.646 1.00 10.48 116 LEU B N 1
ATOM 2710 C CA . LEU B 1 116 ? -36.502 26.198 -24.173 1.00 11.13 116 LEU B CA 1
ATOM 2711 C C . LEU B 1 116 ? -37.263 25.363 -23.152 1.00 11.07 116 LEU B C 1
ATOM 2712 O O . LEU B 1 116 ? -36.861 24.242 -22.830 1.00 11.21 116 LEU B O 1
ATOM 2717 N N . VAL B 1 117 ? -38.363 25.909 -22.650 1.00 11.46 117 VAL B N 1
ATOM 2718 C CA . VAL B 1 117 ? -39.184 25.215 -21.669 1.00 12.42 117 VAL B CA 1
ATOM 2719 C C . VAL B 1 117 ? -40.451 24.678 -22.318 1.00 13.90 117 VAL B C 1
ATOM 2720 O O . VAL B 1 117 ? -41.143 25.398 -23.039 1.00 14.78 117 VAL B O 1
ATOM 2724 N N . GLU B 1 118 ? -40.749 23.410 -22.057 1.00 13.77 118 GLU B N 1
ATOM 2725 C CA . GLU B 1 118 ? -41.938 22.776 -22.609 1.00 16.62 118 GLU B CA 1
ATOM 2726 C C . GLU B 1 118 ? -42.689 22.013 -21.530 1.00 19.04 118 GLU B C 1
ATOM 2727 O O . GLU B 1 118 ? -42.089 21.297 -20.730 1.00 16.93 118 GLU B O 1
ATOM 2733 N N . GLY B 1 119 ? -44.007 22.180 -21.504 1.00 22.61 119 GLY B N 1
ATOM 2734 C CA . GLY B 1 119 ? -44.820 21.497 -20.516 1.00 26.67 119 GLY B CA 1
ATOM 2735 C C . GLY B 1 119 ? -45.555 20.301 -21.088 1.00 29.06 119 GLY B C 1
ATOM 2736 O O . GLY B 1 119 ? -46.145 20.379 -22.165 1.00 30.28 119 GLY B O 1
ATOM 2737 N N . LYS B 1 120 ? -45.511 19.188 -20.364 1.00 31.25 120 LYS B N 1
ATOM 2738 C CA . LYS B 1 120 ? -46.180 17.958 -20.773 1.00 32.88 120 LYS B CA 1
ATOM 2739 C C . LYS B 1 120 ? -46.899 17.434 -19.537 1.00 33.19 120 LYS B C 1
ATOM 2740 O O . LYS B 1 120 ? -46.277 16.852 -18.647 1.00 33.59 120 LYS B O 1
ATOM 2746 N N . GLY B 1 121 ? -48.210 17.644 -19.481 1.00 33.25 121 GLY B N 1
ATOM 2747 C CA . GLY B 1 121 ? -48.963 17.203 -18.324 1.00 32.92 121 GLY B CA 1
ATOM 2748 C C . GLY B 1 121 ? -48.492 18.020 -17.138 1.00 32.88 121 GLY B C 1
ATOM 2749 O O . GLY B 1 121 ? -48.369 19.240 -17.236 1.00 33.05 121 GLY B O 1
ATOM 2750 N N . ASP B 1 122 ? -48.217 17.358 -16.020 1.00 32.16 122 ASP B N 1
ATOM 2751 C CA . ASP B 1 122 ? -47.739 18.058 -14.836 1.00 32.08 122 ASP B CA 1
ATOM 2752 C C . ASP B 1 122 ? -46.214 18.023 -14.769 1.00 30.08 122 ASP B C 1
ATOM 2753 O O . ASP B 1 122 ? -45.622 18.282 -13.722 1.00 31.44 122 ASP B O 1
ATOM 2758 N N . LYS B 1 123 ? -45.587 17.697 -15.896 1.00 27.27 123 LYS B N 1
ATOM 2759 C CA . LYS B 1 123 ? -44.132 17.639 -15.985 1.00 23.27 123 LYS B CA 1
ATOM 2760 C C . LYS B 1 123 ? -43.625 18.797 -16.838 1.00 19.33 123 LYS B C 1
ATOM 2761 O O . LYS B 1 123 ? -44.155 19.063 -17.915 1.00 18.74 123 LYS B O 1
ATOM 2767 N N . ILE B 1 124 ? -42.604 19.490 -16.347 1.00 15.03 124 ILE B N 1
ATOM 2768 C CA . ILE B 1 124 ? -42.025 20.605 -17.081 1.00 13.74 124 ILE B CA 1
ATOM 2769 C C . ILE B 1 124 ? -40.615 20.227 -17.510 1.00 12.38 124 ILE B C 1
ATOM 2770 O O . ILE B 1 124 ? -39.836 19.700 -16.714 1.00 15.07 124 ILE B O 1
ATOM 2775 N N . VAL B 1 125 ? -40.300 20.475 -18.774 1.00 10.84 125 VAL B N 1
ATOM 2776 C CA . VAL B 1 125 ? -38.981 20.167 -19.306 1.00 11.13 125 VAL B CA 1
ATOM 2777 C C . VAL B 1 125 ? -38.220 21.462 -19.561 1.00 10.16 125 VAL B C 1
ATOM 2778 O O . VAL B 1 125 ? -38.653 22.308 -20.350 1.00 11.57 125 VAL B O 1
ATOM 2782 N N . LEU B 1 126 ? -37.094 21.615 -18.873 1.00 9.43 126 LEU B N 1
ATOM 2783 C CA . LEU B 1 126 ? -36.239 22.786 -19.015 1.00 7.96 126 LEU B CA 1
ATOM 2784 C C . LEU B 1 126 ? -35.049 22.408 -19.891 1.00 7.91 126 LEU B C 1
ATOM 2785 O O . LEU B 1 126 ? -34.167 21.651 -19.467 1.00 8.92 126 LEU B O 1
ATOM 2790 N N . GLY B 1 127 ? -35.042 22.914 -21.122 1.00 7.72 127 GLY B N 1
ATOM 2791 C CA . GLY B 1 127 ? -33.965 22.618 -22.050 1.00 8.60 127 GLY B CA 1
ATOM 2792 C C . GLY B 1 127 ? -32.981 23.761 -22.158 1.00 8.32 127 GLY B C 1
ATOM 2793 O O . GLY B 1 127 ? -33.365 24.933 -22.241 1.00 9.13 127 GLY B O 1
ATOM 2794 N N . ILE B 1 128 ? -31.699 23.422 -22.169 1.00 8.50 128 ILE B N 1
ATOM 2795 C CA . ILE B 1 128 ? -30.652 24.424 -22.249 1.00 8.53 128 ILE B CA 1
ATOM 2796 C C . ILE B 1 128 ? -29.571 23.994 -23.226 1.00 8.26 128 ILE B C 1
ATOM 2797 O O . ILE B 1 128 ? -29.081 22.865 -23.162 1.00 9.07 128 ILE B O 1
ATOM 2802 N N . GLY B 1 129 ? -29.222 24.895 -24.136 1.00 8.39 129 GLY B N 1
ATOM 2803 C CA . GLY B 1 129 ? -28.164 24.633 -25.094 1.00 8.69 129 GLY B CA 1
ATOM 2804 C C . GLY B 1 129 ? -27.107 25.699 -24.884 1.00 9.49 129 GLY B C 1
ATOM 2805 O O . GLY B 1 129 ? -27.397 26.893 -24.985 1.00 9.56 129 GLY B O 1
ATOM 2806 N N . LEU B 1 130 ? -25.883 25.277 -24.585 1.00 9.56 130 LEU B N 1
ATOM 2807 C CA . LEU B 1 130 ? -24.786 26.206 -24.345 1.00 8.48 130 LEU B CA 1
ATOM 2808 C C . LEU B 1 130 ? -23.573 25.850 -25.195 1.00 9.20 130 LEU B C 1
ATOM 2809 O O . LEU B 1 130 ? -23.068 24.725 -25.131 1.00 10.00 130 LEU B O 1
ATOM 2814 N N . ASN B 1 131 ? -23.101 26.805 -25.990 1.00 9.93 131 ASN B N 1
ATOM 2815 C CA . ASN B 1 131 ? -21.939 26.558 -26.834 1.00 9.67 131 ASN B CA 1
ATOM 2816 C C . ASN B 1 131 ? -20.670 26.599 -26.000 1.00 9.92 131 ASN B C 1
ATOM 2817 O O . ASN B 1 131 ? -20.356 27.611 -25.371 1.00 11.50 131 ASN B O 1
ATOM 2822 N N . VAL B 1 132 ? -19.935 25.492 -26.002 1.00 10.69 132 VAL B N 1
ATOM 2823 C CA . VAL B 1 132 ? -18.696 25.419 -25.247 1.00 11.05 132 VAL B CA 1
ATOM 2824 C C . VAL B 1 132 ? -17.494 25.324 -26.193 1.00 12.21 132 VAL B C 1
ATOM 2825 O O . VAL B 1 132 ? -16.824 26.330 -26.430 1.00 12.44 132 VAL B O 1
ATOM 2829 N N . ASN B 1 133 ? -17.240 24.144 -26.755 1.00 11.43 133 ASN B N 1
ATOM 2830 C CA . ASN B 1 133 ? -16.107 23.957 -27.669 1.00 12.14 133 ASN B CA 1
ATOM 2831 C C . ASN B 1 133 ? -16.528 23.681 -29.108 1.00 13.71 133 ASN B C 1
ATOM 2832 O O . ASN B 1 133 ? -15.684 23.471 -29.982 1.00 14.16 133 ASN B O 1
ATOM 2837 N N . ASN B 1 134 ? -17.831 23.676 -29.349 1.00 12.03 134 ASN B N 1
ATOM 2838 C CA . ASN B 1 134 ? -18.369 23.394 -30.672 1.00 12.10 134 ASN B CA 1
ATOM 2839 C C . ASN B 1 134 ? -18.345 24.568 -31.640 1.00 13.83 134 ASN B C 1
ATOM 2840 O O . ASN B 1 134 ? -18.230 25.731 -31.244 1.00 13.79 134 ASN B O 1
ATOM 2845 N N . LYS B 1 135 ? -18.464 24.247 -32.923 1.00 15.21 135 LYS B N 1
ATOM 2846 C CA . LYS B 1 135 ? -18.528 25.273 -33.949 1.00 16.31 135 LYS B CA 1
ATOM 2847 C C . LYS B 1 135 ? -19.906 25.892 -33.761 1.00 15.65 135 LYS B C 1
ATOM 2848 O O . LYS B 1 135 ? -20.850 25.199 -33.381 1.00 15.40 135 LYS B O 1
ATOM 2854 N N . VAL B 1 136 ? -20.019 27.190 -34.014 1.00 16.14 136 VAL B N 1
ATOM 2855 C CA . VAL B 1 136 ? -21.289 27.888 -33.855 1.00 16.64 136 VAL B CA 1
ATOM 2856 C C . VAL B 1 136 ? -21.663 28.625 -35.134 1.00 18.44 136 VAL B C 1
ATOM 2857 O O . VAL B 1 136 ? -20.808 28.903 -35.976 1.00 19.73 136 VAL B O 1
ATOM 2861 N N . PRO B 1 137 ? -22.952 28.944 -35.303 1.00 18.56 137 PRO B N 1
ATOM 2862 C CA . PRO B 1 137 ? -23.364 29.658 -36.514 1.00 20.29 137 PRO B CA 1
ATOM 2863 C C . PRO B 1 137 ? -22.803 31.078 -36.525 1.00 20.58 137 PRO B C 1
ATOM 2864 O O . PRO B 1 137 ? -22.437 31.617 -35.480 1.00 20.27 137 PRO B O 1
ATOM 2868 N N . ASN B 1 138 ? -22.729 31.680 -37.707 1.00 23.04 138 ASN B N 1
ATOM 2869 C CA . ASN B 1 138 ? -22.208 33.034 -37.831 1.00 23.85 138 ASN B CA 1
ATOM 2870 C C . ASN B 1 138 ? -22.952 33.999 -36.916 1.00 23.21 138 ASN B C 1
ATOM 2871 O O . ASN B 1 138 ? -24.181 33.977 -36.843 1.00 24.35 138 ASN B O 1
ATOM 2876 N N . GLY B 1 139 ? -22.199 34.836 -36.210 1.00 22.86 139 GLY B N 1
ATOM 2877 C CA . GLY B 1 139 ? -22.807 35.797 -35.309 1.00 21.59 139 GLY B CA 1
ATOM 2878 C C . GLY B 1 139 ? -22.875 35.323 -33.868 1.00 21.20 139 GLY B C 1
ATOM 2879 O O . GLY B 1 139 ? -22.971 36.132 -32.947 1.00 21.49 139 GLY B O 1
ATOM 2880 N N . ALA B 1 140 ? -22.824 34.010 -33.670 1.00 19.29 140 ALA B N 1
ATOM 2881 C CA . ALA B 1 140 ? -22.883 33.435 -32.331 1.00 18.23 140 ALA B CA 1
ATOM 2882 C C . ALA B 1 140 ? -21.487 33.307 -31.735 1.00 16.05 140 ALA B C 1
ATOM 2883 O O . ALA B 1 140 ? -20.490 33.635 -32.378 1.00 17.96 140 ALA B O 1
ATOM 2885 N N . THR B 1 141 ? -21.416 32.837 -30.495 1.00 14.39 141 THR B N 1
ATOM 2886 C CA . THR B 1 141 ? -20.128 32.654 -29.848 1.00 14.38 141 THR B CA 1
ATOM 2887 C C . THR B 1 141 ? -20.151 31.424 -28.946 1.00 13.21 141 THR B C 1
ATOM 2888 O O . THR B 1 141 ? -21.184 30.759 -28.800 1.00 12.88 141 THR B O 1
ATOM 2892 N N . SER B 1 142 ? -19.003 31.115 -28.358 1.00 13.00 142 SER B N 1
ATOM 2893 C CA . SER B 1 142 ? -18.880 29.953 -27.488 1.00 13.33 142 SER B CA 1
ATOM 2894 C C . SER B 1 142 ? -17.887 30.246 -26.377 1.00 12.42 142 SER B C 1
ATOM 2895 O O . SER B 1 142 ? -17.127 31.206 -26.451 1.00 12.47 142 SER B O 1
ATOM 2898 N N . MET B 1 143 ? -17.879 29.409 -25.347 1.00 12.16 143 MET B N 1
ATOM 2899 C CA . MET B 1 143 ? -16.945 29.604 -24.251 1.00 12.53 143 MET B CA 1
ATOM 2900 C C . MET B 1 143 ? -15.510 29.536 -24.773 1.00 12.66 143 MET B C 1
ATOM 2901 O O . MET B 1 143 ? -14.656 30.325 -24.370 1.00 13.20 143 MET B O 1
ATOM 2906 N N . LYS B 1 144 ? -15.255 28.599 -25.683 1.00 13.52 144 LYS B N 1
ATOM 2907 C CA . LYS B 1 144 ? -13.926 28.432 -26.265 1.00 14.23 144 LYS B CA 1
ATOM 2908 C C . LYS B 1 144 ? -13.495 29.683 -27.031 1.00 14.27 144 LYS B C 1
ATOM 2909 O O . LYS B 1 144 ? -12.339 30.105 -26.953 1.00 15.34 144 LYS B O 1
ATOM 2915 N N . LEU B 1 145 ? -14.422 30.274 -27.776 1.00 14.62 145 LEU B N 1
ATOM 2916 C CA . LEU B 1 145 ? -14.105 31.477 -28.539 1.00 15.57 145 LEU B CA 1
ATOM 2917 C C . LEU B 1 145 ? -13.850 32.676 -27.630 1.00 16.02 145 LEU B C 1
ATOM 2918 O O . LEU B 1 145 ? -13.050 33.553 -27.953 1.00 16.70 145 LEU B O 1
ATOM 2923 N N . GLU B 1 146 ? -14.525 32.712 -26.487 1.00 15.88 146 GLU B N 1
ATOM 2924 C CA . GLU B 1 146 ? -14.358 33.813 -25.547 1.00 15.48 146 GLU B CA 1
ATOM 2925 C C . GLU B 1 146 ? -13.094 33.690 -24.703 1.00 17.24 146 GLU B C 1
ATOM 2926 O O . GLU B 1 146 ? -12.458 34.693 -24.382 1.00 17.61 146 GLU B O 1
ATOM 2932 N N . LEU B 1 147 ? -12.726 32.460 -24.356 1.00 16.32 147 LEU B N 1
ATOM 2933 C CA . LEU B 1 147 ? -11.556 32.220 -23.520 1.00 17.16 147 LEU B CA 1
ATOM 2934 C C . LEU B 1 147 ? -10.274 31.931 -24.294 1.00 16.41 147 LEU B C 1
ATOM 2935 O O . LEU B 1 147 ? -9.175 32.092 -23.758 1.00 17.99 147 LEU B O 1
ATOM 2940 N N . GLY B 1 148 ? -10.414 31.500 -25.544 1.00 16.85 148 GLY B N 1
ATOM 2941 C CA . GLY B 1 148 ? -9.248 31.214 -26.364 1.00 17.42 148 GLY B CA 1
ATOM 2942 C C . GLY B 1 148 ? -8.607 29.859 -26.135 1.00 19.53 148 GLY B C 1
ATOM 2943 O O . GLY B 1 148 ? -7.500 29.609 -26.615 1.00 19.50 148 GLY B O 1
ATOM 2944 N N . SER B 1 149 ? -9.294 28.983 -25.410 1.00 19.50 149 SER B N 1
ATOM 2945 C CA . SER B 1 149 ? -8.774 27.648 -25.128 1.00 20.83 149 SER B CA 1
ATOM 2946 C C . SER B 1 149 ? -9.913 26.662 -24.904 1.00 19.34 149 SER B C 1
ATOM 2947 O O . SER B 1 149 ? -11.015 27.053 -24.522 1.00 19.93 149 SER B O 1
ATOM 2950 N N . GLU B 1 150 ? -9.635 25.384 -25.146 1.00 19.31 150 GLU B N 1
ATOM 2951 C CA . GLU B 1 150 ? -10.621 24.322 -24.973 1.00 19.20 150 GLU B CA 1
ATOM 2952 C C . GLU B 1 150 ? -11.075 24.280 -23.516 1.00 17.97 150 GLU B C 1
ATOM 2953 O O . GLU B 1 150 ? -10.249 24.250 -22.606 1.00 19.42 150 GLU B O 1
ATOM 2959 N N . VAL B 1 151 ? -12.387 24.277 -23.299 1.00 16.81 151 VAL B N 1
ATOM 2960 C CA . VAL B 1 151 ? -12.949 24.240 -21.951 1.00 15.67 151 VAL B CA 1
ATOM 2961 C C . VAL B 1 151 ? -13.461 22.833 -21.615 1.00 15.62 151 VAL B C 1
ATOM 2962 O O . VAL B 1 151 ? -14.185 22.229 -22.404 1.00 16.79 151 VAL B O 1
ATOM 2966 N N . PRO B 1 152 ? -13.081 22.287 -20.443 1.00 16.31 152 PRO B N 1
ATOM 2967 C CA . PRO B 1 152 ? -13.534 20.943 -20.055 1.00 15.19 152 PRO B CA 1
ATOM 2968 C C . PRO B 1 152 ? -15.056 20.904 -19.963 1.00 13.52 152 PRO B C 1
ATOM 2969 O O . PRO B 1 152 ? -15.649 21.476 -19.046 1.00 14.15 152 PRO B O 1
ATOM 2973 N N . LEU B 1 153 ? -15.676 20.214 -20.912 1.00 13.05 153 LEU B N 1
ATOM 2974 C CA . LEU B 1 153 ? -17.127 20.133 -20.974 1.00 12.51 153 LEU B CA 1
ATOM 2975 C C . LEU B 1 153 ? -17.779 19.625 -19.695 1.00 11.19 153 LEU B C 1
ATOM 2976 O O . LEU B 1 153 ? -18.778 20.185 -19.246 1.00 11.18 153 LEU B O 1
ATOM 2981 N N . LEU B 1 154 ? -17.224 18.577 -19.095 1.00 11.48 154 LEU B N 1
ATOM 2982 C CA . LEU B 1 154 ? -17.806 18.051 -17.867 1.00 11.37 154 LEU B CA 1
ATOM 2983 C C . LEU B 1 154 ? -17.778 19.083 -16.740 1.00 10.36 154 LEU B C 1
ATOM 2984 O O . LEU B 1 154 ? -18.687 19.129 -15.915 1.00 10.82 154 LEU B O 1
ATOM 2989 N N . SER B 1 155 ? -16.743 19.916 -16.700 1.00 10.40 155 SER B N 1
ATOM 2990 C CA . SER B 1 155 ? -16.655 20.940 -15.662 1.00 11.12 155 SER B CA 1
ATOM 2991 C C . SER B 1 155 ? -17.802 21.940 -15.803 1.00 9.60 155 SER B C 1
ATOM 2992 O O . SER B 1 155 ? -18.344 22.425 -14.810 1.00 10.46 155 SER B O 1
ATOM 2995 N N . VAL B 1 156 ? -18.157 22.253 -17.043 1.00 9.16 156 VAL B N 1
ATOM 2996 C CA . VAL B 1 156 ? -19.245 23.187 -17.298 1.00 8.69 156 VAL B CA 1
ATOM 2997 C C . VAL B 1 156 ? -20.561 22.543 -16.870 1.00 9.08 156 VAL B C 1
ATOM 2998 O O . VAL B 1 156 ? -21.412 23.196 -16.275 1.00 9.87 156 VAL B O 1
ATOM 3002 N N . PHE B 1 157 ? -20.714 21.251 -17.155 1.00 7.91 157 PHE B N 1
ATOM 3003 C CA . PHE B 1 157 ? -21.914 20.514 -16.774 1.00 9.39 157 PHE B CA 1
ATOM 3004 C C . PHE B 1 157 ? -22.078 20.537 -15.252 1.00 8.76 157 PHE B C 1
ATOM 3005 O O . PHE B 1 157 ? -23.155 20.849 -14.740 1.00 9.82 157 PHE B O 1
ATOM 3013 N N . ARG B 1 158 ? -21.012 20.194 -14.530 1.00 8.70 158 ARG B N 1
ATOM 3014 C CA . ARG B 1 158 ? -21.054 20.176 -13.070 1.00 8.63 158 ARG B CA 1
ATOM 3015 C C . ARG B 1 158 ? -21.442 21.540 -12.506 1.00 8.90 158 ARG B C 1
ATOM 3016 O O . ARG B 1 158 ? -22.283 21.640 -11.605 1.00 9.31 158 ARG B O 1
ATOM 3024 N N . SER B 1 159 ? -20.822 22.587 -13.037 1.00 9.81 159 SER B N 1
ATOM 3025 C CA . SER B 1 159 ? -21.096 23.947 -12.595 1.00 9.69 159 SER B CA 1
ATOM 3026 C C . SER B 1 159 ? -22.552 24.339 -12.827 1.00 9.18 159 SER B C 1
ATOM 3027 O O . SER B 1 159 ? -23.223 24.852 -11.924 1.00 9.89 159 SER B O 1
ATOM 3030 N N . LEU B 1 160 ? -23.038 24.100 -14.040 1.00 8.44 160 LEU B N 1
ATOM 3031 C CA . LEU B 1 160 ? -24.407 24.462 -14.383 1.00 7.55 160 LEU B CA 1
ATOM 3032 C C . LEU B 1 160 ? -25.432 23.701 -13.555 1.00 7.91 160 LEU B C 1
ATOM 3033 O O . LEU B 1 160 ? -26.389 24.291 -13.051 1.00 8.20 160 LEU B O 1
ATOM 3038 N N . ILE B 1 161 ? -25.247 22.391 -13.423 1.00 8.50 161 ILE B N 1
ATOM 3039 C CA . ILE B 1 161 ? -26.174 21.584 -12.637 1.00 9.89 161 ILE B CA 1
ATOM 3040 C C . ILE B 1 161 ? -26.201 22.054 -11.177 1.00 9.47 161 ILE B C 1
ATOM 3041 O O . ILE B 1 161 ? -27.258 22.105 -10.557 1.00 9.96 161 ILE B O 1
ATOM 3046 N N . THR B 1 162 ? -25.043 22.416 -10.634 1.00 9.11 162 THR B N 1
ATOM 3047 C CA . THR B 1 162 ? -24.982 22.893 -9.259 1.00 9.65 162 THR B CA 1
ATOM 3048 C C . THR B 1 162 ? -25.767 24.196 -9.127 1.00 9.81 162 THR B C 1
ATOM 3049 O O . THR B 1 162 ? -26.565 24.363 -8.201 1.00 9.11 162 THR B O 1
ATOM 3053 N N . ASN B 1 163 ? -25.558 25.118 -10.060 1.00 8.79 163 ASN B N 1
ATOM 3054 C CA . ASN B 1 163 ? -26.282 26.379 -10.006 1.00 9.11 163 ASN B CA 1
ATOM 3055 C C . ASN B 1 163 ? -27.789 26.186 -10.170 1.00 8.68 163 ASN B C 1
ATOM 3056 O O . ASN B 1 163 ? -28.576 26.780 -9.434 1.00 8.92 163 ASN B O 1
ATOM 3061 N N . LEU B 1 164 ? -28.194 25.358 -11.129 1.00 7.99 164 LEU B N 1
ATOM 3062 C CA . LEU B 1 164 ? -29.614 25.119 -11.356 1.00 8.38 164 LEU B CA 1
ATOM 3063 C C . LEU B 1 164 ? -30.311 24.475 -10.159 1.00 7.62 164 LEU B C 1
ATOM 3064 O O . LEU B 1 164 ? -31.441 24.836 -9.827 1.00 8.53 164 LEU B O 1
ATOM 3069 N N . ASP B 1 165 ? -29.651 23.520 -9.512 1.00 8.60 165 ASP B N 1
ATOM 3070 C CA . ASP B 1 165 ? -30.247 22.872 -8.353 1.00 8.29 165 ASP B CA 1
ATOM 3071 C C . ASP B 1 165 ? -30.538 23.909 -7.265 1.00 8.39 165 ASP B C 1
ATOM 3072 O O . ASP B 1 165 ? -31.612 23.905 -6.668 1.00 9.19 165 ASP B O 1
ATOM 3077 N N . ARG B 1 166 ? -29.583 24.801 -7.024 1.00 8.53 166 ARG B N 1
ATOM 3078 C CA . ARG B 1 166 ? -29.754 25.836 -6.008 1.00 9.14 166 ARG B CA 1
ATOM 3079 C C . ARG B 1 166 ? -30.878 26.801 -6.392 1.00 7.80 166 ARG B C 1
ATOM 3080 O O . ARG B 1 166 ? -31.748 27.112 -5.576 1.00 9.25 166 ARG B O 1
ATOM 3088 N N . LEU B 1 167 ? -30.861 27.267 -7.639 1.00 8.01 167 LEU B N 1
ATOM 3089 C CA . LEU B 1 167 ? -31.889 28.188 -8.119 1.00 8.79 167 LEU B CA 1
ATOM 3090 C C . LEU B 1 167 ? -33.276 27.560 -8.031 1.00 7.89 167 LEU B C 1
ATOM 3091 O O . LEU B 1 167 ? -34.242 28.215 -7.636 1.00 9.01 167 LEU B O 1
ATOM 3096 N N . TYR B 1 168 ? -33.371 26.286 -8.392 1.00 8.65 168 TYR B N 1
ATOM 3097 C CA . TYR B 1 168 ? -34.647 25.590 -8.372 1.00 8.75 168 TYR B CA 1
ATOM 3098 C C . TYR B 1 168 ? -35.177 25.398 -6.956 1.00 9.30 168 TYR B C 1
ATOM 3099 O O . TYR B 1 168 ? -36.349 25.666 -6.690 1.00 8.88 168 TYR B O 1
ATOM 3108 N N . LEU B 1 169 ? -34.329 24.930 -6.045 1.00 9.64 169 LEU B N 1
ATOM 3109 C CA . LEU B 1 169 ? -34.770 24.739 -4.670 1.00 10.17 169 LEU B CA 1
ATOM 3110 C C . LEU B 1 169 ? -35.263 26.053 -4.076 1.00 9.42 169 LEU B C 1
ATOM 3111 O O . LEU B 1 169 ? -36.254 26.074 -3.349 1.00 10.89 169 LEU B O 1
ATOM 3116 N N . ASN B 1 170 ? -34.586 27.153 -4.386 1.00 9.40 170 ASN B N 1
ATOM 3117 C CA . ASN B 1 170 ? -35.031 28.430 -3.853 1.00 9.67 170 ASN B CA 1
ATOM 3118 C C . ASN B 1 170 ? -36.335 28.866 -4.513 1.00 10.62 170 ASN B C 1
ATOM 3119 O O . ASN B 1 170 ? -37.200 29.461 -3.866 1.00 11.44 170 ASN B O 1
ATOM 3124 N N . PHE B 1 171 ? -36.473 28.574 -5.803 1.00 9.19 171 PHE B N 1
ATOM 3125 C CA . PHE B 1 171 ? -37.674 28.930 -6.549 1.00 10.76 171 PHE B CA 1
ATOM 3126 C C . PHE B 1 171 ? -38.910 28.279 -5.944 1.00 10.35 171 PHE B C 1
ATOM 3127 O O . PHE B 1 171 ? -39.971 28.900 -5.865 1.00 11.41 171 PHE B O 1
ATOM 3135 N N . LEU B 1 172 ? -38.773 27.033 -5.506 1.00 9.31 172 LEU B N 1
ATOM 3136 C CA . LEU B 1 172 ? -39.897 26.315 -4.915 1.00 11.31 172 LEU B CA 1
ATOM 3137 C C . LEU B 1 172 ? -40.402 26.980 -3.639 1.00 13.04 172 LEU B C 1
ATOM 3138 O O . LEU B 1 172 ? -41.580 26.868 -3.299 1.00 14.37 172 LEU B O 1
ATOM 3143 N N . LYS B 1 173 ? -39.512 27.674 -2.940 1.00 11.85 173 LYS B N 1
ATOM 3144 C CA . LYS B 1 173 ? -39.867 28.349 -1.693 1.00 12.65 173 LYS B CA 1
ATOM 3145 C C . LYS B 1 173 ? -40.186 29.826 -1.874 1.00 13.19 173 LYS B C 1
ATOM 3146 O O . LYS B 1 173 ? -41.141 30.340 -1.291 1.00 14.18 173 LYS B O 1
ATOM 3152 N N . ASN B 1 174 ? -39.369 30.499 -2.676 1.00 11.97 174 ASN B N 1
ATOM 3153 C CA . ASN B 1 174 ? -39.491 31.932 -2.922 1.00 11.79 174 ASN B CA 1
ATOM 3154 C C . ASN B 1 174 ? -39.481 32.163 -4.433 1.00 11.17 174 ASN B C 1
ATOM 3155 O O . ASN B 1 174 ? -38.498 32.648 -4.993 1.00 11.91 174 ASN B O 1
ATOM 3160 N N . PRO B 1 175 ? -40.592 31.834 -5.107 1.00 12.77 175 PRO B N 1
ATOM 3161 C CA . PRO B 1 175 ? -40.719 31.986 -6.560 1.00 13.76 175 PRO B CA 1
ATOM 3162 C C . PRO B 1 175 ? -40.526 33.365 -7.178 1.00 13.78 175 PRO B C 1
ATOM 3163 O O . PRO B 1 175 ? -40.396 33.478 -8.393 1.00 15.36 175 PRO B O 1
ATOM 3167 N N . MET B 1 176 ? -40.501 34.409 -6.362 1.00 13.49 176 MET B N 1
ATOM 3168 C CA . MET B 1 176 ? -40.326 35.755 -6.889 1.00 13.56 176 MET B CA 1
ATOM 3169 C C . MET B 1 176 ? -38.870 36.195 -6.951 1.00 13.46 176 MET B C 1
ATOM 3170 O O . MET B 1 176 ? -38.532 37.139 -7.660 1.00 13.93 176 MET B O 1
ATOM 3175 N N . ASP B 1 177 ? -38.004 35.503 -6.217 1.00 12.67 177 ASP B N 1
ATOM 3176 C CA . ASP B 1 177 ? -36.591 35.857 -6.183 1.00 13.17 177 ASP B CA 1
ATOM 3177 C C . ASP B 1 177 ? -35.911 35.866 -7.547 1.00 12.66 177 ASP B C 1
ATOM 3178 O O . ASP B 1 177 ? -35.087 36.734 -7.830 1.00 12.77 177 ASP B O 1
ATOM 3183 N N . ILE B 1 178 ? -36.246 34.895 -8.390 1.00 11.98 178 ILE B N 1
ATOM 3184 C CA . ILE B 1 178 ? -35.624 34.804 -9.705 1.00 12.52 178 ILE B CA 1
ATOM 3185 C C . ILE B 1 178 ? -35.791 36.073 -10.545 1.00 12.38 178 ILE B C 1
ATOM 3186 O O . ILE B 1 178 ? -34.928 36.404 -11.357 1.00 12.60 178 ILE B O 1
ATOM 3191 N N . LEU B 1 179 ? -36.885 36.799 -10.333 1.00 13.26 179 LEU B N 1
ATOM 3192 C CA . LEU B 1 179 ? -37.131 38.019 -11.098 1.00 13.47 179 LEU B CA 1
ATOM 3193 C C . LEU B 1 179 ? -36.049 39.084 -10.929 1.00 14.11 179 LEU B C 1
ATOM 3194 O O . LEU B 1 179 ? -35.635 39.709 -11.905 1.00 15.23 179 LEU B O 1
ATOM 3199 N N . ASN B 1 180 ? -35.589 39.304 -9.700 1.00 15.65 180 ASN B N 1
ATOM 3200 C CA . ASN B 1 180 ? -34.553 40.307 -9.485 1.00 18.00 180 ASN B CA 1
ATOM 3201 C C . ASN B 1 180 ? -33.226 39.860 -10.089 1.00 17.07 180 ASN B C 1
ATOM 3202 O O . ASN B 1 180 ? -32.459 40.683 -10.588 1.00 17.07 180 ASN B O 1
ATOM 3207 N N . LEU B 1 181 ? -32.952 38.558 -10.042 1.00 16.59 181 LEU B N 1
ATOM 3208 C CA . LEU B 1 181 ? -31.712 38.037 -10.610 1.00 16.46 181 LEU B CA 1
ATOM 3209 C C . LEU B 1 181 ? -31.724 38.258 -12.118 1.00 14.97 181 LEU B C 1
ATOM 3210 O O . LEU B 1 181 ? -30.698 38.570 -12.718 1.00 15.09 181 LEU B O 1
ATOM 3215 N N . VAL B 1 182 ? -32.892 38.094 -12.730 1.00 14.68 182 VAL B N 1
ATOM 3216 C CA . VAL B 1 182 ? -33.019 38.304 -14.167 1.00 15.05 182 VAL B CA 1
ATOM 3217 C C . VAL B 1 182 ? -32.807 39.782 -14.482 1.00 15.53 182 VAL B C 1
ATOM 3218 O O . VAL B 1 182 ? -32.026 40.130 -15.364 1.00 15.82 182 VAL B O 1
ATOM 3222 N N . ARG B 1 183 ? -33.499 40.648 -13.747 1.00 16.29 183 ARG B N 1
ATOM 3223 C CA . ARG B 1 183 ? -33.384 42.089 -13.959 1.00 17.57 183 ARG B CA 1
ATOM 3224 C C . ARG B 1 183 ? -31.943 42.578 -13.896 1.00 18.58 183 ARG B C 1
ATOM 3225 O O . ARG B 1 183 ? -31.508 43.365 -14.737 1.00 19.77 183 ARG B O 1
ATOM 3233 N N . ASP B 1 184 ? -31.199 42.111 -12.899 1.00 19.28 184 ASP B N 1
ATOM 3234 C CA . ASP B 1 184 ? -29.815 42.532 -12.741 1.00 20.92 184 ASP B CA 1
ATOM 3235 C C . ASP B 1 184 ? -28.860 41.905 -13.747 1.00 20.16 184 ASP B C 1
ATOM 3236 O O . ASP B 1 184 ? -27.687 42.261 -13.789 1.00 21.31 184 ASP B O 1
ATOM 3241 N N . ASN B 1 185 ? -29.362 40.983 -14.563 1.00 19.20 185 ASN B N 1
ATOM 3242 C CA . ASN B 1 185 ? -28.525 40.316 -15.556 1.00 18.89 185 ASN B CA 1
ATOM 3243 C C . ASN B 1 185 ? -29.121 40.339 -16.959 1.00 18.36 185 ASN B C 1
ATOM 3244 O O . ASN B 1 185 ? -28.684 39.592 -17.832 1.00 20.29 185 ASN B O 1
ATOM 3249 N N . MET B 1 186 ? -30.108 41.201 -17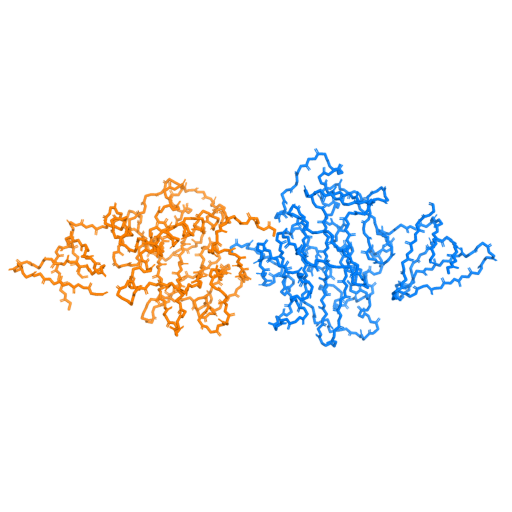.176 1.00 17.85 186 MET B N 1
ATOM 3250 C CA . MET B 1 186 ? -30.762 41.296 -18.477 1.00 17.51 186 MET B CA 1
ATOM 3251 C C . MET B 1 186 ? -30.453 42.612 -19.185 1.00 16.91 186 MET B C 1
ATOM 3252 O O . MET B 1 186 ? -30.136 43.616 -18.545 1.00 18.27 186 MET B O 1
ATOM 3257 N N . ILE B 1 187 ? -30.542 42.592 -20.510 1.00 15.98 187 ILE B N 1
ATOM 3258 C CA . ILE B 1 187 ? -30.280 43.772 -21.326 1.00 17.11 187 ILE B CA 1
ATOM 3259 C C . ILE B 1 187 ? -31.521 44.654 -21.350 1.00 17.95 187 ILE B C 1
ATOM 3260 O O . ILE B 1 187 ? -32.547 44.282 -21.919 1.00 17.46 187 ILE B O 1
ATOM 3265 N N . LEU B 1 188 ? -31.418 45.822 -20.722 1.00 18.65 188 LEU B N 1
ATOM 3266 C CA . LEU B 1 188 ? -32.527 46.766 -20.654 1.00 20.81 188 LEU B CA 1
ATOM 3267 C C . LEU B 1 188 ? -32.056 48.186 -20.941 1.00 22.07 188 LEU B C 1
ATOM 3268 O O . LEU B 1 188 ? -30.863 48.432 -21.112 1.00 22.21 188 LEU B O 1
ATOM 3273 N N . GLY B 1 189 ? -33.006 49.116 -20.996 1.00 23.19 189 GLY B N 1
ATOM 3274 C CA . GLY B 1 189 ? -32.674 50.506 -21.251 1.00 23.64 189 GLY B CA 1
ATOM 3275 C C . GLY B 1 189 ? -32.252 50.785 -22.678 1.00 24.16 189 GLY B C 1
ATOM 3276 O O . GLY B 1 189 ? -31.662 51.828 -22.961 1.00 25.06 189 GLY B O 1
ATOM 3277 N N . VAL B 1 190 ? -32.553 49.855 -23.579 1.00 23.82 190 VAL B N 1
ATOM 3278 C CA . VAL B 1 190 ? -32.200 50.007 -24.984 1.00 23.83 190 VAL B CA 1
ATOM 3279 C C . VAL B 1 190 ? -33.413 49.765 -25.870 1.00 22.44 190 VAL B C 1
ATOM 3280 O O . VAL B 1 190 ? -34.395 49.152 -25.445 1.00 22.21 190 VAL B O 1
ATOM 3284 N N . ARG B 1 191 ? -33.342 50.250 -27.104 1.00 23.06 191 ARG B N 1
ATOM 3285 C CA . ARG B 1 191 ? -34.443 50.086 -28.041 1.00 22.72 191 ARG B CA 1
ATOM 3286 C C . ARG B 1 191 ? -34.463 48.667 -28.598 1.00 22.64 191 ARG B C 1
ATOM 3287 O O . ARG B 1 191 ? -33.417 48.097 -28.908 1.00 22.94 191 ARG B O 1
ATOM 3295 N N . VAL B 1 192 ? -35.662 48.105 -28.719 1.00 20.92 192 VAL B N 1
ATOM 3296 C CA . VAL B 1 192 ? -35.839 46.749 -29.233 1.00 21.21 192 VAL B CA 1
ATOM 3297 C C . VAL B 1 192 ? -37.042 46.675 -30.168 1.00 21.90 192 VAL B C 1
ATOM 3298 O O . VAL B 1 192 ? -37.875 47.581 -30.187 1.00 21.75 192 VAL B O 1
ATOM 3302 N N . LYS B 1 193 ? -37.123 45.596 -30.943 1.00 23.57 193 LYS B N 1
ATOM 3303 C CA . LYS B 1 193 ? -38.235 45.385 -31.867 1.00 24.68 193 LYS B CA 1
ATOM 3304 C C . LYS B 1 193 ? -38.917 44.057 -31.538 1.00 25.41 193 LYS B C 1
ATOM 3305 O O . LYS B 1 193 ? -38.246 43.039 -31.353 1.00 26.92 193 LYS B O 1
ATOM 3311 N N . SER B 1 199 ? -45.889 43.851 -35.211 1.00 26.76 199 SER B N 1
ATOM 3312 C CA . SER B 1 199 ? -44.547 44.129 -34.726 1.00 25.69 199 SER B CA 1
ATOM 3313 C C . SER B 1 199 ? -44.416 45.596 -34.358 1.00 24.90 199 SER B C 1
ATOM 3314 O O . SER B 1 199 ? -44.944 46.464 -35.050 1.00 24.75 199 SER B O 1
ATOM 3317 N N . PHE B 1 200 ? -43.713 45.871 -33.265 1.00 22.91 200 PHE B N 1
ATOM 3318 C CA . PHE B 1 200 ? -43.516 47.244 -32.828 1.00 21.22 200 PHE B CA 1
ATOM 3319 C C . PHE B 1 200 ? -42.164 47.422 -32.152 1.00 20.81 200 PHE B C 1
ATOM 3320 O O . PHE B 1 200 ? -41.497 46.445 -31.801 1.00 20.70 200 PHE B O 1
ATOM 3328 N N . GLU B 1 201 ? -41.759 48.676 -31.991 1.00 19.84 201 GLU B N 1
ATOM 3329 C CA . GLU B 1 201 ? -40.483 48.992 -31.373 1.00 19.74 201 GLU B CA 1
ATOM 3330 C C . GLU B 1 201 ? -40.701 49.885 -30.165 1.00 18.75 201 GLU B C 1
ATOM 3331 O O . GLU B 1 201 ? -41.752 50.513 -30.019 1.00 19.33 201 GLU B O 1
ATOM 3337 N N . GLY B 1 202 ? -39.693 49.935 -29.306 1.00 18.40 202 GLY B N 1
ATOM 3338 C CA . GLY B 1 202 ? -39.773 50.747 -28.111 1.00 17.87 202 GLY B CA 1
ATOM 3339 C C . GLY B 1 202 ? -38.617 50.410 -27.200 1.00 17.82 202 GLY B C 1
ATOM 3340 O O . GLY B 1 202 ? -37.792 49.554 -27.519 1.00 17.97 202 GLY B O 1
ATOM 3341 N N . ILE B 1 203 ? -38.554 51.079 -26.059 1.00 17.71 203 ILE B N 1
ATOM 3342 C CA . ILE B 1 203 ? -37.482 50.832 -25.115 1.00 17.92 203 ILE B CA 1
ATOM 3343 C C . ILE B 1 203 ? -37.875 49.708 -24.171 1.00 17.63 203 ILE B C 1
ATOM 3344 O O . ILE B 1 203 ? -38.980 49.701 -23.631 1.00 16.29 203 ILE B O 1
ATOM 3349 N N . ALA B 1 204 ? -36.977 48.742 -24.003 1.00 17.52 204 ALA B N 1
ATOM 3350 C CA . ALA B 1 204 ? -37.181 47.678 -23.027 1.00 17.53 204 ALA B CA 1
ATOM 3351 C C . ALA B 1 204 ? -36.887 48.181 -21.617 1.00 17.14 204 ALA B C 1
ATOM 3352 O O . ALA B 1 204 ? -35.753 48.334 -21.194 1.00 20.62 204 ALA B O 1
ATOM 3354 N N . GLU B 1 205 ? -37.971 48.495 -20.901 1.00 17.47 205 GLU B N 1
ATOM 3355 C CA . GLU B 1 205 ? -37.799 49.203 -19.646 1.00 17.43 205 GLU B CA 1
ATOM 3356 C C . GLU B 1 205 ? -37.489 48.248 -18.495 1.00 18.08 205 GLU B C 1
ATOM 3357 O O . GLU B 1 205 ? -36.723 48.542 -17.589 1.00 18.64 205 GLU B O 1
ATOM 3363 N N . ASP B 1 206 ? -38.135 47.071 -18.541 1.00 17.75 206 ASP B N 1
ATOM 3364 C CA . ASP B 1 206 ? -38.046 46.171 -17.403 1.00 17.65 206 ASP B CA 1
ATOM 3365 C C . ASP B 1 206 ? -38.856 44.900 -17.643 1.00 17.01 206 ASP B C 1
ATOM 3366 O O . ASP B 1 206 ? -39.447 44.692 -18.697 1.00 15.32 206 ASP B O 1
ATOM 3371 N N . ILE B 1 207 ? -38.856 44.035 -16.593 1.00 16.70 207 ILE B N 1
ATOM 3372 C CA . ILE B 1 207 ? -39.822 42.942 -16.611 1.00 16.74 207 ILE B CA 1
ATOM 3373 C C . ILE B 1 207 ? -40.699 43.114 -15.372 1.00 15.96 207 ILE B C 1
ATOM 3374 O O . ILE B 1 207 ? -40.248 43.501 -14.299 1.00 17.02 207 ILE B O 1
ATOM 3379 N N . ASP B 1 208 ? -42.007 42.879 -15.556 1.00 17.25 208 ASP B N 1
ATOM 3380 C CA . ASP B 1 208 ? -42.903 42.987 -14.414 1.00 17.20 208 ASP B CA 1
ATOM 3381 C C . ASP B 1 208 ? -42.872 41.714 -13.559 1.00 17.82 208 ASP B C 1
ATOM 3382 O O . ASP B 1 208 ? -42.028 40.842 -13.721 1.00 18.03 208 ASP B O 1
ATOM 3387 N N . ASP B 1 209 ? -43.808 41.685 -12.618 1.00 18.24 209 ASP B N 1
ATOM 3388 C CA . ASP B 1 209 ? -43.859 40.604 -11.624 1.00 20.21 209 ASP B CA 1
ATOM 3389 C C . ASP B 1 209 ? -44.284 39.245 -12.214 1.00 19.69 209 ASP B C 1
ATOM 3390 O O . ASP B 1 209 ? -44.230 38.212 -11.555 1.00 21.62 209 ASP B O 1
ATOM 3395 N N . PHE B 1 210 ? -44.758 39.271 -13.482 1.00 18.28 210 PHE B N 1
ATOM 3396 C CA . PHE B 1 210 ? -45.124 38.045 -14.191 1.00 19.44 210 PHE B CA 1
ATOM 3397 C C . PHE B 1 210 ? -44.040 37.603 -15.183 1.00 18.77 210 PHE B C 1
ATOM 3398 O O . PHE B 1 210 ? -44.192 36.638 -15.921 1.00 20.57 210 PHE B O 1
ATOM 3406 N N . GLY B 1 211 ? -42.958 38.403 -15.236 1.00 16.83 211 GLY B N 1
ATOM 3407 C CA . GLY B 1 211 ? -41.871 38.097 -16.162 1.00 16.24 211 GLY B CA 1
ATOM 3408 C C . GLY B 1 211 ? -42.135 38.674 -17.561 1.00 15.67 211 GLY B C 1
ATOM 3409 O O . GLY B 1 211 ? -41.405 38.439 -18.516 1.00 16.96 211 GLY B O 1
ATOM 3410 N N . ARG B 1 212 ? -43.200 39.455 -17.720 1.00 15.12 212 ARG B N 1
ATOM 3411 C CA . ARG B 1 212 ? -43.507 40.034 -19.022 1.00 14.75 212 ARG B CA 1
ATOM 3412 C C . ARG B 1 212 ? -42.559 41.185 -19.302 1.00 14.80 212 ARG B C 1
ATOM 3413 O O . ARG B 1 212 ? -42.187 41.919 -18.387 1.00 15.42 212 ARG B O 1
ATOM 3421 N N . LEU B 1 213 ? -42.155 41.335 -20.560 1.00 14.02 213 LEU B N 1
ATOM 3422 C CA . LEU B 1 213 ? -41.254 42.419 -20.925 1.00 12.91 213 LEU B CA 1
ATOM 3423 C C . LEU B 1 213 ? -42.064 43.700 -21.090 1.00 13.90 213 LEU B C 1
ATOM 3424 O O . LEU B 1 213 ? -43.047 43.732 -21.831 1.00 13.60 213 LEU B O 1
ATOM 3429 N N . ILE B 1 214 ? -41.646 44.749 -20.390 1.00 12.97 214 ILE B N 1
ATOM 3430 C CA . ILE B 1 214 ? -42.338 46.031 -20.438 1.00 13.56 214 ILE B CA 1
ATOM 3431 C C . ILE B 1 214 ? -41.677 46.926 -21.473 1.00 13.01 214 ILE B C 1
ATOM 3432 O O . ILE B 1 214 ? -40.493 47.240 -21.370 1.00 13.71 214 ILE B O 1
ATOM 3437 N N . ILE B 1 215 ? -42.454 47.328 -22.474 1.00 13.75 215 ILE B N 1
ATOM 3438 C CA . ILE B 1 215 ? -41.945 48.172 -23.547 1.00 13.96 215 ILE B CA 1
ATOM 3439 C C . ILE B 1 215 ? -42.640 49.525 -23.587 1.00 13.39 215 ILE B C 1
ATOM 3440 O O . ILE B 1 215 ? -43.867 49.601 -23.511 1.00 14.97 215 ILE B O 1
ATOM 3445 N N . ARG B 1 216 ? -41.846 50.584 -23.705 1.00 14.02 216 ARG B N 1
ATOM 3446 C CA . ARG B 1 216 ? -42.390 51.935 -23.802 1.00 14.68 216 ARG B CA 1
ATOM 3447 C C . ARG B 1 216 ? -42.263 52.368 -25.254 1.00 14.84 216 ARG B C 1
ATOM 3448 O O . ARG B 1 216 ? -41.155 52.560 -25.753 1.00 15.72 216 ARG B O 1
ATOM 3456 N N . LEU B 1 217 ? -43.395 52.507 -25.932 1.00 16.19 217 LEU B N 1
ATOM 3457 C CA . LEU B 1 217 ? -43.380 52.924 -27.329 1.00 17.54 217 LEU B CA 1
ATOM 3458 C C . LEU B 1 217 ? -43.136 54.425 -27.392 1.00 18.36 217 LEU B C 1
ATOM 3459 O O . LEU B 1 217 ? -43.318 55.127 -26.398 1.00 18.25 217 LEU B O 1
ATOM 3464 N N . ASP B 1 218 ? -42.714 54.913 -28.554 1.00 20.27 218 ASP B N 1
ATOM 3465 C CA . ASP B 1 218 ? -42.426 56.333 -28.734 1.00 21.39 218 ASP B CA 1
ATOM 3466 C C . ASP B 1 218 ? -43.619 57.239 -28.428 1.00 21.07 218 ASP B C 1
ATOM 3467 O O . ASP B 1 218 ? -43.446 58.394 -28.036 1.00 22.71 218 ASP B O 1
ATOM 3472 N N . SER B 1 219 ? -44.825 56.711 -28.599 1.00 20.91 219 SER B N 1
ATOM 3473 C CA . SER B 1 219 ? -46.044 57.476 -28.341 1.00 21.42 219 SER B CA 1
ATOM 3474 C C . SER B 1 219 ? -46.321 57.619 -26.840 1.00 21.31 219 SER B C 1
ATOM 3475 O O . SER B 1 219 ? -47.189 58.361 -26.390 1.00 21.76 219 SER B O 1
ATOM 3478 N N . GLY B 1 220 ? -45.566 56.842 -26.049 1.00 19.61 220 GLY B N 1
ATOM 3479 C CA . GLY B 1 220 ? -45.782 56.860 -24.607 1.00 18.70 220 GLY B CA 1
ATOM 3480 C C . GLY B 1 220 ? -46.585 55.643 -24.143 1.00 18.28 220 GLY B C 1
ATOM 3481 O O . GLY B 1 220 ? -46.691 55.346 -22.958 1.00 16.56 220 GLY B O 1
ATOM 3482 N N . GLU B 1 221 ? -47.199 54.951 -25.130 1.00 17.18 221 GLU B N 1
ATOM 3483 C CA . GLU B 1 221 ? -47.956 53.745 -24.795 1.00 16.13 221 GLU B CA 1
ATOM 3484 C C . GLU B 1 221 ? -47.049 52.683 -24.182 1.00 15.18 221 GLU B C 1
ATOM 3485 O O . GLU B 1 221 ? -45.902 52.508 -24.570 1.00 15.52 221 GLU B O 1
ATOM 3491 N N . VAL B 1 222 ? -47.587 51.968 -23.203 1.00 14.43 222 VAL B N 1
ATOM 3492 C CA . VAL B 1 222 ? -46.849 50.899 -22.552 1.00 14.78 222 VAL B CA 1
ATOM 3493 C C . VAL B 1 222 ? -47.474 49.568 -22.931 1.00 15.40 222 VAL B C 1
ATOM 3494 O O . VAL B 1 222 ? -48.675 49.367 -22.767 1.00 15.96 222 VAL B O 1
ATOM 3498 N N . LYS B 1 223 ? -46.651 48.668 -23.456 1.00 15.08 223 LYS B N 1
ATOM 3499 C CA . LYS B 1 223 ? -47.120 47.345 -23.838 1.00 16.22 223 LYS B CA 1
ATOM 3500 C C . LYS B 1 223 ? -46.377 46.296 -23.023 1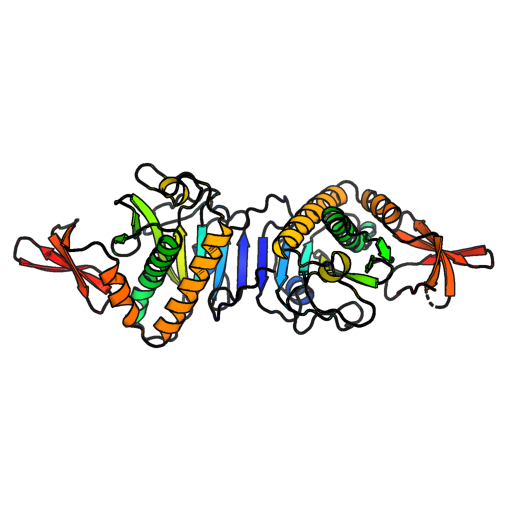.00 16.09 223 LYS B C 1
ATOM 3501 O O . LYS B 1 223 ? -45.218 46.487 -22.660 1.00 16.17 223 LYS B O 1
ATOM 3507 N N . LYS B 1 224 ? -47.061 45.198 -22.729 1.00 16.09 224 LYS B N 1
ATOM 3508 C CA . LYS B 1 224 ? -46.474 44.107 -21.961 1.00 17.54 224 LYS B CA 1
ATOM 3509 C C . LYS B 1 224 ? -46.395 42.872 -22.854 1.00 18.42 224 LYS B C 1
ATOM 3510 O O . LYS B 1 224 ? -47.419 42.367 -23.315 1.00 19.61 224 LYS B O 1
ATOM 3516 N N . VAL B 1 225 ? -45.178 42.392 -23.093 1.00 17.43 225 VAL B N 1
ATOM 3517 C CA . VAL B 1 225 ? -44.968 41.228 -23.949 1.00 17.46 225 VAL B CA 1
ATOM 3518 C C . VAL B 1 225 ? -44.869 39.945 -23.134 1.00 16.97 225 VAL B C 1
ATOM 3519 O O . VAL B 1 225 ? -44.059 39.843 -22.214 1.00 14.99 225 VAL B O 1
ATOM 3523 N N . ILE B 1 226 ? -45.693 38.965 -23.488 1.00 18.47 226 ILE B N 1
ATOM 3524 C CA . ILE B 1 226 ? -45.716 37.692 -22.780 1.00 20.83 226 ILE B CA 1
ATOM 3525 C C . ILE B 1 226 ? -44.789 36.626 -23.367 1.00 20.19 226 ILE B C 1
ATOM 3526 O O . ILE B 1 226 ? -44.220 35.825 -22.621 1.00 21.21 226 ILE B O 1
#

CATH classification: 3.30.930.10 (+1 more: 2.30.30.100)

Sequence (452 aa):
MLGLKTSIIGRRVIYFQEITSTNEFAKTSYLEEGTVIVADKQTMGHGALNRKWESPEGGLWLSIVLSPKVPQKDLPKIVFLGAVGVVETLKEFSIDGRIKWPNDVLVNYKKIAGVLVEGKGDKIVLGIGLNVNNKVPNGATSMKLELGSEVPLLSVFRSLITNLDRLYLNFLKNPMDILNLVRDNMILGVRVKISFEGIAEDIDDFGRLIIRLDSGEVKKVIYGDVSLRFLMLGLKTSIIGRRVIYFQEITSTNEFAKTSYLEEGTVIVADKQTMGHGALNRKWESPEGGLWLSIVLSPKVPQKDLPKIVFLGAVGVVETLKEFSIDGRIKWPNDVLVNYKKIAGVLVEGKGDKIVLGIGLNVNNKVPNGATSMKLELGSEVPLLSVFRSLITNLDRLYLNFLKNPMDILNLVRDNMILGVRVKSFEGIAEDIDDFGRLIIRLDSGEVKKVI